Protein AF-0000000068500478 (afdb_homodimer)

Radius of gyration: 22.69 Å; Cα contacts (8 Å, |Δi|>4): 774; chains: 2; bounding box: 58×56×56 Å

pLDDT: mean 91.99, std 9.78, range [40.97, 98.69]

Structure (mmCIF, N/CA/C/O backbone):
data_AF-0000000068500478-model_v1
#
loop_
_entity.id
_entity.type
_entity.pdbx_description
1 polymer Hydrolase
#
loop_
_atom_site.group_PDB
_atom_site.id
_atom_site.type_symbol
_atom_site.label_atom_id
_atom_site.label_alt_id
_atom_site.label_comp_id
_atom_site.label_asym_id
_atom_site.label_entity_id
_atom_site.label_seq_id
_atom_site.pdbx_PDB_ins_code
_atom_site.Cartn_x
_atom_site.Cartn_y
_atom_site.Cartn_z
_atom_site.occupancy
_atom_site.B_iso_or_equiv
_atom_site.auth_seq_id
_atom_site.auth_comp_id
_atom_site.auth_asym_id
_atom_site.auth_atom_id
_atom_site.pdbx_PDB_model_num
ATOM 1 N N . MET A 1 1 ? 21.047 4.73 3.26 1 59.06 1 MET A N 1
ATOM 2 C CA . MET A 1 1 ? 20.219 5.473 2.309 1 59.06 1 MET A CA 1
ATOM 3 C C . MET A 1 1 ? 20.438 6.977 2.457 1 59.06 1 MET A C 1
ATOM 5 O O . MET A 1 1 ? 20.594 7.477 3.57 1 59.06 1 MET A O 1
ATOM 9 N N . ASP A 1 2 ? 20.953 7.668 1.469 1 80.31 2 ASP A N 1
ATOM 10 C CA . ASP A 1 2 ? 21.344 9.078 1.533 1 80.31 2 ASP A CA 1
ATOM 11 C C . ASP A 1 2 ? 20.156 9.984 1.175 1 80.31 2 ASP A C 1
ATOM 13 O O . ASP A 1 2 ? 20.078 10.492 0.054 1 80.31 2 ASP A O 1
ATOM 17 N N . TYR A 1 3 ? 19.297 10.172 2.109 1 91.94 3 TYR A N 1
ATOM 18 C CA . TYR A 1 3 ? 18.141 11.039 1.871 1 91.94 3 TYR A CA 1
ATOM 19 C C . TYR A 1 3 ? 18.516 12.508 2.055 1 91.94 3 TYR A C 1
ATOM 21 O O . TYR A 1 3 ? 19.266 12.852 2.973 1 91.94 3 TYR A O 1
ATOM 29 N N . LYS A 1 4 ? 17.984 13.352 1.195 1 95.06 4 LYS A N 1
ATOM 30 C CA . LYS A 1 4 ? 18.141 14.805 1.315 1 95.06 4 LYS A CA 1
ATOM 31 C C . LYS A 1 4 ? 16.906 15.445 1.929 1 95.06 4 LYS A C 1
ATOM 33 O O . LYS A 1 4 ? 16.969 16.547 2.48 1 95.06 4 LYS A O 1
ATOM 38 N N . GLU A 1 5 ? 15.781 14.75 1.759 1 96.38 5 GLU A N 1
ATOM 39 C CA . GLU A 1 5 ? 14.5 15.242 2.264 1 96.38 5 GLU A CA 1
ATOM 40 C C . GLU A 1 5 ? 13.742 14.148 3.012 1 96.38 5 GLU A C 1
ATOM 42 O O . GLU A 1 5 ? 13.609 13.023 2.512 1 96.38 5 GLU A O 1
ATOM 47 N N . ILE A 1 6 ? 13.312 14.461 4.215 1 97.12 6 ILE A N 1
ATOM 48 C CA . ILE A 1 6 ? 12.336 13.648 4.926 1 97.12 6 ILE A CA 1
ATOM 49 C C . ILE A 1 6 ? 10.992 14.375 4.961 1 97.12 6 ILE A C 1
ATOM 51 O O . ILE A 1 6 ? 10.883 15.469 5.516 1 97.12 6 ILE A O 1
ATOM 55 N N . VAL A 1 7 ? 10.031 13.789 4.332 1 98.31 7 VAL A N 1
ATOM 56 C CA . VAL A 1 7 ? 8.727 14.414 4.172 1 98.31 7 VAL A CA 1
ATOM 57 C C . VAL A 1 7 ? 7.691 13.656 5.004 1 98.31 7 VAL A C 1
ATOM 59 O O . VAL A 1 7 ? 7.664 12.422 5.004 1 98.31 7 VAL A O 1
ATOM 62 N N . PHE A 1 8 ? 6.82 14.398 5.711 1 98.5 8 PHE A N 1
ATOM 63 C CA . PHE A 1 8 ? 5.891 13.781 6.652 1 98.5 8 PHE A CA 1
ATOM 64 C C . PHE A 1 8 ? 4.449 14.07 6.254 1 98.5 8 PHE A C 1
ATOM 66 O O . PHE A 1 8 ? 4.133 15.172 5.797 1 98.5 8 PHE A O 1
ATOM 73 N N . ASP A 1 9 ? 3.613 13.008 6.438 1 97.94 9 ASP A N 1
ATOM 74 C CA . ASP A 1 9 ? 2.195 13.289 6.641 1 97.94 9 ASP A CA 1
ATOM 75 C C . ASP A 1 9 ? 1.963 13.992 7.98 1 97.94 9 ASP A C 1
ATOM 77 O O . ASP A 1 9 ? 2.879 14.102 8.797 1 97.94 9 ASP A O 1
ATOM 81 N N . VAL A 1 10 ? 0.73 14.508 8.172 1 98.06 10 VAL A N 1
ATOM 82 C CA . VAL A 1 10 ? 0.465 15.258 9.391 1 98.06 10 VAL A CA 1
ATOM 83 C C . VAL A 1 10 ? -0.403 14.422 10.328 1 98.06 10 VAL A C 1
ATOM 85 O O . VAL A 1 10 ? 0.032 14.047 11.422 1 98.06 10 VAL A O 1
ATOM 88 N N . ASP A 1 11 ? -1.585 14.047 9.859 1 96.56 11 ASP A N 1
ATOM 89 C CA . ASP A 1 11 ? -2.574 13.367 10.695 1 96.56 11 ASP A CA 1
ATOM 90 C C . ASP A 1 11 ? -2.135 11.945 11.023 1 96.56 11 ASP A C 1
ATOM 92 O O . ASP A 1 11 ? -1.854 11.156 10.117 1 96.56 11 ASP A O 1
ATOM 96 N N . ASN A 1 12 ? -2.002 11.711 12.367 1 94.5 12 ASN A N 1
ATOM 97 C CA . ASN A 1 12 ? -1.647 10.398 12.891 1 94.5 12 ASN A CA 1
ATOM 98 C C . ASN A 1 12 ? -0.206 10.031 12.547 1 94.5 12 ASN A C 1
ATOM 100 O O . ASN A 1 12 ? 0.161 8.852 12.578 1 94.5 12 ASN A O 1
ATOM 104 N N . THR A 1 13 ? 0.536 11.055 12.164 1 96.31 13 THR A N 1
ATOM 105 C CA . THR A 1 13 ? 1.97 10.922 11.93 1 96.31 13 THR A CA 1
ATOM 106 C C . THR A 1 13 ? 2.752 11.906 12.797 1 96.31 13 THR A C 1
ATOM 108 O O . THR A 1 13 ? 3.535 11.492 13.656 1 96.31 13 THR A O 1
ATOM 111 N N . LEU A 1 14 ? 2.445 13.195 12.656 1 97.81 14 LEU A N 1
ATOM 112 C CA . LEU A 1 14 ? 3.078 14.211 13.5 1 97.81 14 LEU A CA 1
ATOM 113 C C . LEU A 1 14 ? 2.217 14.523 14.719 1 97.81 14 LEU A C 1
ATOM 115 O O . LEU A 1 14 ? 2.736 14.695 15.82 1 97.81 14 LEU A O 1
ATOM 119 N N . ILE A 1 15 ? 0.953 14.578 14.461 1 97.44 15 ILE A N 1
ATOM 120 C CA . ILE A 1 15 ? 0.019 14.898 15.531 1 97.44 15 ILE A CA 1
ATOM 121 C C . ILE A 1 15 ? -1.075 13.836 15.602 1 97.44 15 ILE A C 1
ATOM 123 O O . ILE A 1 15 ? -1.447 13.25 14.578 1 97.44 15 ILE A O 1
ATOM 127 N N . ASP A 1 16 ? -1.602 13.578 16.828 1 95.88 16 ASP A N 1
ATOM 128 C CA . ASP A 1 16 ? -2.688 12.641 17.062 1 95.88 16 ASP A CA 1
ATOM 129 C C . ASP A 1 16 ? -4.047 13.297 16.859 1 95.88 16 ASP A C 1
ATOM 131 O O . ASP A 1 16 ? -4.586 13.93 17.766 1 95.88 16 ASP A O 1
ATOM 135 N N . THR A 1 17 ? -4.602 13.062 15.688 1 96.31 17 THR A N 1
ATOM 136 C CA . THR A 1 17 ? -5.816 13.773 15.32 1 96.31 17 THR A CA 1
ATOM 137 C C . THR A 1 17 ? -7 12.82 15.227 1 96.31 17 THR A C 1
ATOM 139 O O . THR A 1 17 ? -8.133 13.242 14.977 1 96.31 17 THR A O 1
ATOM 142 N N . GLU A 1 18 ? -6.816 11.555 15.438 1 94.56 18 GLU A N 1
ATOM 143 C CA . GLU A 1 18 ? -7.836 10.547 15.148 1 94.56 18 GLU A CA 1
ATOM 144 C C . GLU A 1 18 ? -9.133 10.852 15.898 1 94.56 18 GLU A C 1
ATOM 146 O O . GLU A 1 18 ? -10.203 10.898 15.289 1 94.56 18 GLU A O 1
ATOM 151 N N . TYR A 1 19 ? -9.062 11.039 17.188 1 96.62 19 TYR A N 1
ATOM 152 C CA . TYR A 1 19 ? -10.242 11.305 18 1 96.62 19 TYR A CA 1
ATOM 153 C C . TYR A 1 19 ? -10.984 12.539 17.5 1 96.62 19 TYR A C 1
ATOM 155 O O . TYR A 1 19 ? -12.195 12.508 17.312 1 96.62 19 TYR A O 1
ATOM 163 N N . ALA A 1 20 ? -10.266 13.602 17.312 1 97.81 20 ALA A N 1
ATOM 164 C CA . ALA A 1 20 ? -10.852 14.875 16.891 1 97.81 20 ALA A CA 1
ATOM 165 C C . ALA A 1 20 ? -11.523 14.734 15.531 1 97.81 20 ALA A C 1
ATOM 167 O O . ALA A 1 20 ? -12.648 15.203 15.336 1 97.81 20 ALA A O 1
ATOM 168 N N . ILE A 1 21 ? -10.859 14.086 14.562 1 97.12 21 ILE A N 1
ATOM 169 C CA . ILE A 1 21 ? -11.367 13.93 13.203 1 97.12 21 ILE A CA 1
ATOM 170 C C . ILE A 1 21 ? -12.656 13.117 13.227 1 97.12 21 ILE A C 1
ATOM 172 O O . ILE A 1 21 ? -13.672 13.531 12.656 1 97.12 21 ILE A O 1
ATOM 176 N N . LEU A 1 22 ? -12.656 12.023 13.914 1 97.25 22 LEU A N 1
ATOM 177 C CA . LEU A 1 22 ? -13.789 11.109 13.875 1 97.25 22 LEU A CA 1
ATOM 178 C C . LEU A 1 22 ? -14.984 11.703 14.617 1 97.25 22 LEU A C 1
ATOM 180 O O . LEU A 1 22 ? -16.109 11.648 14.125 1 97.25 22 LEU A O 1
ATOM 184 N N . HIS A 1 23 ? -14.758 12.328 15.719 1 98.25 23 HIS A N 1
ATOM 185 C CA . HIS A 1 23 ? -15.852 12.875 16.5 1 98.25 23 HIS A CA 1
ATOM 186 C C . HIS A 1 23 ? -16.406 14.141 15.867 1 98.25 23 HIS A C 1
ATOM 188 O O . HIS A 1 23 ? -17.609 14.391 15.906 1 98.25 23 HIS A O 1
ATOM 194 N N . SER A 1 24 ? -15.555 14.945 15.305 1 98.38 24 SER A N 1
ATOM 195 C CA . SER A 1 24 ? -16.031 16.125 14.602 1 98.38 24 SER A CA 1
ATOM 196 C C . SER A 1 24 ? -16.828 15.75 13.352 1 98.38 24 SER A C 1
ATOM 198 O O . SER A 1 24 ? -17.812 16.406 13.008 1 98.38 24 SER A O 1
ATOM 200 N N . LEU A 1 25 ? -16.375 14.719 12.648 1 98.06 25 LEU A N 1
ATOM 201 C CA . LEU A 1 25 ? -17.125 14.219 11.5 1 98.06 25 LEU A CA 1
ATOM 202 C C . LEU A 1 25 ? -18.484 13.695 11.93 1 98.06 25 LEU A C 1
ATOM 204 O O . LEU A 1 25 ? -19.5 13.984 11.289 1 98.06 25 LEU A O 1
ATOM 208 N N . GLN A 1 26 ? -18.453 12.93 13 1 98.25 26 GLN A N 1
ATOM 209 C CA . GLN A 1 26 ? -19.719 12.422 13.531 1 98.25 26 GLN A CA 1
ATOM 210 C C . GLN A 1 26 ? -20.688 13.562 13.844 1 98.25 26 GLN A C 1
ATOM 212 O O . GLN A 1 26 ? -21.859 13.516 13.461 1 98.25 26 GLN A O 1
ATOM 217 N N . ASP A 1 27 ? -20.234 14.617 14.523 1 98.19 27 ASP A N 1
ATOM 218 C CA . ASP A 1 27 ? -21.031 15.797 14.836 1 98.19 27 ASP A CA 1
ATOM 219 C C . ASP A 1 27 ? -21.578 16.438 13.562 1 98.19 27 ASP A C 1
ATOM 221 O O . ASP A 1 27 ? -22.75 16.844 13.516 1 98.19 27 ASP A O 1
ATOM 225 N N . THR A 1 28 ? -20.766 16.516 12.57 1 98.25 28 THR A N 1
ATOM 226 C CA . THR A 1 28 ? -21.109 17.156 11.312 1 98.25 28 THR A CA 1
ATOM 227 C C . THR A 1 28 ? -22.234 16.406 10.617 1 98.25 28 THR A C 1
ATOM 229 O O . THR A 1 28 ? -23.234 17 10.188 1 98.25 28 THR A O 1
ATOM 232 N N . ILE A 1 29 ? -22.109 15.094 10.547 1 97.56 29 ILE A N 1
ATOM 233 C CA . ILE A 1 29 ? -23.109 14.281 9.883 1 97.56 29 ILE A CA 1
ATOM 234 C C . ILE A 1 29 ? -24.422 14.352 10.664 1 97.56 29 ILE A C 1
ATOM 236 O O . ILE A 1 29 ? -25.5 14.438 10.062 1 97.56 29 ILE A O 1
ATOM 240 N N . LYS A 1 30 ? -24.328 14.32 11.969 1 97.44 30 LYS A N 1
ATOM 241 C CA . LYS A 1 30 ? -25.5 14.469 12.82 1 97.44 30 LYS A CA 1
ATOM 242 C C . LYS A 1 30 ? -26.219 15.781 12.539 1 97.44 30 LYS A C 1
ATOM 244 O O . LYS A 1 30 ? -27.453 15.812 12.445 1 97.44 30 LYS A O 1
ATOM 249 N N . GLN A 1 31 ? -25.484 16.844 12.344 1 96.88 31 GLN A N 1
ATOM 250 C CA . GLN A 1 31 ? -26.047 18.172 12.109 1 96.88 31 GLN A CA 1
ATOM 251 C C . GLN A 1 31 ? -26.688 18.266 10.727 1 96.88 31 GLN A C 1
ATOM 253 O O . GLN A 1 31 ? -27.719 18.922 10.555 1 96.88 31 GLN A O 1
ATOM 258 N N . ILE A 1 32 ? -26.109 17.547 9.781 1 95.75 32 ILE A N 1
ATOM 259 C CA . ILE A 1 32 ? -26.562 17.672 8.398 1 95.75 32 ILE A CA 1
ATOM 260 C C . ILE A 1 32 ? -27.734 16.719 8.148 1 95.75 32 ILE A C 1
ATOM 262 O O . ILE A 1 32 ? -28.766 17.109 7.605 1 95.75 32 ILE A O 1
ATOM 266 N N . ASN A 1 33 ? -27.531 15.422 8.547 1 93.19 33 ASN A N 1
ATOM 267 C CA . ASN A 1 33 ? -28.484 14.391 8.164 1 93.19 33 ASN A CA 1
ATOM 268 C C . ASN A 1 33 ? -29.297 13.914 9.359 1 93.19 33 ASN A C 1
ATOM 270 O O . ASN A 1 33 ? -30.172 13.047 9.227 1 93.19 33 ASN A O 1
ATOM 274 N N . ARG A 1 34 ? -29.016 14.391 10.57 1 91.81 34 ARG A N 1
ATOM 275 C CA . ARG A 1 34 ? -29.672 13.992 11.805 1 91.81 34 ARG A CA 1
ATOM 276 C C . ARG A 1 34 ? -29.469 12.508 12.078 1 91.81 34 ARG A C 1
ATOM 278 O O . ARG A 1 34 ? -30.359 11.852 12.641 1 91.81 34 ARG A O 1
ATOM 285 N N . LYS A 1 35 ? -28.453 11.977 11.531 1 91.44 35 LYS A N 1
ATOM 286 C CA . LYS A 1 35 ? -28.078 10.578 11.75 1 91.44 35 LYS A CA 1
ATOM 287 C C . LYS A 1 35 ? -26.797 10.469 12.578 1 91.44 35 LYS A C 1
ATOM 289 O O . LYS A 1 35 ? -25.875 11.25 12.391 1 91.44 35 LYS A O 1
ATOM 294 N N . ILE A 1 36 ? -26.891 9.617 13.57 1 93 36 ILE A N 1
ATOM 295 C CA . ILE A 1 36 ? -25.672 9.344 14.336 1 93 36 ILE A CA 1
ATOM 296 C C . ILE A 1 36 ? -25 8.086 13.789 1 93 36 ILE A C 1
ATOM 298 O O . ILE A 1 36 ? -25.547 6.988 13.883 1 93 36 ILE A O 1
ATOM 302 N N . ILE A 1 37 ? -23.906 8.281 13.219 1 95.38 37 ILE A N 1
ATOM 303 C CA . ILE A 1 37 ? -23.109 7.172 12.703 1 95.38 37 ILE A CA 1
ATOM 304 C C . ILE A 1 37 ? -22.062 6.766 13.75 1 95.38 37 ILE A C 1
ATOM 306 O O . ILE A 1 37 ? -21.344 7.617 14.289 1 95.38 37 ILE A O 1
ATOM 310 N N . PRO A 1 38 ? -21.984 5.465 14.102 1 96.56 38 PRO A N 1
ATOM 311 C CA . PRO A 1 38 ? -20.953 5.023 15.039 1 96.56 38 PRO A CA 1
ATOM 312 C C . PRO A 1 38 ? -19.531 5.355 14.555 1 96.56 38 PRO A C 1
ATOM 314 O O . PRO A 1 38 ? -19.25 5.293 13.352 1 96.56 38 PRO A O 1
ATOM 317 N N . ILE A 1 39 ? -18.656 5.645 15.484 1 95.88 39 ILE A N 1
ATOM 318 C CA . ILE A 1 39 ? -17.297 6.059 15.195 1 95.88 39 ILE A CA 1
ATOM 319 C C . ILE A 1 39 ? -16.594 4.984 14.375 1 95.88 39 ILE A C 1
ATOM 321 O O . ILE A 1 39 ? -15.859 5.293 13.43 1 95.88 39 ILE A O 1
ATOM 325 N N . LYS A 1 40 ? -16.828 3.766 14.68 1 90.56 40 LYS A N 1
ATOM 326 C CA . LYS A 1 40 ? -16.172 2.652 14 1 90.56 40 LYS A CA 1
ATOM 327 C C . LYS A 1 40 ? -16.469 2.672 12.508 1 90.56 40 LYS A C 1
ATOM 329 O O . LYS A 1 40 ? -15.641 2.252 11.695 1 90.56 40 LYS A O 1
ATOM 334 N N . GLU A 1 41 ? -17.609 3.221 12.125 1 92 41 GLU A N 1
ATOM 335 C CA . GLU A 1 41 ? -18.016 3.273 10.727 1 92 41 GLU A CA 1
ATOM 336 C C . GLU A 1 41 ? -17.453 4.512 10.031 1 92 41 GLU A C 1
ATOM 338 O O . GLU A 1 41 ? -17.562 4.645 8.812 1 92 41 GLU A O 1
ATOM 343 N N . LEU A 1 42 ? -16.781 5.395 10.773 1 95.75 42 LEU A N 1
ATOM 344 C CA . LEU A 1 42 ? -16.281 6.645 10.219 1 95.75 42 LEU A CA 1
ATOM 345 C C . LEU A 1 42 ? -14.773 6.598 10.055 1 95.75 42 LEU A C 1
ATOM 347 O O . LEU A 1 42 ? -14.18 7.52 9.492 1 95.75 42 LEU A O 1
ATOM 351 N N . SER A 1 43 ? -14.164 5.449 10.453 1 90.94 43 SER A N 1
ATOM 352 C CA . SER A 1 43 ? -12.711 5.324 10.453 1 90.94 43 SER A CA 1
ATOM 353 C C . SER A 1 43 ? -12.156 5.402 9.031 1 90.94 43 SER A C 1
ATOM 355 O O . SER A 1 43 ? -10.969 5.699 8.844 1 90.94 43 SER A O 1
ATOM 357 N N . PHE A 1 44 ? -12.984 5.141 8.008 1 88.12 44 PHE A N 1
ATOM 358 C CA . PHE A 1 44 ? -12.555 5.207 6.613 1 88.12 44 PHE A CA 1
ATOM 359 C C . PHE A 1 44 ? -12.078 6.609 6.258 1 88.12 44 PHE A C 1
ATOM 361 O O . PHE A 1 44 ? -11.344 6.797 5.289 1 88.12 44 PHE A O 1
ATOM 368 N N . ALA A 1 45 ? -12.477 7.574 7.051 1 93.94 45 ALA A N 1
ATOM 369 C CA . ALA A 1 45 ? -12.219 8.977 6.738 1 93.94 45 ALA A CA 1
ATOM 370 C C . ALA A 1 45 ? -10.781 9.352 7.062 1 93.94 45 ALA A C 1
ATOM 372 O O . ALA A 1 45 ? -10.297 10.414 6.648 1 93.94 45 ALA A O 1
ATOM 373 N N . LEU A 1 46 ? -10.133 8.531 7.797 1 91.69 46 LEU A N 1
ATOM 374 C CA . LEU A 1 46 ? -8.758 8.82 8.188 1 91.69 46 LEU A CA 1
ATOM 375 C C . LEU A 1 46 ? -7.805 8.633 7.012 1 91.69 46 LEU A C 1
ATOM 377 O O . LEU A 1 46 ? -7.871 7.621 6.309 1 91.69 46 LEU A O 1
ATOM 381 N N . GLY A 1 47 ? -6.996 9.625 6.73 1 91.56 47 GLY A N 1
ATOM 382 C CA . GLY A 1 47 ? -5.961 9.516 5.715 1 91.56 47 GLY A CA 1
ATOM 383 C C . GLY A 1 47 ? -6.398 10.039 4.359 1 91.56 47 GLY A C 1
ATOM 384 O O . GLY A 1 47 ? -5.598 10.102 3.426 1 91.56 47 GLY A O 1
ATOM 385 N N . ILE A 1 48 ? -7.664 10.406 4.238 1 93 48 ILE A N 1
ATOM 386 C CA . ILE A 1 48 ? -8.156 10.922 2.967 1 93 48 ILE A CA 1
ATOM 387 C C . ILE A 1 48 ? -8.609 12.375 3.139 1 93 48 ILE A C 1
ATOM 389 O O . ILE A 1 48 ? -8.648 12.883 4.262 1 93 48 ILE A O 1
ATOM 393 N N . THR A 1 49 ? -8.891 13.031 2.049 1 95.25 49 THR A N 1
ATOM 394 C CA . THR A 1 49 ? -9.328 14.414 2.135 1 95.25 49 THR A CA 1
ATOM 395 C C . THR A 1 49 ? -10.727 14.508 2.721 1 95.25 49 THR A C 1
ATOM 397 O O . THR A 1 49 ? -11.523 13.578 2.584 1 95.25 49 THR A O 1
ATOM 400 N N . GLY A 1 50 ? -11 15.68 3.346 1 95.88 50 GLY A N 1
ATOM 401 C CA . GLY A 1 50 ? -12.352 15.914 3.838 1 95.88 50 GLY A CA 1
ATOM 402 C C . GLY A 1 50 ? -13.406 15.781 2.758 1 95.88 50 GLY A C 1
ATOM 403 O O . GLY A 1 50 ? -14.469 15.195 2.992 1 95.88 50 GLY A O 1
ATOM 404 N N . GLU A 1 51 ? -13.102 16.281 1.58 1 95.44 51 GLU A N 1
ATOM 405 C CA . GLU A 1 51 ? -14.031 16.188 0.456 1 95.44 51 GLU A CA 1
ATOM 406 C C . GLU A 1 51 ? -14.336 14.742 0.102 1 95.44 51 GLU A C 1
ATOM 408 O O . GLU A 1 51 ? -15.5 14.375 -0.097 1 95.44 51 GLU A O 1
ATOM 413 N N . ASP A 1 52 ? -13.336 13.945 0.039 1 94.94 52 ASP A N 1
ATOM 414 C CA . ASP A 1 52 ? -13.516 12.539 -0.294 1 94.94 52 ASP A CA 1
ATOM 415 C C . ASP A 1 52 ? -14.352 11.828 0.767 1 94.94 52 ASP A C 1
ATOM 417 O O . ASP A 1 52 ? -15.211 11 0.44 1 94.94 52 ASP A O 1
ATOM 421 N N . ALA A 1 53 ? -14.055 12.117 2.021 1 96 53 ALA A N 1
ATOM 422 C CA . ALA A 1 53 ? -14.812 11.508 3.115 1 96 53 ALA A CA 1
ATOM 423 C C . ALA A 1 53 ? -16.297 11.852 3.016 1 96 53 ALA A C 1
ATOM 425 O O . ALA A 1 53 ? -17.141 10.969 3.148 1 96 53 ALA A O 1
ATOM 426 N N . LEU A 1 54 ? -16.625 13.094 2.691 1 97.44 54 LEU A N 1
ATOM 427 C CA . LEU A 1 54 ? -18.016 13.539 2.611 1 97.44 54 LEU A CA 1
ATOM 428 C C . LEU A 1 54 ? -18.703 12.953 1.383 1 97.44 54 LEU A C 1
ATOM 430 O O . LEU A 1 54 ? -19.891 12.633 1.43 1 97.44 54 LEU A O 1
ATOM 434 N N . ARG A 1 55 ? -17.953 12.828 0.298 1 95.31 55 ARG A N 1
ATOM 435 C CA . ARG A 1 55 ? -18.5 12.188 -0.897 1 95.31 55 ARG A CA 1
ATOM 436 C C . ARG A 1 55 ? -18.844 10.727 -0.631 1 95.31 55 ARG A C 1
ATOM 438 O O . ARG A 1 55 ? -19.875 10.227 -1.089 1 95.31 55 ARG A O 1
ATOM 445 N N . TYR A 1 56 ? -17.938 10.117 0.078 1 93.62 56 TYR A N 1
ATOM 446 C CA . TYR A 1 56 ? -18.172 8.719 0.436 1 93.62 56 TYR A CA 1
ATOM 447 C C . TYR A 1 56 ? -19.469 8.578 1.244 1 93.62 56 TYR A C 1
ATOM 449 O O . TYR A 1 56 ? -20.188 7.598 1.094 1 93.62 56 TYR A O 1
ATOM 457 N N . LEU A 1 57 ? -19.75 9.555 2.09 1 95.12 57 LEU A N 1
ATOM 458 C CA . LEU A 1 57 ? -20.922 9.547 2.951 1 95.12 57 LEU A CA 1
ATOM 459 C C . LEU A 1 57 ? -22.141 10.094 2.213 1 95.12 57 LEU A C 1
ATOM 461 O O . LEU A 1 57 ? -23.188 10.305 2.818 1 95.12 57 LEU A O 1
ATOM 465 N N . LYS A 1 58 ? -22.016 10.422 0.897 1 94.5 58 LYS A N 1
ATOM 466 C CA . LYS A 1 58 ? -23.078 10.867 -0.003 1 94.5 58 LYS A CA 1
ATOM 467 C C . LYS A 1 58 ? -23.703 12.172 0.479 1 94.5 58 LYS A C 1
ATOM 469 O O . LYS A 1 58 ? -24.922 12.352 0.422 1 94.5 58 LYS A O 1
ATOM 474 N N . ILE A 1 59 ? -22.859 12.992 1.029 1 95.31 59 ILE A N 1
ATOM 475 C CA . ILE A 1 59 ? -23.297 14.328 1.411 1 95.31 59 ILE A CA 1
ATOM 476 C C . ILE A 1 59 ? -23.406 15.211 0.168 1 95.31 59 ILE A C 1
ATOM 478 O O . ILE A 1 59 ? -22.5 15.234 -0.666 1 95.31 59 ILE A O 1
ATOM 482 N N . GLU A 1 60 ? -24.469 15.852 0 1 92.75 60 GLU A N 1
ATOM 483 C CA . GLU A 1 60 ? -24.75 16.594 -1.224 1 92.75 60 GLU A CA 1
ATOM 484 C C . GLU A 1 60 ? -23.969 17.906 -1.26 1 92.75 60 GLU A C 1
ATOM 486 O O . GLU A 1 60 ? -23.203 18.156 -2.195 1 92.75 60 GLU A O 1
ATOM 491 N N . ASP A 1 61 ? -24.141 18.766 -0.223 1 95.56 61 ASP A N 1
ATOM 492 C CA . ASP A 1 61 ? -23.469 20.062 -0.198 1 95.56 61 ASP A CA 1
ATOM 493 C C . ASP A 1 61 ? -22.109 19.969 0.489 1 95.56 61 ASP A C 1
ATOM 495 O O . ASP A 1 61 ? -22 20.266 1.68 1 95.56 61 ASP A O 1
ATOM 499 N N . ILE A 1 62 ? -21.141 19.703 -0.282 1 96.25 62 ILE A N 1
ATOM 500 C CA . ILE A 1 62 ? -19.797 19.422 0.223 1 96.25 62 ILE A CA 1
ATOM 501 C C . ILE A 1 62 ? -19.219 20.688 0.844 1 96.25 62 ILE A C 1
ATOM 503 O O . ILE A 1 62 ? -18.609 20.641 1.919 1 96.25 62 ILE A O 1
ATOM 507 N N . THR A 1 63 ? -19.406 21.781 0.223 1 95.5 63 THR A N 1
ATOM 508 C CA . THR A 1 63 ? -18.844 23.047 0.683 1 95.5 63 THR A CA 1
ATOM 509 C C . THR A 1 63 ? -19.359 23.406 2.07 1 95.5 63 THR A C 1
ATOM 511 O O . THR A 1 63 ? -18.578 23.719 2.973 1 95.5 63 THR A O 1
ATOM 514 N N . ILE A 1 64 ? -20.625 23.312 2.232 1 95.94 64 ILE A N 1
ATOM 515 C CA . ILE A 1 64 ? -21.25 23.641 3.512 1 95.94 64 ILE A CA 1
ATOM 516 C C . ILE A 1 64 ? -20.797 22.641 4.574 1 95.94 64 ILE A C 1
ATOM 518 O O . ILE A 1 64 ? -20.5 23.016 5.703 1 95.94 64 ILE A O 1
ATOM 522 N N . ALA A 1 65 ? -20.797 21.422 4.172 1 97.31 65 ALA A N 1
ATOM 523 C CA . ALA A 1 65 ? -20.422 20.359 5.109 1 97.31 65 ALA A CA 1
ATOM 524 C C . ALA A 1 65 ? -18.984 20.531 5.578 1 97.31 65 ALA A C 1
ATOM 526 O O . ALA A 1 65 ? -18.672 20.312 6.75 1 97.31 65 ALA A O 1
ATOM 527 N N . LEU A 1 66 ? -18.109 20.875 4.668 1 96.44 66 LEU A N 1
ATOM 528 C CA . LEU A 1 66 ? -16.703 21.094 5.023 1 96.44 66 LEU A CA 1
ATOM 529 C C . LEU A 1 66 ? -16.562 22.234 6.031 1 96.44 66 LEU A C 1
ATOM 531 O O . LEU A 1 66 ? -15.805 22.125 6.996 1 96.44 66 LEU A O 1
ATOM 535 N N . SER A 1 67 ? -17.281 23.281 5.777 1 96.06 67 SER A N 1
ATOM 536 C CA . SER A 1 67 ? -17.25 24.422 6.695 1 96.06 67 SER A CA 1
ATOM 537 C C . SER A 1 67 ? -17.766 24.016 8.078 1 96.06 67 SER A C 1
ATOM 539 O O . SER A 1 67 ? -17.203 24.422 9.094 1 96.06 67 SER A O 1
ATOM 541 N N . MET A 1 68 ? -18.812 23.266 8.07 1 97.06 68 MET A N 1
ATOM 542 C CA . MET A 1 68 ? -19.375 22.781 9.336 1 97.06 68 MET A CA 1
ATOM 543 C C . MET A 1 68 ? -18.391 21.875 10.055 1 97.06 68 MET A C 1
ATOM 545 O O . MET A 1 68 ? -18.234 21.953 11.273 1 97.06 68 MET A O 1
ATOM 549 N N . TRP A 1 69 ? -17.766 21.031 9.289 1 97.62 69 TRP A N 1
ATOM 550 C CA . TRP A 1 69 ? -16.797 20.109 9.867 1 97.62 69 TRP A CA 1
ATOM 551 C C . TRP A 1 69 ? -15.625 20.859 10.484 1 97.62 69 TRP A C 1
ATOM 553 O O . TRP A 1 69 ? -15.164 20.531 11.578 1 97.62 69 TRP A O 1
ATOM 563 N N . ASP A 1 70 ? -15.195 21.875 9.82 1 95.62 70 ASP A N 1
ATOM 564 C CA . ASP A 1 70 ? -14.117 22.703 10.344 1 95.62 70 ASP A CA 1
ATOM 565 C C . ASP A 1 70 ? -14.5 23.328 11.68 1 95.62 70 ASP A C 1
ATOM 567 O O . ASP A 1 70 ? -13.688 23.391 12.602 1 95.62 70 ASP A O 1
ATOM 571 N N . ARG A 1 71 ? -15.688 23.781 11.766 1 96.31 71 ARG A N 1
ATOM 572 C CA . ARG A 1 71 ? -16.172 24.359 13.008 1 96.31 71 ARG A CA 1
ATOM 573 C C . ARG A 1 71 ? -16.25 23.312 14.109 1 96.31 71 ARG A C 1
ATOM 575 O O . ARG A 1 71 ? -15.898 23.578 15.266 1 96.31 71 ARG A O 1
ATOM 582 N N . ASN A 1 72 ? -16.75 22.172 13.727 1 97.94 72 ASN A N 1
ATOM 583 C CA . ASN A 1 72 ? -16.859 21.109 14.719 1 97.94 72 ASN A CA 1
ATOM 584 C C . ASN A 1 72 ? -15.492 20.625 15.188 1 97.94 72 ASN A C 1
ATOM 586 O O . ASN A 1 72 ? -15.344 20.188 16.328 1 97.94 72 ASN A O 1
ATOM 590 N N . MET A 1 73 ? -14.531 20.719 14.297 1 97.62 73 MET A N 1
ATOM 591 C CA . MET A 1 73 ? -13.164 20.328 14.656 1 97.62 73 MET A CA 1
ATOM 592 C C . MET A 1 73 ? -12.656 21.188 15.812 1 97.62 73 MET A C 1
ATOM 594 O O . MET A 1 73 ? -11.875 20.703 16.641 1 97.62 73 MET A O 1
ATOM 598 N N . GLU A 1 74 ? -13.086 22.422 15.883 1 96.25 74 GLU A N 1
ATOM 599 C CA . GLU A 1 74 ? -12.664 23.344 16.938 1 96.25 74 GLU A CA 1
ATOM 600 C C . GLU A 1 74 ? -13.07 22.828 18.312 1 96.25 74 GLU A C 1
ATOM 602 O O . GLU A 1 74 ? -12.359 23.047 19.297 1 96.25 74 GLU A O 1
ATOM 607 N N . LYS A 1 75 ? -14.125 22.125 18.391 1 96.94 75 LYS A N 1
ATOM 608 C CA . LYS A 1 75 ? -14.609 21.562 19.641 1 96.94 75 LYS A CA 1
ATOM 609 C C . LYS A 1 75 ? -13.625 20.547 20.219 1 96.94 75 LYS A C 1
ATOM 611 O O . LYS A 1 75 ? -13.594 20.312 21.422 1 96.94 75 LYS A O 1
ATOM 616 N N . TYR A 1 76 ? -12.859 20.016 19.328 1 97.81 76 TYR A N 1
ATOM 617 C CA . TYR A 1 76 ? -11.992 18.906 19.766 1 97.81 76 TYR A CA 1
ATOM 618 C C . TYR A 1 76 ? -10.523 19.297 19.656 1 97.81 76 TYR A C 1
ATOM 620 O O . TYR A 1 76 ? -9.648 18.438 19.703 1 97.81 76 TYR A O 1
ATOM 628 N N . LYS A 1 77 ? -10.234 20.531 19.484 1 95.94 77 LYS A N 1
ATOM 629 C CA . LYS A 1 77 ? -8.883 21.031 19.25 1 95.94 77 LYS A CA 1
ATOM 630 C C . LYS A 1 77 ? -7.949 20.625 20.391 1 95.94 77 LYS A C 1
ATOM 632 O O . LYS A 1 77 ? -6.781 20.312 20.156 1 95.94 77 LYS A O 1
ATOM 637 N N . ASN A 1 78 ? -8.453 20.594 21.625 1 96.25 78 ASN A N 1
ATOM 638 C CA . ASN A 1 78 ? -7.633 20.328 22.797 1 96.25 78 ASN A CA 1
ATOM 639 C C . ASN A 1 78 ? -7.273 18.844 22.906 1 96.25 78 ASN A C 1
ATOM 641 O O . ASN A 1 78 ? -6.414 18.469 23.703 1 96.25 78 ASN A O 1
ATOM 645 N N . THR A 1 79 ? -7.902 18.016 22.078 1 97.44 79 THR A N 1
ATOM 646 C CA . THR A 1 79 ? -7.602 16.594 22.094 1 97.44 79 THR A CA 1
ATOM 647 C C . THR A 1 79 ? -6.457 16.266 21.141 1 97.44 79 THR A C 1
ATOM 649 O O . THR A 1 79 ? -5.926 15.156 21.156 1 97.44 79 THR A O 1
ATOM 652 N N . VAL A 1 80 ? -6.066 17.203 20.328 1 97.25 80 VAL A N 1
ATOM 653 C CA . VAL A 1 80 ? -5.004 17 19.359 1 97.25 80 VAL A CA 1
ATOM 654 C C . VAL A 1 80 ? -3.65 17.312 19.984 1 97.25 80 VAL A C 1
ATOM 656 O O . VAL A 1 80 ? -3.43 18.406 20.484 1 97.25 80 VAL A O 1
ATOM 659 N N . LEU A 1 81 ? -2.777 16.328 19.969 1 96.31 81 LEU A N 1
ATOM 660 C CA . LEU A 1 81 ? -1.46 16.484 20.578 1 96.31 81 LEU A CA 1
ATOM 661 C C . LEU A 1 81 ? -0.363 16.031 19.625 1 96.31 81 LEU A C 1
ATOM 663 O O . LEU A 1 81 ? -0.591 15.148 18.781 1 96.31 81 LEU A O 1
ATOM 667 N N . VAL A 1 82 ? 0.817 16.672 19.797 1 97.5 82 VAL A N 1
ATOM 668 C CA . VAL A 1 82 ? 2.002 16.172 19.109 1 97.5 82 VAL A CA 1
ATOM 669 C C . VAL A 1 82 ? 2.41 14.82 19.688 1 97.5 82 VAL A C 1
ATOM 671 O O . VAL A 1 82 ? 2.451 14.648 20.906 1 97.5 82 VAL A O 1
ATOM 674 N N . PHE A 1 83 ? 2.627 13.82 18.828 1 96.62 83 PHE A N 1
ATOM 675 C CA . PHE A 1 83 ? 3.033 12.508 19.328 1 96.62 83 PHE A CA 1
ATOM 676 C C . PHE A 1 83 ? 4.336 12.617 20.109 1 96.62 83 PHE A C 1
ATOM 678 O O . PHE A 1 83 ? 5.176 13.469 19.828 1 96.62 83 PHE A O 1
ATOM 685 N N . LYS A 1 84 ? 4.461 11.648 21 1 95 84 LYS A N 1
ATOM 686 C CA . LYS A 1 84 ? 5.68 11.57 21.797 1 95 84 LYS A CA 1
ATOM 687 C C . LYS A 1 84 ? 6.914 11.414 20.906 1 95 84 LYS A C 1
ATOM 689 O O . LYS A 1 84 ? 6.883 10.68 19.922 1 95 84 LYS A O 1
ATOM 694 N N . GLU A 1 85 ? 8.031 12.211 21.141 1 96.38 85 GLU A N 1
ATOM 695 C CA . GLU A 1 85 ? 9.359 12.078 20.562 1 96.38 85 GLU A CA 1
ATOM 696 C C . GLU A 1 85 ? 9.43 12.719 19.188 1 96.38 85 GLU A C 1
ATOM 698 O O . GLU A 1 85 ? 10.484 12.719 18.547 1 96.38 85 GLU A O 1
ATOM 703 N N . ILE A 1 86 ? 8.266 13.328 18.703 1 97.38 86 ILE A N 1
ATOM 704 C CA . ILE A 1 86 ? 8.25 13.938 17.391 1 97.38 86 ILE A CA 1
ATOM 705 C C . ILE A 1 86 ? 9.203 15.133 17.359 1 97.38 86 ILE A C 1
ATOM 707 O O . ILE A 1 86 ? 10.031 15.258 16.453 1 97.38 86 ILE A O 1
ATOM 711 N N . LYS A 1 87 ? 9.055 15.969 18.359 1 96.88 87 LYS A N 1
ATOM 712 C CA . LYS A 1 87 ? 9.906 17.156 18.406 1 96.88 87 LYS A CA 1
ATOM 713 C C . LYS A 1 87 ? 11.383 16.781 18.453 1 96.88 87 LYS A C 1
ATOM 715 O O . LYS A 1 87 ? 12.203 17.359 17.734 1 96.88 87 LYS A O 1
ATOM 720 N N . GLU A 1 88 ? 11.695 15.844 19.312 1 96.19 88 GLU A N 1
ATOM 721 C CA . GLU A 1 88 ? 13.07 15.35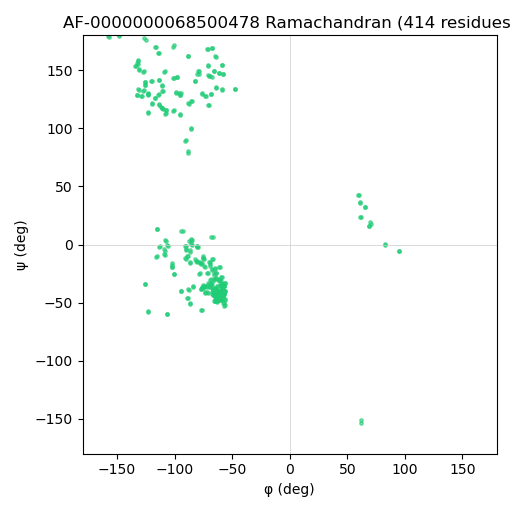9 19.406 1 96.19 88 GLU A CA 1
ATOM 722 C C . GLU A 1 88 ? 13.562 14.805 18.078 1 96.19 88 GLU A C 1
ATOM 724 O O . GLU A 1 88 ? 14.688 15.086 17.656 1 96.19 88 GLU A O 1
ATOM 729 N N . MET A 1 89 ? 12.742 14.039 17.406 1 96.19 89 MET A N 1
ATOM 730 C CA . MET A 1 89 ? 13.078 13.461 16.109 1 96.19 89 MET A CA 1
ATOM 731 C C . MET A 1 89 ? 13.375 14.555 15.086 1 96.19 89 MET A C 1
ATOM 733 O O . MET A 1 89 ? 14.383 14.5 14.383 1 96.19 89 MET A O 1
ATOM 737 N N . LEU A 1 90 ? 12.539 15.594 15.055 1 97.25 90 LEU A N 1
ATOM 738 C CA . LEU A 1 90 ? 12.703 16.672 14.094 1 97.25 90 LEU A CA 1
ATOM 739 C C . LEU A 1 90 ? 14 17.438 14.344 1 97.25 90 LEU A C 1
ATOM 741 O O . LEU A 1 90 ? 14.727 17.75 13.398 1 97.25 90 LEU A O 1
ATOM 745 N N . THR A 1 91 ? 14.312 17.625 15.57 1 95.5 91 THR A N 1
ATOM 746 C CA . THR A 1 91 ? 15.531 18.328 15.938 1 95.5 91 THR A CA 1
ATOM 747 C C . THR A 1 91 ? 16.766 17.547 15.492 1 95.5 91 THR A C 1
ATOM 749 O O . THR A 1 91 ? 17.719 18.125 14.977 1 95.5 91 THR A O 1
ATOM 752 N N . GLU A 1 92 ? 16.734 16.281 15.703 1 93.94 92 GLU A N 1
ATOM 753 C CA . GLU A 1 92 ? 17.844 15.43 15.32 1 93.94 92 GLU A CA 1
ATOM 754 C C . GLU A 1 92 ? 18.031 15.391 13.805 1 93.94 92 GLU A C 1
ATOM 756 O O . GLU A 1 92 ? 19.156 15.367 13.312 1 93.94 92 GLU A O 1
ATOM 761 N N . ILE A 1 93 ? 16.922 15.398 13.047 1 94.25 93 ILE A N 1
ATOM 762 C CA . ILE A 1 93 ? 17 15.383 11.594 1 94.25 93 ILE A CA 1
ATOM 763 C C . ILE A 1 93 ? 17.672 16.656 11.102 1 94.25 93 ILE A C 1
ATOM 765 O O . ILE A 1 93 ? 18.516 16.625 10.211 1 94.25 93 ILE A O 1
ATOM 769 N N . ILE A 1 94 ? 17.312 17.75 11.68 1 92.88 94 ILE A N 1
ATOM 770 C CA . ILE A 1 94 ? 17.844 19.062 11.297 1 92.88 94 ILE A CA 1
ATOM 771 C C . ILE A 1 94 ? 19.359 19.094 11.539 1 92.88 94 ILE A C 1
ATOM 773 O O . ILE A 1 94 ? 20.109 19.625 10.719 1 92.88 94 ILE A O 1
ATOM 777 N N . LYS A 1 95 ? 19.797 18.453 12.57 1 92.31 95 LYS A N 1
ATOM 778 C CA . LYS A 1 95 ? 21.219 18.391 12.891 1 92.31 95 LYS A CA 1
ATOM 779 C C . LYS A 1 95 ? 22 17.609 11.828 1 92.31 95 LYS A C 1
ATOM 781 O O . LYS A 1 95 ? 23.203 17.828 11.648 1 92.31 95 LYS A O 1
ATOM 786 N N . LEU A 1 96 ? 21.359 16.75 11.141 1 90.75 96 LEU A N 1
ATOM 787 C CA . LEU A 1 96 ? 21.984 15.938 10.102 1 90.75 96 LEU A CA 1
ATOM 788 C C . LEU A 1 96 ? 22 16.672 8.766 1 90.75 96 LEU A C 1
ATOM 790 O O . LEU A 1 96 ? 22.438 16.125 7.754 1 90.75 96 LEU A O 1
ATOM 794 N N . ASN A 1 97 ? 21.469 17.891 8.773 1 92.06 97 ASN A N 1
ATOM 795 C CA . ASN A 1 97 ? 21.422 18.734 7.586 1 92.06 97 ASN A CA 1
ATOM 796 C C . ASN A 1 97 ? 20.531 18.125 6.508 1 92.06 97 ASN A C 1
ATOM 798 O O . ASN A 1 97 ? 20.859 18.188 5.32 1 92.06 97 ASN A O 1
ATOM 802 N N . ILE A 1 98 ? 19.516 17.438 6.895 1 94 98 ILE A N 1
ATOM 803 C CA . ILE A 1 98 ? 18.484 16.875 6.02 1 94 98 ILE A CA 1
ATOM 804 C C . ILE A 1 98 ? 17.25 17.797 6.027 1 94 98 ILE A C 1
ATOM 806 O O . ILE A 1 98 ? 16.844 18.281 7.086 1 94 98 ILE A O 1
ATOM 810 N N . GLY A 1 99 ? 16.766 18.125 4.867 1 95.62 99 GLY A N 1
ATOM 811 C CA . GLY A 1 99 ? 15.547 18.906 4.789 1 95.62 99 GLY A CA 1
ATOM 812 C C . GLY A 1 99 ? 14.336 18.172 5.312 1 95.62 99 GLY A C 1
ATOM 813 O O . GLY A 1 99 ? 14.266 16.938 5.238 1 95.62 99 GLY A O 1
ATOM 814 N N . ILE A 1 100 ? 13.398 18.906 5.859 1 97 100 ILE A N 1
ATOM 815 C CA . ILE A 1 100 ? 12.148 18.328 6.32 1 97 100 ILE A CA 1
ATOM 816 C C . ILE A 1 100 ? 10.969 19.062 5.68 1 97 100 ILE A C 1
ATOM 818 O O . ILE A 1 100 ? 11.008 20.281 5.496 1 97 100 ILE A O 1
ATOM 822 N N . GLY A 1 101 ? 9.961 18.375 5.285 1 98.31 101 GLY A N 1
ATOM 823 C CA . GLY A 1 101 ? 8.766 18.953 4.691 1 98.31 101 GLY A CA 1
ATOM 824 C C . GLY A 1 101 ? 7.504 18.156 5.012 1 98.31 101 GLY A C 1
ATOM 825 O O . GLY A 1 101 ? 7.539 17.219 5.797 1 98.31 101 GLY A O 1
ATOM 826 N N . ILE A 1 102 ? 6.371 18.688 4.465 1 98.69 102 ILE A N 1
ATOM 827 C CA . ILE A 1 102 ? 5.074 18.078 4.73 1 98.69 102 ILE A CA 1
ATOM 828 C C . ILE A 1 102 ? 4.32 17.875 3.418 1 98.69 102 ILE A C 1
ATOM 830 O O . ILE A 1 102 ? 4.328 18.75 2.551 1 98.69 102 ILE A O 1
ATOM 834 N N . VAL A 1 103 ? 3.768 16.719 3.24 1 98.56 103 VAL A N 1
ATOM 835 C CA . VAL A 1 103 ? 2.711 16.453 2.27 1 98.56 103 VAL A CA 1
ATOM 836 C C . VAL A 1 103 ? 1.487 15.883 2.984 1 98.56 103 VAL A C 1
ATOM 838 O O . VAL A 1 103 ? 1.543 14.781 3.547 1 98.56 103 VAL A O 1
ATOM 841 N N . THR A 1 104 ? 0.395 16.609 3.004 1 98.12 104 THR A N 1
ATOM 842 C CA . THR A 1 104 ? -0.765 16.266 3.818 1 98.12 104 THR A CA 1
ATOM 843 C C . THR A 1 104 ? -2.051 16.391 3.004 1 98.12 104 THR A C 1
ATOM 845 O O . THR A 1 104 ? -2.107 17.141 2.025 1 98.12 104 THR A O 1
ATOM 848 N N . SER A 1 105 ? -3.047 15.586 3.445 1 96.56 105 SER A N 1
ATOM 849 C CA . SER A 1 105 ? -4.355 15.641 2.799 1 96.56 105 SER A CA 1
ATOM 850 C C . SER A 1 105 ? -5.176 16.812 3.309 1 96.56 105 SER A C 1
ATOM 852 O O . SER A 1 105 ? -6.293 17.047 2.844 1 96.56 105 SER A O 1
ATOM 854 N N . LYS A 1 106 ? -4.676 17.578 4.23 1 96.56 106 LYS A N 1
ATOM 855 C CA . LYS A 1 106 ? -5.332 18.781 4.715 1 96.56 106 LYS A CA 1
ATOM 856 C C . LYS A 1 106 ? -5.297 19.891 3.656 1 96.56 106 LYS A C 1
ATOM 858 O O . LYS A 1 106 ? -4.312 20.016 2.926 1 96.56 106 LYS A O 1
ATOM 863 N N . THR A 1 107 ? -6.363 20.672 3.646 1 95.5 107 THR A N 1
ATOM 864 C CA . THR A 1 107 ? -6.309 21.922 2.908 1 95.5 107 THR A CA 1
ATOM 865 C C . THR A 1 107 ? -5.418 22.938 3.625 1 95.5 107 THR A C 1
ATOM 867 O O . THR A 1 107 ? -5.031 22.719 4.777 1 95.5 107 THR A O 1
ATOM 870 N N . HIS A 1 108 ? -5.109 24.016 2.918 1 96.06 108 HIS A N 1
ATOM 871 C CA . HIS A 1 108 ? -4.355 25.078 3.568 1 96.06 108 HIS A CA 1
ATOM 872 C C . HIS A 1 108 ? -5.09 25.609 4.801 1 96.06 108 HIS A C 1
ATOM 874 O O . HIS A 1 108 ? -4.465 25.891 5.824 1 96.06 108 HIS A O 1
ATOM 880 N N . GLU A 1 109 ? -6.352 25.719 4.699 1 94.12 109 GLU A N 1
ATOM 881 C CA . GLU A 1 109 ? -7.16 26.219 5.812 1 94.12 109 GLU A CA 1
ATOM 882 C C . GLU A 1 109 ? -7.113 25.25 6.996 1 94.12 109 GLU A C 1
ATOM 884 O O . GLU A 1 109 ? -6.891 25.672 8.133 1 94.12 109 GLU A O 1
ATOM 889 N N . GLU A 1 110 ? -7.32 24.016 6.73 1 94.62 110 GLU A N 1
ATOM 890 C CA . GLU A 1 110 ? -7.246 23.016 7.785 1 94.62 110 GLU A CA 1
ATOM 891 C C . GLU A 1 110 ? -5.859 22.984 8.422 1 94.62 110 GLU A C 1
ATOM 893 O O . GLU A 1 110 ? -5.734 22.875 9.641 1 94.62 110 GLU A O 1
ATOM 898 N N . PHE A 1 111 ? -4.852 23.031 7.543 1 96.38 111 PHE A N 1
ATOM 899 C CA . PHE A 1 111 ? -3.467 23 8 1 96.38 111 PHE A CA 1
ATOM 900 C C . PHE A 1 111 ? -3.191 24.172 8.945 1 96.38 111 PHE A C 1
ATOM 902 O O . PHE A 1 111 ? -2.604 23.984 10.016 1 96.38 111 PHE A O 1
ATOM 909 N N . ARG A 1 112 ? -3.623 25.328 8.555 1 95.31 112 ARG A N 1
ATOM 910 C CA . ARG A 1 112 ? -3.455 26.516 9.375 1 95.31 112 ARG A CA 1
ATOM 911 C C . ARG A 1 112 ? -4.172 26.375 10.711 1 95.31 112 ARG A C 1
ATOM 913 O O . ARG A 1 112 ? -3.598 26.656 11.766 1 95.31 112 ARG A O 1
ATOM 920 N N . ASN A 1 113 ? -5.336 25.875 10.68 1 93.81 113 ASN A N 1
ATOM 921 C CA . ASN A 1 113 ? -6.172 25.781 11.875 1 93.81 113 ASN A CA 1
ATOM 922 C C . ASN A 1 113 ? -5.711 24.672 12.805 1 93.81 113 ASN A C 1
ATOM 924 O O . ASN A 1 113 ? -5.77 24.812 14.023 1 93.81 113 ASN A O 1
ATOM 928 N N . ASP A 1 114 ? -5.246 23.578 12.195 1 95 114 ASP A N 1
ATOM 929 C CA . ASP A 1 114 ? -5.066 22.359 12.977 1 95 114 ASP A CA 1
ATOM 930 C C . ASP A 1 114 ? -3.6 22.141 13.336 1 95 114 ASP A C 1
ATOM 932 O O . ASP A 1 114 ? -3.285 21.391 14.258 1 95 114 ASP A O 1
ATOM 936 N N . PHE A 1 115 ? -2.678 22.797 12.609 1 97.31 115 PHE A N 1
ATOM 937 C CA . PHE A 1 115 ? -1.293 22.359 12.75 1 97.31 115 PHE A CA 1
ATOM 938 C C . PHE A 1 115 ? -0.39 23.531 13.117 1 97.31 115 PHE A C 1
ATOM 940 O O . PHE A 1 115 ? 0.539 23.391 13.914 1 97.31 115 PHE A O 1
ATOM 947 N N . LEU A 1 116 ? -0.63 24.719 12.664 1 96.5 116 LEU A N 1
ATOM 948 C CA . LEU A 1 116 ? 0.306 25.844 12.742 1 96.5 116 LEU A CA 1
ATOM 949 C C . LEU A 1 116 ? 0.465 26.312 14.188 1 96.5 116 LEU A C 1
ATOM 951 O O . LEU A 1 116 ? 1.43 27 14.508 1 96.5 116 LEU A O 1
ATOM 955 N N . SER A 1 117 ? -0.414 25.984 15.047 1 95.12 117 SER A N 1
ATOM 956 C CA . SER A 1 117 ? -0.337 26.406 16.438 1 95.12 117 SER A CA 1
ATOM 957 C C . SER A 1 117 ? 0.698 25.594 17.203 1 95.12 117 SER A C 1
ATOM 959 O O . SER A 1 117 ? 1.084 25.953 18.312 1 95.12 117 SER A O 1
ATOM 961 N N . PHE A 1 118 ? 1.093 24.516 16.672 1 97.56 118 PHE A N 1
ATOM 962 C CA . PHE A 1 118 ? 2.047 23.656 17.375 1 97.56 118 PHE A CA 1
ATOM 963 C C . PHE A 1 118 ? 3.465 24.203 17.234 1 97.56 118 PHE A C 1
ATOM 965 O O . PHE A 1 118 ? 3.826 24.734 16.172 1 97.56 118 PHE A O 1
ATOM 972 N N . ASP A 1 119 ? 4.309 23.984 18.234 1 96.44 119 ASP A N 1
ATOM 973 C CA . ASP A 1 119 ? 5.676 24.484 18.266 1 96.44 119 ASP A CA 1
ATOM 974 C C . ASP A 1 119 ? 6.543 23.828 17.203 1 96.44 119 ASP A C 1
ATOM 976 O O . ASP A 1 119 ? 7.633 24.297 16.891 1 96.44 119 ASP A O 1
ATOM 980 N N . ILE A 1 120 ? 6.035 22.781 16.625 1 97.44 120 ILE A N 1
ATOM 981 C CA . ILE A 1 120 ? 6.84 22.062 15.633 1 97.44 120 ILE A CA 1
ATOM 982 C C . ILE A 1 120 ? 6.586 22.641 14.242 1 97.44 120 ILE A C 1
ATOM 984 O O . ILE A 1 120 ? 7.328 22.359 13.297 1 97.44 120 ILE A O 1
ATOM 988 N N . ALA A 1 121 ? 5.598 23.438 14.07 1 97.38 121 ALA A N 1
ATOM 989 C CA . ALA A 1 121 ? 5.16 23.922 12.766 1 97.38 121 ALA A CA 1
ATOM 990 C C . ALA A 1 121 ? 6.285 24.672 12.055 1 97.38 121 ALA A C 1
ATOM 992 O O . ALA A 1 121 ? 6.508 24.469 10.859 1 97.38 121 ALA A O 1
ATOM 993 N N . PRO A 1 122 ? 7.102 25.453 12.789 1 96.06 122 PRO A N 1
ATOM 994 C CA . PRO A 1 122 ? 8.133 26.25 12.125 1 96.06 122 PRO A CA 1
ATOM 995 C C . PRO A 1 122 ? 9.258 25.391 11.547 1 96.06 122 PRO A C 1
ATOM 997 O O . PRO A 1 122 ? 10.086 25.891 10.773 1 96.06 122 PRO A O 1
ATOM 1000 N N . TYR A 1 123 ? 9.359 24.172 11.93 1 96.12 123 TYR A N 1
ATOM 1001 C CA . TYR A 1 123 ? 10.43 23.312 11.438 1 96.12 123 TYR A CA 1
ATOM 1002 C C . TYR A 1 123 ? 10.266 23.016 9.953 1 96.12 123 TYR A C 1
ATOM 1004 O O . TYR A 1 123 ? 11.227 22.656 9.273 1 96.12 123 TYR A O 1
ATOM 1012 N N . PHE A 1 124 ? 9.023 23.172 9.422 1 97.69 124 PHE A N 1
ATOM 1013 C CA . PHE A 1 124 ? 8.727 22.719 8.07 1 97.69 124 PHE A CA 1
ATOM 1014 C C . PHE A 1 124 ? 8.719 23.891 7.098 1 97.69 124 PHE A C 1
ATOM 1016 O O . PHE A 1 124 ? 7.855 24.766 7.184 1 97.69 124 PHE A O 1
ATOM 1023 N N . ASN A 1 125 ? 9.672 23.828 6.207 1 91.75 125 ASN A N 1
ATOM 1024 C CA . ASN A 1 125 ? 9.812 24.922 5.258 1 91.75 125 ASN A CA 1
ATOM 1025 C C . ASN A 1 125 ? 8.938 24.719 4.027 1 91.75 125 ASN A C 1
ATOM 1027 O O . ASN A 1 125 ? 8.453 25.688 3.438 1 91.75 125 ASN A O 1
ATOM 1031 N N . THR A 1 126 ? 8.82 23.562 3.553 1 97.75 126 THR A N 1
ATOM 1032 C CA . THR A 1 126 ? 8.031 23.219 2.375 1 97.75 126 THR A CA 1
ATOM 1033 C C . THR A 1 126 ? 6.832 22.344 2.758 1 97.75 126 THR A C 1
ATOM 1035 O O . THR A 1 126 ? 6.996 21.297 3.373 1 97.75 126 THR A O 1
ATOM 1038 N N . VAL A 1 127 ? 5.652 22.859 2.449 1 98.38 127 VAL A N 1
ATOM 1039 C CA . VAL A 1 127 ? 4.41 22.172 2.779 1 98.38 127 VAL A CA 1
ATOM 1040 C C . VAL A 1 127 ? 3.529 22.078 1.538 1 98.38 127 VAL A C 1
ATOM 1042 O O . VAL A 1 127 ? 3.309 23.062 0.842 1 98.38 127 VAL A O 1
ATOM 1045 N N . VAL A 1 128 ? 3.072 20.859 1.212 1 98.5 128 VAL A N 1
ATOM 1046 C CA . VAL A 1 128 ? 2.098 20.625 0.152 1 98.5 128 VAL A CA 1
ATOM 1047 C C . VAL A 1 128 ? 0.774 20.156 0.759 1 98.5 128 VAL A C 1
ATOM 1049 O O . VAL A 1 128 ? 0.712 19.109 1.409 1 98.5 128 VAL A O 1
ATOM 1052 N N . CYS A 1 129 ? -0.282 20.938 0.552 1 98 129 CYS A N 1
ATOM 1053 C CA . CYS A 1 129 ? -1.632 20.641 1.018 1 98 129 CYS A CA 1
ATOM 1054 C C . CYS A 1 129 ? -2.488 20.094 -0.116 1 98 129 CYS A C 1
ATOM 1056 O O . CYS A 1 129 ? -2.053 20.047 -1.268 1 98 129 CYS A O 1
ATOM 1058 N N . SER A 1 130 ? -3.676 19.594 0.23 1 95.56 130 SER A N 1
ATOM 1059 C CA . SER A 1 130 ? -4.531 18.922 -0.735 1 95.56 130 SER A CA 1
ATOM 1060 C C . SER A 1 130 ? -4.93 19.844 -1.876 1 95.56 130 SER A C 1
ATOM 1062 O O . SER A 1 130 ? -5.129 19.406 -3.008 1 95.56 130 SER A O 1
ATOM 1064 N N . ASN A 1 131 ? -5.012 21.094 -1.582 1 94.19 131 ASN A N 1
ATOM 1065 C CA . ASN A 1 131 ? -5.484 22.016 -2.607 1 94.19 131 ASN A CA 1
ATOM 1066 C C . ASN A 1 131 ? -4.32 22.641 -3.375 1 94.19 131 ASN A C 1
ATOM 1068 O O . ASN A 1 131 ? -4.508 23.594 -4.121 1 94.19 131 ASN A O 1
ATOM 1072 N N . ASP A 1 132 ? -3.121 22.172 -3.246 1 96.69 132 ASP A N 1
ATOM 1073 C CA . ASP A 1 132 ? -1.97 22.578 -4.051 1 96.69 132 ASP A CA 1
ATOM 1074 C C . ASP A 1 132 ? -1.888 21.75 -5.336 1 96.69 132 ASP A C 1
ATOM 1076 O O . ASP A 1 132 ? -1.138 22.094 -6.254 1 96.69 132 ASP A O 1
ATOM 1080 N N . THR A 1 133 ? -2.605 20.641 -5.398 1 95.75 133 THR A N 1
ATOM 1081 C CA . THR A 1 133 ? -2.564 19.75 -6.555 1 95.75 133 THR A CA 1
ATOM 1082 C C . THR A 1 133 ? -3.977 19.375 -7.004 1 95.75 133 THR A C 1
ATOM 1084 O O . THR A 1 133 ? -4.926 19.453 -6.219 1 95.75 133 THR A O 1
ATOM 1087 N N . LEU A 1 134 ? -4.113 18.969 -8.234 1 92.62 134 LEU A N 1
ATOM 1088 C CA . LEU A 1 134 ? -5.406 18.562 -8.773 1 92.62 134 LEU A CA 1
ATOM 1089 C C . LEU A 1 134 ? -5.789 17.172 -8.289 1 92.62 134 LEU A C 1
ATOM 1091 O O . LEU A 1 134 ? -6.961 16.906 -8.016 1 92.62 134 LEU A O 1
ATOM 1095 N N . GLU A 1 135 ? -4.75 16.328 -8.219 1 93.81 135 GLU A N 1
ATOM 1096 C CA . GLU A 1 135 ? -4.926 14.992 -7.652 1 93.81 135 GLU A CA 1
ATOM 1097 C C . GLU A 1 135 ? -4.227 14.867 -6.301 1 93.81 135 GLU A C 1
ATOM 1099 O O . GLU A 1 135 ? -3.227 15.547 -6.047 1 93.81 135 GLU A O 1
ATOM 1104 N N . HIS A 1 136 ? -4.82 14.055 -5.496 1 93.12 136 HIS A N 1
ATOM 1105 C CA . HIS A 1 136 ? -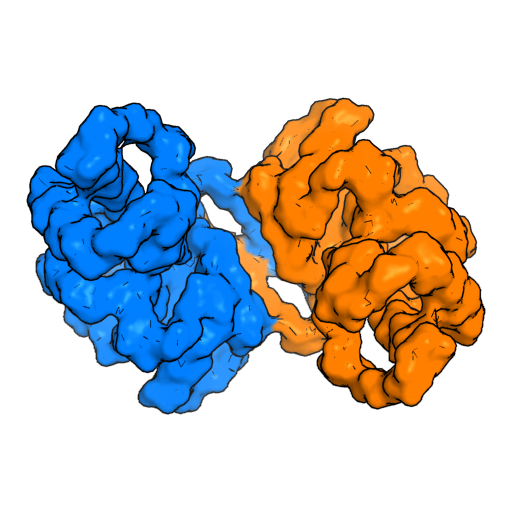4.219 13.906 -4.172 1 93.12 136 HIS A CA 1
ATOM 1106 C C . HIS A 1 136 ? -3.947 12.438 -3.852 1 93.12 136 HIS A C 1
ATOM 1108 O O . HIS A 1 136 ? -4.211 11.562 -4.672 1 93.12 136 HIS A O 1
ATOM 1114 N N . LYS A 1 137 ? -3.312 12.227 -2.578 1 94.12 137 LYS A N 1
ATOM 1115 C CA . LYS A 1 137 ? -3.096 10.852 -2.143 1 94.12 137 LYS A CA 1
ATOM 1116 C C . LYS A 1 137 ? -4.355 10.016 -2.328 1 94.12 137 LYS A C 1
ATOM 1118 O O . LYS A 1 137 ? -5.461 10.469 -2.039 1 94.12 137 LYS A O 1
ATOM 1123 N N . PRO A 1 138 ? -4.246 8.906 -2.852 1 92.88 138 PRO A N 1
ATOM 1124 C CA . PRO A 1 138 ? -3.104 8 -3.01 1 92.88 138 PRO A CA 1
ATOM 1125 C C . PRO A 1 138 ? -2.34 8.242 -4.312 1 92.88 138 PRO A C 1
ATOM 1127 O O . PRO A 1 138 ? -1.379 7.527 -4.609 1 92.88 138 PRO A O 1
ATOM 1130 N N . LYS A 1 139 ? -2.76 9.156 -5.145 1 94.19 139 LYS A N 1
ATOM 1131 C CA . LYS A 1 139 ? -2.012 9.469 -6.359 1 94.19 139 LYS A CA 1
ATOM 1132 C C . LYS A 1 139 ? -0.647 10.07 -6.023 1 94.19 139 LYS A C 1
ATOM 1134 O O . LYS A 1 139 ? -0.443 10.586 -4.922 1 94.19 139 LYS A O 1
ATOM 1139 N N . ALA A 1 140 ? 0.257 10.07 -6.961 1 95.5 140 ALA A N 1
ATOM 1140 C CA . ALA A 1 140 ? 1.653 10.445 -6.746 1 95.5 140 ALA A CA 1
ATOM 1141 C C . ALA A 1 140 ? 1.822 11.961 -6.746 1 95.5 140 ALA A C 1
ATOM 1143 O O . ALA A 1 140 ? 2.842 12.477 -6.285 1 95.5 140 ALA A O 1
ATOM 1144 N N . VAL A 1 141 ? 0.85 12.664 -7.207 1 97.38 141 VAL A N 1
ATOM 1145 C CA . VAL A 1 141 ? 0.983 14.055 -7.633 1 97.38 141 VAL A CA 1
ATOM 1146 C C . VAL A 1 141 ? 1.453 14.914 -6.457 1 97.38 141 VAL A C 1
ATOM 1148 O O . VAL A 1 141 ? 2.322 15.773 -6.617 1 97.38 141 VAL A O 1
ATOM 1151 N N . PRO A 1 142 ? 0.954 14.688 -5.277 1 97.88 142 PRO A N 1
ATOM 1152 C CA . PRO A 1 142 ? 1.4 15.531 -4.168 1 97.88 142 PRO A CA 1
ATOM 1153 C C . PRO A 1 142 ? 2.896 15.406 -3.893 1 97.88 142 PRO A C 1
ATOM 1155 O O . PRO A 1 142 ? 3.57 16.406 -3.639 1 97.88 142 PRO A O 1
ATOM 1158 N N . LEU A 1 143 ? 3.436 14.242 -3.977 1 97.69 143 LEU A N 1
ATOM 1159 C CA . LEU A 1 143 ? 4.859 14.047 -3.738 1 97.69 143 LEU A CA 1
ATOM 1160 C C . LEU A 1 143 ? 5.684 14.57 -4.914 1 97.69 143 LEU A C 1
ATOM 1162 O O . LEU A 1 143 ? 6.785 15.094 -4.719 1 97.69 143 LEU A O 1
ATOM 1166 N N . LEU A 1 144 ? 5.121 14.391 -6.098 1 97.94 144 LEU A N 1
ATOM 1167 C CA . LEU A 1 144 ? 5.793 14.953 -7.266 1 97.94 144 LEU A CA 1
ATOM 1168 C C . LEU A 1 144 ? 5.867 16.469 -7.168 1 97.94 144 LEU A C 1
ATOM 1170 O O . LEU A 1 144 ? 6.887 17.078 -7.52 1 97.94 144 LEU A O 1
ATOM 1174 N N . LYS A 1 145 ? 4.789 17.078 -6.723 1 98.25 145 LYS A N 1
ATOM 1175 C CA . LYS A 1 145 ? 4.785 18.531 -6.504 1 98.25 145 LYS A CA 1
ATOM 1176 C C . LYS A 1 145 ? 5.848 18.938 -5.48 1 98.25 145 LYS A C 1
ATOM 1178 O O . LYS A 1 145 ? 6.562 19.922 -5.68 1 98.25 145 LYS A O 1
ATOM 1183 N N . TYR A 1 146 ? 5.926 18.188 -4.406 1 98.31 146 TYR A N 1
ATOM 1184 C CA . TYR A 1 146 ? 6.938 18.469 -3.398 1 98.31 146 TYR A CA 1
ATOM 1185 C C . TYR A 1 146 ? 8.336 18.422 -4 1 98.31 146 TYR A C 1
ATOM 1187 O O . TYR A 1 146 ? 9.172 19.281 -3.73 1 98.31 146 TYR A O 1
ATOM 1195 N N . MET A 1 147 ? 8.578 17.438 -4.762 1 97.75 147 MET A N 1
ATOM 1196 C CA . MET A 1 147 ? 9.875 17.25 -5.395 1 97.75 147 MET A CA 1
ATOM 1197 C C . MET A 1 147 ? 10.188 18.391 -6.355 1 97.75 147 MET A C 1
ATOM 1199 O O . MET A 1 147 ? 11.328 18.844 -6.441 1 97.75 147 MET A O 1
ATOM 1203 N N . GLU A 1 148 ? 9.156 18.797 -7.059 1 97.88 148 GLU A N 1
ATOM 1204 C CA . GLU A 1 148 ? 9.305 19.938 -7.945 1 97.88 148 GLU A CA 1
ATOM 1205 C C . GLU A 1 148 ? 9.734 21.188 -7.172 1 97.88 148 GLU A C 1
ATOM 1207 O O . GLU A 1 148 ? 10.633 21.906 -7.598 1 97.88 148 GLU A O 1
ATOM 1212 N N . LEU A 1 149 ? 9.156 21.438 -6.07 1 97.69 149 LEU A N 1
ATOM 1213 C CA . LEU A 1 149 ? 9.414 22.625 -5.258 1 97.69 149 LEU A CA 1
ATOM 1214 C C . LEU A 1 149 ? 10.812 22.594 -4.664 1 97.69 149 LEU A C 1
ATOM 1216 O O . LEU A 1 149 ? 11.461 23.625 -4.512 1 97.69 149 LEU A O 1
ATOM 1220 N N . THR A 1 150 ? 11.305 21.422 -4.305 1 97.25 150 THR A N 1
ATOM 1221 C CA . THR A 1 150 ? 12.562 21.297 -3.582 1 97.25 150 THR A CA 1
ATOM 1222 C C . THR A 1 150 ? 13.688 20.859 -4.523 1 97.25 150 THR A C 1
ATOM 1224 O O . THR A 1 150 ? 14.859 20.859 -4.137 1 97.25 150 THR A O 1
ATOM 1227 N N . LYS A 1 151 ? 13.352 20.344 -5.715 1 96.88 151 LYS A N 1
ATOM 1228 C CA . LYS A 1 151 ? 14.281 19.859 -6.727 1 96.88 151 LYS A CA 1
ATOM 1229 C C . LYS A 1 151 ? 14.961 18.562 -6.266 1 96.88 151 LYS A C 1
ATOM 1231 O O . LYS A 1 151 ? 16.078 18.25 -6.695 1 96.88 151 LYS A O 1
ATOM 1236 N N . CYS A 1 152 ? 14.367 17.969 -5.367 1 95.25 152 CYS A N 1
ATOM 1237 C CA . CYS A 1 152 ? 14.883 16.703 -4.883 1 95.25 152 CYS A CA 1
ATOM 1238 C C . CYS A 1 152 ? 14.477 15.562 -5.809 1 95.25 152 CYS A C 1
ATOM 1240 O O . CYS A 1 152 ? 13.367 15.562 -6.355 1 95.25 152 CYS A O 1
ATOM 1242 N N . GLN A 1 153 ? 15.328 14.555 -5.949 1 94.56 153 GLN A N 1
ATOM 1243 C CA . GLN A 1 153 ? 15.023 13.367 -6.742 1 94.56 153 GLN A CA 1
ATOM 1244 C C . GLN A 1 153 ? 14.32 12.312 -5.902 1 94.56 153 GLN A C 1
ATOM 1246 O O . GLN A 1 153 ? 14.367 12.352 -4.668 1 94.56 153 GLN A O 1
ATOM 1251 N N . ASN A 1 154 ? 13.664 11.352 -6.594 1 92.31 154 ASN A N 1
ATOM 1252 C CA . ASN A 1 154 ? 12.883 10.336 -5.895 1 92.31 154 ASN A CA 1
ATOM 1253 C C . ASN A 1 154 ? 13.75 9.516 -4.945 1 92.31 154 ASN A C 1
ATOM 1255 O O . ASN A 1 154 ? 13.32 9.18 -3.838 1 92.31 154 ASN A O 1
ATOM 1259 N N . ASN A 1 155 ? 15 9.281 -5.328 1 89.56 155 ASN A N 1
ATOM 1260 C CA . ASN A 1 155 ? 15.875 8.438 -4.52 1 89.56 155 ASN A CA 1
ATOM 1261 C C . ASN A 1 155 ? 16.469 9.219 -3.354 1 89.56 155 ASN A C 1
ATOM 1263 O O . ASN A 1 155 ? 17.172 8.648 -2.508 1 89.56 155 ASN A O 1
ATOM 1267 N N . GLU A 1 156 ? 16.141 10.508 -3.27 1 94.25 156 GLU A N 1
ATOM 1268 C CA . GLU A 1 156 ? 16.656 11.383 -2.221 1 94.25 156 GLU A CA 1
ATOM 1269 C C . GLU A 1 156 ? 15.586 11.719 -1.193 1 94.25 156 GLU A C 1
ATOM 1271 O O . GLU A 1 156 ? 15.836 12.477 -0.251 1 94.25 156 GLU A O 1
ATOM 1276 N N . LEU A 1 157 ? 14.422 11.141 -1.367 1 95.12 157 LEU A N 1
ATOM 1277 C CA . LEU A 1 157 ? 13.281 11.516 -0.549 1 95.12 157 LEU A CA 1
ATOM 1278 C C . LEU A 1 157 ? 12.703 10.305 0.173 1 95.12 157 LEU A C 1
ATOM 1280 O O . LEU A 1 157 ? 12.57 9.227 -0.419 1 95.12 157 LEU A O 1
ATOM 1284 N N . LEU A 1 158 ? 12.492 10.43 1.486 1 95.38 158 LEU A N 1
ATOM 1285 C CA . LEU A 1 158 ? 11.742 9.477 2.291 1 95.38 158 LEU A CA 1
ATOM 1286 C C . LEU A 1 158 ? 10.422 10.078 2.754 1 95.38 158 LEU A C 1
ATOM 1288 O O . LEU A 1 158 ? 10.406 11.117 3.418 1 95.38 158 LEU A O 1
ATOM 1292 N N . TYR A 1 159 ? 9.383 9.469 2.322 1 96.88 159 TYR A N 1
ATOM 1293 C CA . TYR A 1 159 ? 8.07 9.922 2.764 1 96.88 159 TYR A CA 1
ATOM 1294 C C . TYR A 1 159 ? 7.574 9.094 3.945 1 96.88 159 TYR A C 1
ATOM 1296 O O . TYR A 1 159 ? 7.621 7.863 3.912 1 96.88 159 TYR A O 1
ATOM 1304 N N . ILE A 1 160 ? 7.121 9.758 4.996 1 95.88 160 ILE A N 1
ATOM 1305 C CA . ILE A 1 160 ? 6.711 9.109 6.234 1 95.88 160 ILE A CA 1
ATOM 1306 C C . ILE A 1 160 ? 5.223 9.359 6.477 1 95.88 160 ILE A C 1
ATOM 1308 O O . ILE A 1 160 ? 4.77 10.508 6.484 1 95.88 160 ILE A O 1
ATOM 1312 N N . GLY A 1 161 ? 4.492 8.32 6.66 1 94.12 161 GLY A N 1
ATOM 1313 C CA . GLY A 1 161 ? 3.066 8.406 6.941 1 94.12 161 GLY A CA 1
ATOM 1314 C C . GLY A 1 161 ? 2.52 7.184 7.648 1 94.12 161 GLY A C 1
ATOM 1315 O O . GLY A 1 161 ? 3.256 6.23 7.91 1 94.12 161 GLY A O 1
ATOM 1316 N N . ASP A 1 162 ? 1.214 7.227 7.957 1 90 162 ASP A N 1
ATOM 1317 C CA . ASP A 1 162 ? 0.632 6.16 8.766 1 90 162 ASP A CA 1
ATOM 1318 C C . ASP A 1 162 ? -0.41 5.375 7.969 1 90 162 ASP A C 1
ATOM 1320 O O . ASP A 1 162 ? -0.85 4.305 8.398 1 90 162 ASP A O 1
ATOM 1324 N N . SER A 1 163 ? -0.777 5.82 6.859 1 88.19 163 SER A N 1
ATOM 1325 C CA . SER A 1 163 ? -1.943 5.238 6.199 1 88.19 163 SER A CA 1
ATOM 1326 C C . SER A 1 163 ? -1.553 4.535 4.902 1 88.19 163 SER A C 1
ATOM 1328 O O . SER A 1 163 ? -0.461 4.758 4.375 1 88.19 163 SER A O 1
ATOM 1330 N N . ILE A 1 164 ? -2.451 3.723 4.402 1 86 164 ILE A N 1
ATOM 1331 C CA . ILE A 1 164 ? -2.279 3.023 3.135 1 86 164 ILE A CA 1
ATOM 1332 C C . ILE A 1 164 ? -2.209 4.035 1.992 1 86 164 ILE A C 1
ATOM 1334 O O . ILE A 1 164 ? -1.516 3.809 0.998 1 86 164 ILE A O 1
ATOM 1338 N N . TYR A 1 165 ? -2.863 5.125 2.213 1 91.56 165 TYR A N 1
ATOM 1339 C CA . TYR A 1 165 ? -2.863 6.16 1.185 1 91.56 165 TYR A CA 1
ATOM 1340 C C . TYR A 1 165 ? -1.486 6.797 1.053 1 91.56 165 TYR A C 1
ATOM 1342 O O . TYR A 1 165 ? -1.044 7.109 -0.055 1 91.56 165 TYR A O 1
ATOM 1350 N N . ASP A 1 166 ? -0.827 6.938 2.193 1 92.94 166 ASP A N 1
ATOM 1351 C CA . ASP A 1 166 ? 0.551 7.418 2.176 1 92.94 166 ASP A CA 1
ATOM 1352 C C . ASP A 1 166 ? 1.463 6.445 1.433 1 92.94 166 ASP A C 1
ATOM 1354 O O . ASP A 1 166 ? 2.281 6.859 0.609 1 92.94 166 ASP A O 1
ATOM 1358 N N . MET A 1 167 ? 1.28 5.297 1.797 1 88.31 167 MET A N 1
ATOM 1359 C CA . MET A 1 167 ? 2.1 4.246 1.2 1 88.31 167 MET A CA 1
ATOM 1360 C C . MET A 1 167 ? 1.907 4.199 -0.312 1 88.31 167 MET A C 1
ATOM 1362 O O . MET A 1 167 ? 2.879 4.098 -1.062 1 88.31 167 MET A O 1
ATOM 1366 N N . GLN A 1 168 ? 0.681 4.273 -0.745 1 88.81 168 GLN A N 1
ATOM 1367 C CA . GLN A 1 168 ? 0.37 4.23 -2.17 1 88.81 168 GLN A CA 1
ATOM 1368 C C . GLN A 1 168 ? 0.945 5.445 -2.895 1 88.81 168 GLN A C 1
ATOM 1370 O O . GLN A 1 168 ? 1.482 5.32 -3.998 1 88.81 168 GLN A O 1
ATOM 1375 N N . CYS A 1 169 ? 0.818 6.527 -2.262 1 93.88 169 CYS A N 1
ATOM 1376 C CA . CYS A 1 169 ? 1.364 7.754 -2.826 1 93.88 169 CYS A CA 1
ATOM 1377 C C . CYS A 1 169 ? 2.867 7.633 -3.049 1 93.88 169 CYS A C 1
ATOM 1379 O O . CYS A 1 169 ? 3.367 7.945 -4.129 1 93.88 169 CYS A O 1
ATOM 1381 N N . ALA A 1 170 ? 3.559 7.145 -2.066 1 92.88 170 ALA A N 1
ATOM 1382 C CA . ALA A 1 170 ? 5.004 6.957 -2.152 1 92.88 170 ALA A CA 1
ATOM 1383 C C . ALA A 1 170 ? 5.367 5.949 -3.238 1 92.88 170 ALA A C 1
ATOM 1385 O O . ALA A 1 170 ? 6.277 6.184 -4.035 1 92.88 170 ALA A O 1
ATOM 1386 N N . TYR A 1 171 ? 4.621 4.906 -3.256 1 85.94 171 TYR A N 1
ATOM 1387 C CA . TYR A 1 171 ? 4.844 3.857 -4.242 1 85.94 171 TYR A CA 1
ATOM 1388 C C . TYR A 1 171 ? 4.711 4.402 -5.66 1 85.94 171 TYR A C 1
ATOM 1390 O O . TYR A 1 171 ? 5.594 4.195 -6.496 1 85.94 171 TYR A O 1
ATOM 1398 N N . ARG A 1 172 ? 3.652 5.137 -5.871 1 87.44 172 ARG A N 1
ATOM 1399 C CA . ARG A 1 172 ? 3.348 5.648 -7.203 1 87.44 172 ARG A CA 1
ATOM 1400 C C . ARG A 1 172 ? 4.336 6.738 -7.609 1 87.44 172 ARG A C 1
ATOM 1402 O O . ARG A 1 172 ? 4.602 6.93 -8.797 1 87.44 172 ARG A O 1
ATOM 1409 N N . ALA A 1 173 ? 4.918 7.375 -6.664 1 92.62 173 ALA A N 1
ATOM 1410 C CA . ALA A 1 173 ? 5.91 8.414 -6.918 1 92.62 173 ALA A CA 1
ATOM 1411 C C . ALA A 1 173 ? 7.316 7.828 -6.977 1 92.62 173 ALA A C 1
ATOM 1413 O O . ALA A 1 173 ? 8.289 8.547 -7.215 1 92.62 173 ALA A O 1
ATOM 1414 N N . ASN A 1 174 ? 7.438 6.512 -6.707 1 88.62 174 ASN A N 1
ATOM 1415 C CA . ASN A 1 174 ? 8.727 5.828 -6.641 1 88.62 174 ASN A CA 1
ATOM 1416 C C . ASN A 1 174 ? 9.625 6.434 -5.57 1 88.62 174 ASN A C 1
ATOM 1418 O O . ASN A 1 174 ? 10.789 6.758 -5.836 1 88.62 174 ASN A O 1
ATOM 1422 N N . VAL A 1 175 ? 9.078 6.715 -4.477 1 92.88 175 VAL A N 1
ATOM 1423 C CA . VAL A 1 175 ? 9.766 7.266 -3.314 1 92.88 175 VAL A CA 1
ATOM 1424 C C . VAL A 1 175 ? 9.758 6.25 -2.176 1 92.88 175 VAL A C 1
ATOM 1426 O O . VAL A 1 175 ? 8.781 5.527 -1.986 1 92.88 175 VAL A O 1
ATOM 1429 N N . ASP A 1 176 ? 10.859 6.172 -1.43 1 90.19 176 ASP A N 1
ATOM 1430 C CA . ASP A 1 176 ? 10.898 5.309 -0.251 1 90.19 176 ASP A CA 1
ATOM 1431 C C . ASP A 1 176 ? 9.852 5.742 0.779 1 90.19 176 ASP A C 1
ATOM 1433 O O . ASP A 1 176 ? 9.547 6.93 0.897 1 90.19 176 ASP A O 1
ATOM 1437 N N . PHE A 1 177 ? 9.352 4.742 1.483 1 91.69 177 PHE A N 1
ATOM 1438 C CA . PHE A 1 177 ? 8.258 5.023 2.406 1 91.69 177 PHE A CA 1
ATOM 1439 C C . PHE A 1 177 ? 8.578 4.496 3.801 1 91.69 177 PHE A C 1
ATOM 1441 O O . PHE A 1 177 ? 9.102 3.387 3.945 1 91.69 177 PHE A O 1
ATOM 1448 N N . GLY A 1 178 ? 8.352 5.355 4.77 1 89.75 178 GLY A N 1
ATOM 1449 C CA . GLY A 1 178 ? 8.391 4.969 6.172 1 89.75 178 GLY A CA 1
ATOM 1450 C C . GLY A 1 178 ? 7.02 4.918 6.816 1 89.75 178 GLY A C 1
ATOM 1451 O O . GLY A 1 178 ? 6.371 5.957 6.992 1 89.75 178 GLY A O 1
ATOM 1452 N N . LEU A 1 179 ? 6.582 3.717 7.191 1 88.38 179 LEU A N 1
ATOM 1453 C CA . LEU A 1 179 ? 5.312 3.525 7.879 1 88.38 179 LEU A CA 1
ATOM 1454 C C . LEU A 1 179 ? 5.473 3.713 9.383 1 88.38 179 LEU A C 1
ATOM 1456 O O . LEU A 1 179 ? 6.301 3.049 10.008 1 88.38 179 LEU A O 1
ATOM 1460 N N . VAL A 1 180 ? 4.695 4.637 9.953 1 89.62 180 VAL A N 1
ATOM 1461 C CA . VAL A 1 180 ? 4.793 4.859 11.398 1 89.62 180 VAL A CA 1
ATOM 1462 C C . VAL A 1 180 ? 3.684 4.098 12.117 1 89.62 180 VAL A C 1
ATOM 1464 O O . VAL A 1 180 ? 2.559 4.008 11.617 1 89.62 180 VAL A O 1
ATOM 1467 N N . LYS A 1 181 ? 3.965 3.566 13.312 1 84.19 181 LYS A N 1
ATOM 1468 C CA . LYS A 1 181 ? 3.033 2.717 14.055 1 84.19 181 LYS A CA 1
ATOM 1469 C C . LYS A 1 181 ? 2.479 3.439 15.273 1 84.19 181 LYS A C 1
ATOM 1471 O O . LYS A 1 181 ? 1.563 2.941 15.938 1 84.19 181 LYS A O 1
ATOM 1476 N N . TRP A 1 182 ? 2.982 4.504 15.57 1 83.62 182 TRP A N 1
ATOM 1477 C CA . TRP A 1 182 ? 2.559 5.199 16.781 1 83.62 182 TRP A CA 1
ATOM 1478 C C . TRP A 1 182 ? 1.221 5.898 16.562 1 83.62 182 TRP A C 1
ATOM 1480 O O . TRP A 1 182 ? 0.525 6.227 17.531 1 83.62 182 TRP A O 1
ATOM 1490 N N . GLY A 1 183 ? 0.878 6.227 15.383 1 70.5 183 GLY A N 1
ATOM 1491 C CA . GLY A 1 183 ? -0.378 6.898 15.094 1 70.5 183 GLY A CA 1
ATOM 1492 C C . GLY A 1 183 ? -1.525 5.938 14.844 1 70.5 183 GLY A C 1
ATOM 1493 O O . GLY A 1 183 ? -2.684 6.262 15.117 1 70.5 183 GLY A O 1
ATOM 1494 N N . SER A 1 184 ? -1.313 4.961 14.07 1 63.31 184 SER A N 1
ATOM 1495 C CA . SER A 1 184 ? -2.383 4.074 13.625 1 63.31 184 SER A CA 1
ATOM 1496 C C . SER A 1 184 ? -2.602 2.928 14.602 1 63.31 184 SER A C 1
ATOM 1498 O O . SER A 1 184 ? -3.633 2.254 14.555 1 63.31 184 SER A O 1
ATOM 1500 N N . GLY A 1 185 ? -1.853 2.943 15.727 1 55.78 185 GLY A N 1
ATOM 1501 C CA . GLY A 1 185 ? -1.973 1.814 16.641 1 55.78 185 GLY A CA 1
ATOM 1502 C C . GLY A 1 185 ? -1.558 0.497 16.016 1 55.78 185 GLY A C 1
ATOM 1503 O O . GLY A 1 185 ? -0.646 0.457 15.18 1 55.78 185 GLY A O 1
ATOM 1504 N N . ASP A 1 186 ? -2.186 -0.618 16.531 1 52.81 186 ASP A N 1
ATOM 1505 C CA . ASP A 1 186 ? -1.919 -2.008 16.188 1 52.81 186 ASP A CA 1
ATOM 1506 C C . ASP A 1 186 ? -2.363 -2.305 14.75 1 52.81 186 ASP A C 1
ATOM 1508 O O . ASP A 1 186 ? -2.324 -3.453 14.312 1 52.81 186 ASP A O 1
ATOM 1512 N N . ARG A 1 187 ? -2.762 -1.241 14.062 1 52.44 187 ARG A N 1
ATOM 1513 C CA . ARG A 1 187 ? -3.467 -1.48 12.812 1 52.44 187 ARG A CA 1
ATOM 1514 C C . ARG A 1 187 ? -2.486 -1.772 11.68 1 52.44 187 ARG A C 1
ATOM 1516 O O . ARG A 1 187 ? -2.893 -2.17 10.586 1 52.44 187 ARG A O 1
ATOM 1523 N N . VAL A 1 188 ? -1.192 -1.396 12.102 1 56.44 188 VAL A N 1
ATOM 1524 C CA . VAL A 1 188 ? -0.491 -1.464 10.82 1 56.44 188 VAL A CA 1
ATOM 1525 C C . VAL A 1 188 ? 0.639 -2.488 10.906 1 56.44 188 VAL A C 1
ATOM 1527 O O . VAL A 1 188 ? 1.464 -2.438 11.82 1 56.44 188 VAL A O 1
ATOM 1530 N N . SER A 1 189 ? 0.582 -3.451 10.047 1 66.19 189 SER A N 1
ATOM 1531 C CA . SER A 1 189 ? 1.514 -4.559 9.867 1 66.19 189 SER A CA 1
ATOM 1532 C C . SER A 1 189 ? 2.848 -4.074 9.312 1 66.19 189 SER A C 1
ATOM 1534 O O . SER A 1 189 ? 2.924 -2.994 8.719 1 66.19 189 SER A O 1
ATOM 1536 N N . THR A 1 190 ? 3.951 -4.695 9.727 1 77.62 190 THR A N 1
ATOM 1537 C CA . THR A 1 190 ? 5.32 -4.402 9.312 1 77.62 190 THR A CA 1
ATOM 1538 C C . THR A 1 190 ? 5.508 -4.676 7.824 1 77.62 190 THR A C 1
ATOM 1540 O O . THR A 1 190 ? 4.922 -5.613 7.277 1 77.62 190 THR A O 1
ATOM 1543 N N . VAL A 1 191 ? 6.164 -3.713 7.211 1 80.31 191 VAL A N 1
ATOM 1544 C CA . VAL A 1 191 ? 6.555 -3.91 5.816 1 80.31 191 VAL A CA 1
ATOM 1545 C C . VAL A 1 191 ? 8.078 -3.977 5.711 1 80.31 191 VAL A C 1
ATOM 1547 O O . VAL A 1 191 ? 8.781 -3.143 6.281 1 80.31 191 VAL A O 1
ATOM 1550 N N . ILE A 1 192 ? 8.602 -5.008 5.047 1 80.5 192 ILE A N 1
ATOM 1551 C CA . ILE A 1 192 ? 10.023 -5.211 4.824 1 80.5 192 ILE A CA 1
ATOM 1552 C C . ILE A 1 192 ? 10.297 -5.395 3.334 1 80.5 192 ILE A C 1
ATOM 1554 O O . ILE A 1 192 ? 9.508 -6.027 2.627 1 80.5 192 ILE A O 1
ATOM 1558 N N . SER A 1 193 ? 11.328 -4.781 2.848 1 82.88 193 SER A N 1
ATOM 1559 C CA . SER A 1 193 ? 11.703 -4.992 1.452 1 82.88 193 SER A CA 1
ATOM 1560 C C . SER A 1 193 ? 12.875 -5.961 1.335 1 82.88 193 SER A C 1
ATOM 1562 O O . SER A 1 193 ? 13.789 -5.934 2.154 1 82.88 193 SER A O 1
ATOM 1564 N N . PHE A 1 194 ? 12.844 -6.793 0.285 1 84.62 194 PHE A N 1
ATOM 1565 C CA . PHE A 1 194 ? 13.914 -7.742 -0.002 1 84.62 194 PHE A CA 1
ATOM 1566 C C . PHE A 1 194 ? 14.469 -7.527 -1.403 1 84.62 194 PHE A C 1
ATOM 1568 O O . PHE A 1 194 ? 13.711 -7.473 -2.375 1 84.62 194 PHE A O 1
ATOM 1575 N N . THR A 1 195 ? 15.789 -7.406 -1.581 1 83.5 195 THR A N 1
ATOM 1576 C CA . THR A 1 195 ? 16.438 -7.211 -2.875 1 83.5 195 THR A CA 1
ATOM 1577 C C . THR A 1 195 ? 16.656 -8.547 -3.578 1 83.5 195 THR A C 1
ATOM 1579 O O . THR A 1 195 ? 16.562 -8.633 -4.805 1 83.5 195 THR A O 1
ATOM 1582 N N . THR A 1 196 ? 16.969 -9.531 -2.73 1 89.25 196 THR A N 1
ATOM 1583 C CA . THR A 1 196 ? 17.125 -10.898 -3.223 1 89.25 196 THR A CA 1
ATOM 1584 C C . THR A 1 196 ? 16.359 -11.883 -2.35 1 89.25 196 THR A C 1
ATOM 1586 O O . THR A 1 196 ? 16.094 -11.602 -1.18 1 89.25 196 THR A O 1
ATOM 1589 N N . PRO A 1 197 ? 15.984 -13.031 -2.885 1 92.75 197 PRO A N 1
ATOM 1590 C CA . PRO A 1 197 ? 15.281 -14.039 -2.088 1 92.75 197 PRO A CA 1
ATOM 1591 C C . PRO A 1 197 ? 16.062 -14.445 -0.837 1 92.75 197 PRO A C 1
ATOM 1593 O O . PRO A 1 197 ? 15.461 -14.68 0.216 1 92.75 197 PRO A O 1
ATOM 1596 N N . LEU A 1 198 ? 17.281 -14.43 -0.947 1 91.56 198 LEU A N 1
ATOM 1597 C CA . LEU A 1 198 ? 18.094 -14.875 0.186 1 91.56 198 LEU A CA 1
ATOM 1598 C C . LEU A 1 198 ? 18.094 -13.828 1.297 1 91.56 198 LEU A C 1
ATOM 1600 O O . LEU A 1 198 ? 18.422 -14.141 2.443 1 91.56 198 LEU A O 1
ATOM 1604 N N . ASP A 1 199 ? 17.75 -12.578 1.009 1 86.88 199 ASP A N 1
ATOM 1605 C CA . ASP A 1 199 ? 17.562 -11.562 2.041 1 86.88 199 ASP A CA 1
ATOM 1606 C C . ASP A 1 199 ? 16.516 -12 3.061 1 86.88 199 ASP A C 1
ATOM 1608 O O . ASP A 1 199 ? 16.641 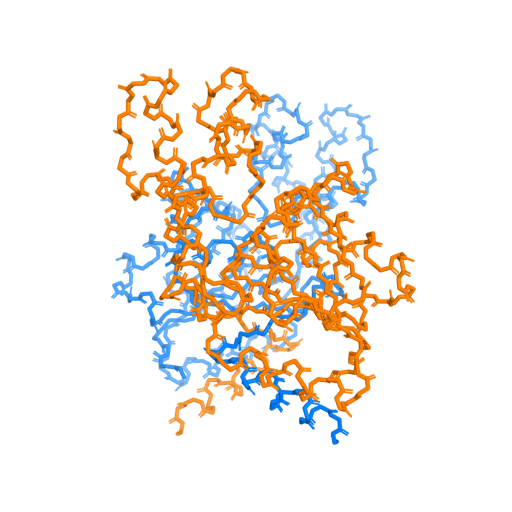-11.703 4.25 1 86.88 199 ASP A O 1
ATOM 1612 N N . LEU A 1 200 ? 15.477 -12.703 2.58 1 88.81 200 LEU A N 1
ATOM 1613 C CA . LEU A 1 200 ? 14.406 -13.18 3.451 1 88.81 200 LEU A CA 1
ATOM 1614 C C . LEU A 1 200 ? 14.945 -14.164 4.484 1 88.81 200 LEU A C 1
ATOM 1616 O O . LEU A 1 200 ? 14.586 -14.086 5.664 1 88.81 200 LEU A O 1
ATOM 1620 N N . ILE A 1 201 ? 15.82 -15.008 4.047 1 89.75 201 ILE A N 1
ATOM 1621 C CA . ILE A 1 201 ? 16.375 -16.031 4.926 1 89.75 201 ILE A CA 1
ATOM 1622 C C . ILE A 1 201 ? 17.219 -15.383 6.016 1 89.75 201 ILE A C 1
ATOM 1624 O O . ILE A 1 201 ? 17.156 -15.773 7.18 1 89.75 201 ILE A O 1
ATOM 1628 N N . ARG A 1 202 ? 17.984 -14.438 5.605 1 84.12 202 ARG A N 1
ATOM 1629 C CA . ARG A 1 202 ? 18.797 -13.711 6.574 1 84.12 202 ARG A CA 1
ATOM 1630 C C . ARG A 1 202 ? 17.938 -13.047 7.637 1 84.12 202 ARG A C 1
ATOM 1632 O O . ARG A 1 202 ? 18.297 -13.023 8.812 1 84.12 202 ARG A O 1
ATOM 1639 N N . GLN A 1 203 ? 16.828 -12.602 7.23 1 81.44 203 GLN A N 1
ATOM 1640 C CA . GLN A 1 203 ? 15.906 -11.93 8.148 1 81.44 203 GLN A CA 1
ATOM 1641 C C . GLN A 1 203 ? 15.242 -12.922 9.086 1 81.44 203 GLN A C 1
ATOM 1643 O O . GLN A 1 203 ? 15.047 -12.633 10.273 1 81.44 203 GLN A O 1
ATOM 1648 N N . LEU A 1 204 ? 14.859 -14.047 8.562 1 85.25 204 LEU A N 1
ATOM 1649 C CA . LEU A 1 204 ? 14.188 -15.062 9.352 1 85.25 204 LEU A CA 1
ATOM 1650 C C . LEU A 1 204 ? 15.141 -15.68 10.375 1 85.25 204 LEU A C 1
ATOM 1652 O O . LEU A 1 204 ? 14.719 -16.094 11.453 1 85.25 204 LEU A O 1
ATOM 1656 N N . SER A 1 205 ? 16.375 -15.75 9.969 1 77.62 205 SER A N 1
ATOM 1657 C CA . SER A 1 205 ? 17.375 -16.375 10.836 1 77.62 205 SER A CA 1
ATOM 1658 C C . SER A 1 205 ? 17.766 -15.445 11.977 1 77.62 205 SER A C 1
ATOM 1660 O O . SER A 1 205 ? 18.141 -15.914 13.055 1 77.62 205 SER A O 1
ATOM 1662 N N . VAL A 1 206 ? 17.859 -14.125 11.695 1 61.53 206 VAL A N 1
ATOM 1663 C CA . VAL A 1 206 ? 18.203 -13.172 12.742 1 61.53 206 VAL A CA 1
ATOM 1664 C C . VAL A 1 206 ? 17.094 -13.125 13.789 1 61.53 206 VAL A C 1
ATOM 1666 O O . VAL A 1 206 ? 17.359 -12.961 14.977 1 61.53 206 VAL A O 1
ATOM 1669 N N . SER A 1 207 ? 15.922 -13.18 13.414 1 55.25 207 SER A N 1
ATOM 1670 C CA . SER A 1 207 ? 14.82 -13.102 14.367 1 55.25 207 SER A CA 1
ATOM 1671 C C . SER A 1 207 ? 14.758 -14.344 15.25 1 55.25 207 SER A C 1
ATOM 1673 O O . SER A 1 207 ? 14.172 -14.312 16.328 1 55.25 207 SER A O 1
ATOM 1675 N N . SER A 1 208 ? 15.18 -15.539 14.789 1 48.22 208 SER A N 1
ATOM 1676 C CA . SER A 1 208 ? 15.156 -16.766 15.578 1 48.22 208 SER A CA 1
ATOM 1677 C C . SER A 1 208 ? 16.281 -16.781 16.609 1 48.22 208 SER A C 1
ATOM 1679 O O . SER A 1 208 ? 16.297 -17.625 17.5 1 48.22 208 SER A O 1
ATOM 1681 N N . ASN A 1 209 ? 17.25 -15.883 16.562 1 40.97 209 ASN A N 1
ATOM 1682 C CA . ASN A 1 209 ? 18.234 -15.898 17.625 1 40.97 209 ASN A CA 1
ATOM 1683 C C . ASN A 1 209 ? 17.891 -14.891 18.719 1 40.97 209 ASN A C 1
ATOM 1685 O O . ASN A 1 209 ? 17.531 -13.75 18.422 1 40.97 209 ASN A O 1
ATOM 1689 N N . MET B 1 1 ? 10.938 -11.758 14.492 1 59.47 1 MET B N 1
ATOM 1690 C CA . MET B 1 1 ? 9.531 -12 14.18 1 59.47 1 MET B CA 1
ATOM 1691 C C . MET B 1 1 ? 9.258 -13.484 13.992 1 59.47 1 MET B C 1
ATOM 1693 O O . MET B 1 1 ? 10.086 -14.203 13.438 1 59.47 1 MET B O 1
ATOM 1697 N N . ASP B 1 2 ? 8.445 -14.094 14.82 1 80.44 2 ASP B N 1
ATOM 1698 C CA . ASP B 1 2 ? 8.219 -15.531 14.836 1 80.44 2 ASP B CA 1
ATOM 1699 C C . ASP B 1 2 ? 7.086 -15.922 13.883 1 80.44 2 ASP B C 1
ATOM 1701 O O . ASP B 1 2 ? 5.949 -16.141 14.32 1 80.44 2 ASP B O 1
ATOM 1705 N N . TYR B 1 3 ? 7.406 -16.016 12.641 1 92 3 TYR B N 1
ATOM 1706 C CA . TYR B 1 3 ? 6.402 -16.406 11.656 1 92 3 TYR B CA 1
ATOM 1707 C C . TYR B 1 3 ? 6.238 -17.906 11.602 1 92 3 TYR B C 1
ATOM 1709 O O . TYR B 1 3 ? 7.223 -18.656 11.672 1 92 3 TYR B O 1
ATOM 1717 N N . LYS B 1 4 ? 5.008 -18.359 11.453 1 95.06 4 LYS B N 1
ATOM 1718 C CA . LYS B 1 4 ? 4.707 -19.766 11.258 1 95.06 4 LYS B CA 1
ATOM 1719 C C . LYS B 1 4 ? 4.438 -20.078 9.789 1 95.06 4 LYS B C 1
ATOM 1721 O O . LYS B 1 4 ? 4.566 -21.219 9.352 1 95.06 4 LYS B O 1
ATOM 1726 N N . GLU B 1 5 ? 4.016 -19.047 9.078 1 96.31 5 GLU B N 1
ATOM 1727 C CA . GLU B 1 5 ? 3.689 -19.172 7.664 1 96.31 5 GLU B CA 1
ATOM 1728 C C . GLU B 1 5 ? 4.324 -18.062 6.844 1 96.31 5 GLU B C 1
ATOM 1730 O O . GLU B 1 5 ? 4.223 -16.891 7.203 1 96.31 5 GLU B O 1
ATOM 1735 N N . ILE B 1 6 ? 5.027 -18.438 5.789 1 97.06 6 ILE B N 1
ATOM 1736 C CA . ILE B 1 6 ? 5.445 -17.5 4.754 1 97.06 6 ILE B CA 1
ATOM 1737 C C . ILE B 1 6 ? 4.625 -17.734 3.486 1 97.06 6 ILE B C 1
ATOM 1739 O O . ILE B 1 6 ? 4.684 -18.812 2.895 1 97.06 6 ILE B O 1
ATOM 1743 N N . VAL B 1 7 ? 3.859 -16.766 3.131 1 98.31 7 VAL B N 1
ATOM 1744 C CA . VAL B 1 7 ? 2.926 -16.891 2.016 1 98.31 7 VAL B CA 1
ATOM 1745 C C . VAL B 1 7 ? 3.391 -16.016 0.857 1 98.31 7 VAL B C 1
ATOM 1747 O O . VAL B 1 7 ? 3.781 -14.859 1.061 1 98.31 7 VAL B O 1
ATOM 1750 N N . PHE B 1 8 ? 3.332 -16.531 -0.374 1 98.5 8 PHE B N 1
ATOM 1751 C CA . PHE B 1 8 ? 3.893 -15.836 -1.527 1 98.5 8 PHE B CA 1
ATOM 1752 C C . PHE B 1 8 ? 2.814 -15.555 -2.566 1 98.5 8 PHE B C 1
ATOM 1754 O O . PHE B 1 8 ? 1.932 -16.375 -2.795 1 98.5 8 PHE B O 1
ATOM 1761 N N . ASP B 1 9 ? 2.924 -14.352 -3.16 1 97.94 9 ASP B N 1
ATOM 1762 C CA . ASP B 1 9 ? 2.357 -14.18 -4.496 1 97.94 9 ASP B CA 1
ATOM 1763 C C . ASP B 1 9 ? 3.127 -15.008 -5.527 1 97.94 9 ASP B C 1
ATOM 1765 O O . ASP B 1 9 ? 4.18 -15.562 -5.219 1 97.94 9 ASP B O 1
ATOM 1769 N N . VAL B 1 10 ? 2.557 -15.109 -6.742 1 98.06 10 VAL B N 1
ATOM 1770 C CA . VAL B 1 10 ? 3.201 -15.953 -7.75 1 98.06 10 VAL B CA 1
ATOM 1771 C C . VAL B 1 10 ? 3.865 -15.07 -8.805 1 98.06 10 VAL B C 1
ATOM 1773 O O . VAL B 1 10 ? 5.09 -15.078 -8.953 1 98.06 10 VAL B O 1
ATOM 1776 N N . ASP B 1 11 ? 3.064 -14.25 -9.469 1 96.56 11 ASP B N 1
ATOM 1777 C CA . ASP B 1 11 ? 3.533 -13.453 -10.602 1 96.56 11 ASP B CA 1
ATOM 1778 C C . ASP B 1 11 ? 4.477 -12.344 -10.141 1 96.56 11 ASP B C 1
ATOM 1780 O O . ASP B 1 11 ? 4.121 -11.531 -9.289 1 96.56 11 ASP B O 1
ATOM 1784 N N . ASN B 1 12 ? 5.734 -12.43 -10.703 1 94.5 12 ASN B N 1
ATOM 1785 C CA . ASN B 1 12 ? 6.766 -11.43 -10.438 1 94.5 12 ASN B CA 1
ATOM 1786 C C . ASN B 1 12 ? 7.258 -11.5 -9 1 94.5 12 ASN B C 1
ATOM 1788 O O . ASN B 1 12 ? 7.836 -10.539 -8.484 1 94.5 12 ASN B O 1
ATOM 1792 N N . THR B 1 13 ? 6.93 -12.617 -8.375 1 96.25 13 THR B N 1
ATOM 1793 C CA . THR B 1 13 ? 7.426 -12.922 -7.035 1 96.25 13 THR B CA 1
ATOM 1794 C C . THR B 1 13 ? 8.172 -14.25 -7.031 1 96.25 13 THR B C 1
ATOM 1796 O O . THR B 1 13 ? 9.375 -14.289 -6.754 1 96.25 13 THR B O 1
ATOM 1799 N N . LEU B 1 14 ? 7.5 -15.312 -7.438 1 97.81 14 LEU B N 1
ATOM 1800 C CA . LEU B 1 14 ? 8.141 -16.609 -7.543 1 97.81 14 LEU B CA 1
ATOM 1801 C C . LEU B 1 14 ? 8.656 -16.859 -8.961 1 97.81 14 LEU B C 1
ATOM 1803 O O . LEU B 1 14 ? 9.75 -17.391 -9.141 1 97.81 14 LEU B O 1
ATOM 1807 N N . ILE B 1 15 ? 7.852 -16.453 -9.891 1 97.38 15 ILE B N 1
ATOM 1808 C CA . ILE B 1 15 ? 8.211 -16.641 -11.289 1 97.38 15 ILE B CA 1
ATOM 1809 C C . ILE B 1 15 ? 8.125 -15.312 -12.031 1 97.38 15 ILE B C 1
ATOM 1811 O O . ILE B 1 15 ? 7.301 -14.453 -11.695 1 97.38 15 ILE B O 1
ATOM 1815 N N . ASP B 1 16 ? 8.984 -15.141 -13.07 1 95.88 16 ASP B N 1
ATOM 1816 C CA . ASP B 1 16 ? 9 -13.953 -13.922 1 95.88 16 ASP B CA 1
ATOM 1817 C C . ASP B 1 16 ? 7.988 -14.086 -15.055 1 95.88 16 ASP B C 1
ATOM 1819 O O . ASP B 1 16 ? 8.289 -14.672 -16.094 1 95.88 16 ASP B O 1
ATOM 1823 N N . THR B 1 17 ? 6.859 -13.453 -14.859 1 96.31 17 THR B N 1
ATOM 1824 C CA . THR B 1 17 ? 5.762 -13.641 -15.805 1 96.31 17 THR B CA 1
ATOM 1825 C C . THR B 1 17 ? 5.469 -12.352 -16.562 1 96.31 17 THR B C 1
ATOM 1827 O O . THR B 1 17 ? 4.609 -12.32 -17.453 1 96.31 17 THR B O 1
ATOM 1830 N N . GLU B 1 18 ? 6.141 -11.273 -16.281 1 94.5 18 GLU B N 1
ATOM 1831 C CA . GLU B 1 18 ? 5.781 -9.961 -16.797 1 94.5 18 GLU B CA 1
ATOM 1832 C C . GLU B 1 18 ? 5.715 -9.953 -18.312 1 94.5 18 GLU B C 1
ATOM 1834 O O . GLU B 1 18 ? 4.711 -9.539 -18.906 1 94.5 18 GLU B O 1
ATOM 1839 N N . TYR B 1 19 ? 6.754 -10.406 -18.969 1 96.62 19 TYR B N 1
ATOM 1840 C CA . TYR B 1 19 ? 6.809 -10.422 -20.438 1 96.62 19 TYR B CA 1
ATOM 1841 C C . TYR B 1 19 ? 5.648 -11.227 -21.016 1 96.62 19 TYR B C 1
ATOM 1843 O O . TYR B 1 19 ? 4.953 -10.758 -21.922 1 96.62 19 TYR B O 1
ATOM 1851 N N . ALA B 1 20 ? 5.465 -12.406 -20.516 1 97.81 20 ALA B N 1
ATOM 1852 C CA . ALA B 1 20 ? 4.426 -13.305 -21.016 1 97.81 20 ALA B CA 1
ATOM 1853 C C . ALA B 1 20 ? 3.039 -12.703 -20.828 1 97.81 20 ALA B C 1
ATOM 1855 O O . ALA B 1 20 ? 2.215 -12.727 -21.75 1 97.81 20 ALA B O 1
ATOM 1856 N N . ILE B 1 21 ? 2.76 -12.133 -19.641 1 97.12 21 ILE B N 1
ATOM 1857 C CA . ILE B 1 21 ? 1.454 -11.562 -19.312 1 97.12 21 ILE B CA 1
ATOM 1858 C C . ILE B 1 21 ? 1.159 -10.391 -20.25 1 97.12 21 ILE B C 1
ATOM 1860 O O . ILE B 1 21 ? 0.094 -10.328 -20.859 1 97.12 21 ILE B O 1
ATOM 1864 N N . LEU B 1 22 ? 2.084 -9.516 -20.391 1 97.25 22 LEU B N 1
ATOM 1865 C CA . LEU B 1 22 ? 1.844 -8.289 -21.156 1 97.25 22 LEU B CA 1
ATOM 1866 C C . LEU B 1 22 ? 1.725 -8.586 -22.641 1 97.25 22 LEU B C 1
ATOM 1868 O O . LEU B 1 22 ? 0.826 -8.07 -23.312 1 97.25 22 LEU B O 1
ATOM 1872 N N . HIS B 1 23 ? 2.545 -9.438 -23.156 1 98.25 23 HIS B N 1
ATOM 1873 C CA . HIS B 1 23 ? 2.516 -9.734 -24.594 1 98.25 23 HIS B CA 1
ATOM 1874 C C . HIS B 1 23 ? 1.314 -10.602 -24.938 1 98.25 23 HIS B C 1
ATOM 1876 O O . HIS B 1 23 ? 0.72 -10.438 -26.016 1 98.25 23 HIS B O 1
ATOM 1882 N N . SER B 1 24 ? 0.963 -11.516 -24.078 1 98.38 24 SER B N 1
ATOM 1883 C CA . SER B 1 24 ? -0.227 -12.32 -24.328 1 98.38 24 SER B CA 1
ATOM 1884 C C . SER B 1 24 ? -1.493 -11.469 -24.266 1 98.38 24 SER B C 1
ATOM 1886 O O . SER B 1 24 ? -2.438 -11.688 -25.031 1 98.38 24 SER B O 1
ATOM 1888 N N . LEU B 1 25 ? -1.527 -10.539 -23.312 1 98.06 25 LEU B N 1
ATOM 1889 C CA . LEU B 1 25 ? -2.652 -9.617 -23.25 1 98.06 25 LEU B CA 1
ATOM 1890 C C . LEU B 1 25 ? -2.736 -8.758 -24.5 1 98.06 25 LEU B C 1
ATOM 1892 O O . LEU B 1 25 ? -3.82 -8.57 -25.062 1 98.06 25 LEU B O 1
ATOM 1896 N N . GLN B 1 26 ? -1.596 -8.266 -24.906 1 98.25 26 GLN B N 1
ATOM 1897 C CA . GLN B 1 26 ? -1.555 -7.484 -26.141 1 98.25 26 GLN B CA 1
ATOM 1898 C C . GLN B 1 26 ? -2.109 -8.281 -27.312 1 98.25 26 GLN B C 1
ATOM 1900 O O . GLN B 1 26 ? -2.939 -7.781 -28.078 1 98.25 26 GLN B O 1
ATOM 1905 N N . ASP B 1 27 ? -1.69 -9.539 -27.5 1 98.19 27 ASP B N 1
ATOM 1906 C CA . ASP B 1 27 ? -2.188 -10.422 -28.547 1 98.19 27 ASP B CA 1
ATOM 1907 C C . ASP B 1 27 ? -3.703 -10.586 -28.453 1 98.19 27 ASP B C 1
ATOM 1909 O O . ASP B 1 27 ? -4.398 -10.578 -29.469 1 98.19 27 ASP B O 1
ATOM 1913 N N . THR B 1 28 ? -4.168 -10.742 -27.266 1 98.19 28 THR B N 1
ATOM 1914 C CA . THR B 1 28 ? -5.586 -10.992 -27.016 1 98.19 28 THR B CA 1
ATOM 1915 C C . THR B 1 28 ? -6.422 -9.789 -27.438 1 98.19 28 THR B C 1
ATOM 1917 O O . THR B 1 28 ? -7.426 -9.938 -28.141 1 98.19 28 THR B O 1
ATOM 1920 N N . ILE B 1 29 ? -5.992 -8.602 -27.047 1 97.56 29 ILE B N 1
ATOM 1921 C CA . ILE B 1 29 ? -6.73 -7.391 -27.391 1 97.56 29 ILE B CA 1
ATOM 1922 C C . ILE B 1 29 ? -6.703 -7.176 -28.906 1 97.56 29 ILE B C 1
ATOM 1924 O O . ILE B 1 29 ? -7.711 -6.785 -29.5 1 97.56 29 ILE B O 1
ATOM 1928 N N . LYS B 1 30 ? -5.551 -7.43 -29.484 1 97.44 30 LYS B N 1
ATOM 1929 C CA . LYS B 1 30 ? -5.43 -7.336 -30.938 1 97.44 30 LYS B CA 1
ATOM 1930 C C . LYS B 1 30 ? -6.426 -8.258 -31.625 1 97.44 30 LYS B C 1
ATOM 1932 O O . LYS B 1 30 ? -7.066 -7.867 -32.594 1 97.44 30 LYS B O 1
ATOM 1937 N N . GLN B 1 31 ? -6.605 -9.461 -31.125 1 96.88 31 GLN B N 1
ATOM 1938 C CA . GLN B 1 31 ? -7.492 -10.453 -31.703 1 96.88 31 GLN B CA 1
ATOM 1939 C C . GLN B 1 31 ? -8.953 -10.062 -31.531 1 96.88 31 GLN B C 1
ATOM 1941 O O . GLN B 1 31 ? -9.781 -10.297 -32.406 1 96.88 31 GLN B O 1
ATOM 1946 N N . ILE B 1 32 ? -9.242 -9.414 -30.422 1 95.75 32 ILE B N 1
ATOM 1947 C CA . ILE B 1 32 ? -10.633 -9.109 -30.078 1 95.75 32 ILE B CA 1
ATOM 1948 C C . ILE B 1 32 ? -11.047 -7.801 -30.734 1 95.75 32 ILE B C 1
ATOM 1950 O O . ILE B 1 32 ? -12.094 -7.727 -31.391 1 95.75 32 ILE B O 1
ATOM 1954 N N . ASN B 1 33 ? -10.219 -6.754 -30.531 1 93.25 33 ASN B N 1
ATOM 1955 C CA . ASN B 1 33 ? -10.625 -5.41 -30.922 1 93.25 33 ASN B CA 1
ATOM 1956 C C . ASN B 1 33 ? -9.844 -4.93 -32.156 1 93.25 33 ASN B C 1
ATOM 1958 O O . ASN B 1 33 ? -10.055 -3.812 -32.625 1 93.25 33 ASN B O 1
ATOM 1962 N N . ARG B 1 34 ? -8.867 -5.699 -32.625 1 91.62 34 ARG B N 1
ATOM 1963 C CA . ARG B 1 34 ? -8.008 -5.344 -33.75 1 91.62 34 ARG B CA 1
ATOM 1964 C C . ARG B 1 34 ? -7.203 -4.082 -33.469 1 91.62 34 ARG B C 1
ATOM 1966 O O . ARG B 1 34 ? -6.934 -3.285 -34.375 1 91.62 34 ARG B O 1
ATOM 1973 N N . LYS B 1 35 ? -7.016 -3.822 -32.219 1 91.31 35 LYS B N 1
ATOM 1974 C CA . LYS B 1 35 ? -6.211 -2.691 -31.781 1 91.31 35 LYS B CA 1
ATOM 1975 C C . LYS B 1 35 ? -4.91 -3.166 -31.141 1 91.31 35 LYS B C 1
ATOM 1977 O O . LYS B 1 35 ? -4.898 -4.16 -30.406 1 91.31 35 LYS B O 1
ATOM 1982 N N . ILE B 1 36 ? -3.844 -2.539 -31.578 1 93.06 36 ILE B N 1
ATOM 1983 C CA . ILE B 1 36 ? -2.566 -2.826 -30.938 1 93.06 36 ILE B CA 1
ATOM 1984 C C . ILE B 1 36 ? -2.295 -1.789 -29.859 1 93.06 36 ILE B C 1
ATOM 1986 O O . ILE B 1 36 ? -2.113 -0.605 -3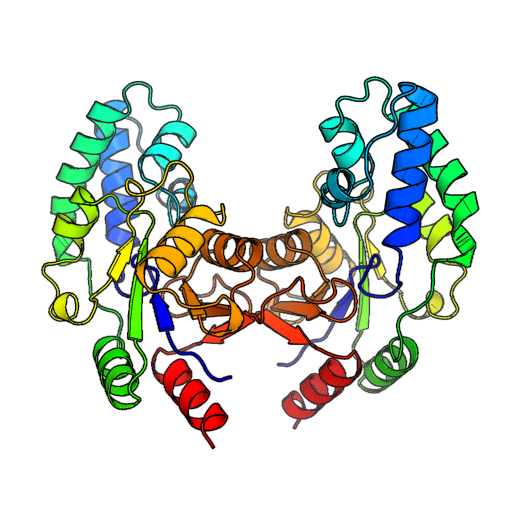0.141 1 93.06 36 ILE B O 1
ATOM 1990 N N . ILE B 1 37 ? -2.334 -2.223 -28.672 1 95.19 37 ILE B N 1
ATOM 1991 C CA . ILE B 1 37 ? -2.027 -1.363 -27.531 1 95.19 37 ILE B CA 1
ATOM 1992 C C . ILE B 1 37 ? -0.561 -1.529 -27.141 1 95.19 37 ILE B C 1
ATOM 1994 O O . ILE B 1 37 ? -0.076 -2.654 -27 1 95.19 37 ILE B O 1
ATOM 1998 N N . PRO B 1 38 ? 0.205 -0.407 -27.016 1 96.56 38 PRO B N 1
ATOM 1999 C CA . PRO B 1 38 ? 1.594 -0.518 -26.578 1 96.56 38 PRO B CA 1
ATOM 2000 C C . PRO B 1 38 ? 1.72 -1.196 -25.203 1 96.56 38 PRO B C 1
ATOM 2002 O O . PRO B 1 38 ? 0.871 -0.999 -24.328 1 96.56 38 PRO B O 1
ATOM 2005 N N . ILE B 1 39 ? 2.785 -1.923 -25.031 1 95.75 39 ILE B N 1
ATOM 2006 C CA . ILE B 1 39 ? 3.033 -2.701 -23.812 1 95.75 39 ILE B CA 1
ATOM 2007 C C . ILE B 1 39 ? 3.027 -1.78 -22.609 1 95.75 39 ILE B C 1
ATOM 2009 O O . ILE B 1 39 ? 2.475 -2.127 -21.562 1 95.75 39 ILE B O 1
ATOM 2013 N N . LYS B 1 40 ? 3.586 -0.64 -22.734 1 90.31 40 LYS B N 1
ATOM 2014 C CA . LYS B 1 40 ? 3.688 0.303 -21.625 1 90.31 40 LYS B CA 1
ATOM 2015 C C . LYS B 1 40 ? 2.309 0.666 -21.094 1 90.31 40 LYS B C 1
ATOM 2017 O O . LYS B 1 40 ? 2.154 0.927 -19.891 1 90.31 40 LYS B O 1
ATOM 2022 N N . GLU B 1 41 ? 1.298 0.604 -21.938 1 91.94 41 GLU B N 1
ATOM 2023 C CA . GLU B 1 41 ? -0.066 0.957 -21.562 1 91.94 41 GLU B CA 1
ATOM 2024 C C . GLU B 1 41 ? -0.797 -0.24 -20.953 1 91.94 41 GLU B C 1
ATOM 2026 O O . GLU B 1 41 ? -1.898 -0.097 -20.422 1 91.94 41 GLU B O 1
ATOM 2031 N N . LEU B 1 42 ? -0.178 -1.422 -20.969 1 95.75 42 LEU B N 1
ATOM 2032 C CA . LEU B 1 42 ? -0.825 -2.641 -20.484 1 95.75 42 LEU B CA 1
ATOM 2033 C C . LEU B 1 42 ? -0.267 -3.061 -19.141 1 95.75 42 LEU B C 1
ATOM 2035 O O . LEU B 1 42 ? -0.772 -3.998 -18.516 1 95.75 42 LEU B O 1
ATOM 2039 N N . SER B 1 43 ? 0.719 -2.275 -18.641 1 91 43 SER B N 1
ATOM 2040 C CA . SER B 1 43 ? 1.418 -2.637 -17.406 1 91 43 SER B CA 1
ATOM 2041 C C . SER B 1 43 ? 0.474 -2.619 -16.203 1 91 43 SER B C 1
ATOM 2043 O O . SER B 1 43 ? 0.754 -3.242 -15.18 1 91 43 SER B O 1
ATOM 2045 N N . PHE B 1 44 ? -0.669 -1.909 -16.312 1 88.19 44 PHE B N 1
ATOM 2046 C CA . PHE B 1 44 ? -1.647 -1.847 -15.227 1 88.19 44 PHE B CA 1
ATOM 2047 C C . PHE B 1 44 ? -2.189 -3.234 -14.906 1 88.19 44 PHE B C 1
ATOM 2049 O O . PHE B 1 44 ? -2.727 -3.461 -13.82 1 88.19 44 PHE B O 1
ATOM 2056 N N . ALA B 1 45 ? -2.039 -4.145 -15.828 1 93.88 45 ALA B N 1
ATOM 2057 C CA . ALA B 1 45 ? -2.645 -5.469 -15.711 1 93.88 45 ALA B CA 1
ATOM 2058 C C . ALA B 1 45 ? -1.852 -6.352 -14.75 1 93.88 45 ALA B C 1
ATOM 2060 O O . ALA B 1 45 ? -2.33 -7.406 -14.328 1 93.88 45 ALA B O 1
ATOM 2061 N N . LEU B 1 46 ? -0.68 -5.953 -14.461 1 91.56 46 LEU B N 1
ATOM 2062 C CA . LEU B 1 46 ? 0.171 -6.742 -13.578 1 91.56 46 LEU B CA 1
ATOM 2063 C C . LEU B 1 46 ? -0.314 -6.66 -12.133 1 91.56 46 LEU B C 1
ATOM 2065 O O . LEU B 1 46 ? -0.588 -5.566 -11.633 1 91.56 46 LEU B O 1
ATOM 2069 N N . GLY B 1 47 ? -0.51 -7.793 -11.5 1 91.5 47 GLY B N 1
ATOM 2070 C CA . GLY B 1 47 ? -0.851 -7.844 -10.086 1 91.5 47 GLY B CA 1
ATOM 2071 C C . GLY B 1 47 ? -2.344 -7.922 -9.836 1 91.5 47 GLY B C 1
ATOM 2072 O O . GLY B 1 47 ? -2.779 -8.062 -8.688 1 91.5 47 GLY B O 1
ATOM 2073 N N . ILE B 1 48 ? -3.133 -7.812 -10.891 1 92.88 48 ILE B N 1
ATOM 2074 C CA . ILE B 1 48 ? -4.578 -7.887 -10.727 1 92.88 48 ILE B CA 1
ATOM 2075 C C . ILE B 1 48 ? -5.117 -9.117 -11.461 1 92.88 48 ILE B C 1
ATOM 2077 O O . ILE B 1 48 ? -4.379 -9.797 -12.172 1 92.88 48 ILE B O 1
ATOM 2081 N N . THR B 1 49 ? -6.367 -9.422 -11.242 1 95.19 49 THR B N 1
ATOM 2082 C CA . THR B 1 49 ? -6.949 -10.586 -11.906 1 95.19 49 THR B CA 1
ATOM 2083 C C . THR B 1 49 ? -7.129 -10.32 -13.398 1 95.19 49 THR B C 1
ATOM 2085 O O . THR B 1 49 ? -7.289 -9.172 -13.82 1 95.19 49 THR B O 1
ATOM 2088 N N . GLY B 1 50 ? -7.129 -11.422 -14.164 1 95.81 50 GLY B N 1
ATOM 2089 C CA . GLY B 1 50 ? -7.406 -11.289 -15.586 1 95.81 50 GLY B CA 1
ATOM 2090 C C . GLY B 1 50 ? -8.734 -10.617 -15.867 1 95.81 50 GLY B C 1
ATOM 2091 O O . GLY B 1 50 ? -8.828 -9.773 -16.766 1 95.81 50 GLY B O 1
ATOM 2092 N N . GLU B 1 51 ? -9.742 -10.945 -15.094 1 95.38 51 GLU B N 1
ATOM 2093 C CA . GLU B 1 51 ? -11.062 -10.344 -15.258 1 95.38 51 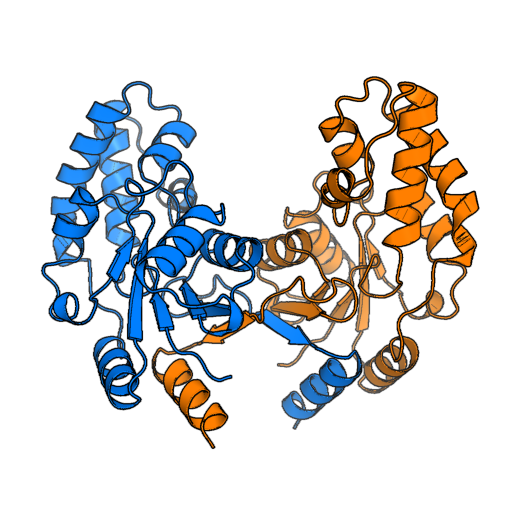GLU B CA 1
ATOM 2094 C C . GLU B 1 51 ? -11.008 -8.828 -15.055 1 95.38 51 GLU B C 1
ATOM 2096 O O . GLU B 1 51 ? -11.578 -8.07 -15.844 1 95.38 51 GLU B O 1
ATOM 2101 N N . ASP B 1 52 ? -10.344 -8.43 -14.039 1 94.81 52 ASP B N 1
ATOM 2102 C CA . ASP B 1 52 ? -10.227 -7 -13.75 1 94.81 52 ASP B CA 1
ATOM 2103 C C . ASP B 1 52 ? -9.492 -6.27 -14.867 1 94.81 52 ASP B C 1
ATOM 2105 O O . ASP B 1 52 ? -9.875 -5.164 -15.258 1 94.81 52 ASP B O 1
ATOM 2109 N N . ALA B 1 53 ? -8.43 -6.875 -15.344 1 95.94 53 ALA B N 1
ATOM 2110 C CA . ALA B 1 53 ? -7.66 -6.277 -16.438 1 95.94 53 ALA B CA 1
ATOM 2111 C C . ALA B 1 53 ? -8.523 -6.082 -17.672 1 95.94 53 ALA B C 1
ATOM 2113 O O . ALA B 1 53 ? -8.508 -5.012 -18.281 1 95.94 53 ALA B O 1
ATOM 2114 N N . LEU B 1 54 ? -9.344 -7.051 -18 1 97.38 54 LEU B N 1
ATOM 2115 C CA . LEU B 1 54 ? -10.188 -6.996 -19.188 1 97.38 54 LEU B CA 1
ATOM 2116 C C . LEU B 1 54 ? -11.32 -5.996 -19.016 1 97.38 54 LEU B C 1
ATOM 2118 O O . LEU B 1 54 ? -11.711 -5.312 -19.953 1 97.38 54 LEU B O 1
ATOM 2122 N N . ARG B 1 55 ? -11.852 -5.91 -17.797 1 95.44 55 ARG B N 1
ATOM 2123 C CA . ARG B 1 55 ? -12.867 -4.91 -17.5 1 95.44 55 ARG B CA 1
ATOM 2124 C C . ARG B 1 55 ? -12.312 -3.498 -17.656 1 95.44 55 ARG B C 1
ATOM 2126 O O . ARG B 1 55 ? -12.992 -2.609 -18.172 1 95.44 55 ARG B O 1
ATOM 2133 N N . TYR B 1 56 ? -11.109 -3.363 -17.172 1 93.56 56 TYR B N 1
ATOM 2134 C CA . TYR B 1 56 ? -10.453 -2.066 -17.297 1 93.56 56 TYR B CA 1
ATOM 2135 C C . TYR B 1 56 ? -10.32 -1.663 -18.766 1 93.56 56 TYR B C 1
ATOM 2137 O O . TYR B 1 56 ? -10.445 -0.485 -19.109 1 93.56 56 TYR B O 1
ATOM 2145 N N . LEU B 1 57 ? -10.086 -2.641 -19.609 1 95.06 57 LEU B N 1
ATOM 2146 C CA . LEU B 1 57 ? -9.906 -2.406 -21.031 1 95.06 57 LEU B CA 1
ATOM 2147 C C . LEU B 1 57 ? -11.25 -2.375 -21.75 1 95.06 57 LEU B C 1
ATOM 2149 O O . LEU B 1 57 ? -11.297 -2.336 -22.984 1 95.06 57 LEU B O 1
ATOM 2153 N N . LYS B 1 58 ? -12.391 -2.457 -21.016 1 94.38 58 LYS B N 1
ATOM 2154 C CA . LYS B 1 58 ? -13.766 -2.348 -21.5 1 94.38 58 LYS B CA 1
ATOM 2155 C C . LYS B 1 58 ? -14.078 -3.447 -22.516 1 94.38 58 LYS B C 1
ATOM 2157 O O . LYS B 1 58 ? -14.742 -3.199 -23.531 1 94.38 58 LYS B O 1
ATOM 2162 N N . ILE B 1 59 ? -13.523 -4.594 -22.266 1 95.25 59 ILE B N 1
ATOM 2163 C CA . ILE B 1 59 ? -13.852 -5.762 -23.078 1 95.25 59 ILE B CA 1
ATOM 2164 C C . ILE B 1 59 ? -15.227 -6.301 -22.688 1 95.25 59 ILE B C 1
ATOM 2166 O O . ILE B 1 59 ? -15.516 -6.461 -21.5 1 95.25 59 ILE B O 1
ATOM 2170 N N . GLU B 1 60 ? -16.047 -6.523 -23.594 1 92.75 60 GLU B N 1
ATOM 2171 C CA . GLU B 1 60 ? -17.438 -6.887 -23.328 1 92.75 60 GLU B CA 1
ATOM 2172 C C . GLU B 1 60 ? -17.547 -8.352 -22.906 1 92.75 60 GLU B C 1
ATOM 2174 O O . GLU B 1 60 ? -18.078 -8.656 -21.828 1 92.75 60 GLU B O 1
ATOM 2179 N N . ASP B 1 61 ? -17.047 -9.273 -23.75 1 95.56 61 ASP B N 1
ATOM 2180 C CA . ASP B 1 61 ? -17.156 -10.703 -23.453 1 95.56 61 ASP B CA 1
ATOM 2181 C C . ASP B 1 61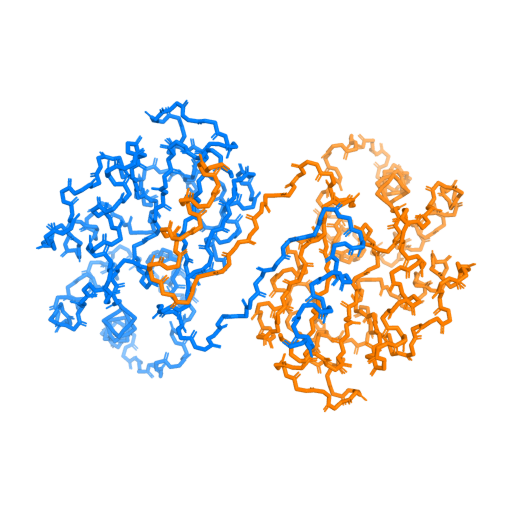 ? -15.953 -11.203 -22.672 1 95.56 61 ASP B C 1
ATOM 2183 O O . ASP B 1 61 ? -15.008 -11.742 -23.266 1 95.56 61 ASP B O 1
ATOM 2187 N N . ILE B 1 62 ? -16.062 -11.125 -21.422 1 96.19 62 ILE B N 1
ATOM 2188 C CA . ILE B 1 62 ? -14.945 -11.398 -20.516 1 96.19 62 ILE B CA 1
ATOM 2189 C C . ILE B 1 62 ? -14.578 -12.883 -20.578 1 96.19 62 ILE B C 1
ATOM 2191 O O . ILE B 1 62 ? -13.398 -13.242 -20.641 1 96.19 62 ILE B O 1
ATOM 2195 N N . THR B 1 63 ? -15.539 -13.711 -20.625 1 95.38 63 THR B N 1
ATOM 2196 C CA . THR B 1 63 ? -15.32 -15.148 -20.625 1 95.38 63 THR B CA 1
ATOM 2197 C C . THR B 1 63 ? -14.531 -15.578 -21.859 1 95.38 63 THR B C 1
ATOM 2199 O O . THR B 1 63 ? -13.539 -16.297 -21.75 1 95.38 63 THR B O 1
ATOM 2202 N N . ILE B 1 64 ? -14.945 -15.109 -22.969 1 95.88 64 ILE B N 1
ATOM 2203 C CA . ILE B 1 64 ? -14.273 -15.445 -24.219 1 95.88 64 ILE B CA 1
ATOM 2204 C C . ILE B 1 64 ? -12.859 -14.875 -24.219 1 95.88 64 ILE B C 1
ATOM 2206 O O . ILE B 1 64 ? -11.914 -15.547 -24.641 1 95.88 64 ILE B O 1
ATOM 2210 N N . ALA B 1 65 ? -12.781 -13.672 -23.797 1 97.25 65 ALA B N 1
ATOM 2211 C CA . ALA B 1 65 ? -11.484 -13 -23.781 1 97.25 65 ALA B CA 1
ATOM 2212 C C . ALA B 1 65 ? -10.5 -13.719 -22.859 1 97.25 65 ALA B C 1
ATOM 2214 O O . ALA B 1 65 ? -9.32 -13.844 -23.188 1 97.25 65 ALA B O 1
ATOM 2215 N N . LEU B 1 66 ? -10.969 -14.164 -21.719 1 96.31 66 LEU B N 1
ATOM 2216 C CA . LEU B 1 66 ? -10.117 -14.891 -20.781 1 96.31 66 LEU B CA 1
ATOM 2217 C C . LEU B 1 66 ? -9.594 -16.172 -21.422 1 96.31 66 LEU B C 1
ATOM 2219 O O . LEU B 1 66 ? -8.414 -16.516 -21.266 1 96.31 66 LEU B O 1
ATOM 2223 N N . SER B 1 67 ? -10.484 -16.859 -22.062 1 95.94 67 SER B N 1
ATOM 2224 C CA . SER B 1 67 ? -10.086 -18.094 -22.734 1 95.94 67 SER B CA 1
ATOM 2225 C C . SER B 1 67 ? -9.039 -17.828 -23.812 1 95.94 67 SER B C 1
ATOM 2227 O O . SER B 1 67 ? -8.078 -18.578 -23.953 1 95.94 67 SER B O 1
ATOM 2229 N N . MET B 1 68 ? -9.266 -16.781 -24.547 1 97 68 MET B N 1
ATOM 2230 C CA . MET B 1 68 ? -8.312 -16.391 -25.578 1 97 68 MET B CA 1
ATOM 2231 C C . MET B 1 68 ? -6.969 -16.016 -24.969 1 97 68 MET B C 1
ATOM 2233 O O . MET B 1 68 ? -5.918 -16.375 -25.5 1 97 68 MET B O 1
ATOM 2237 N N . TRP B 1 69 ? -7.039 -15.281 -23.891 1 97.56 69 TRP B N 1
ATOM 2238 C CA . TRP B 1 69 ? -5.816 -14.859 -23.219 1 97.56 69 TRP B CA 1
ATOM 2239 C C . TRP B 1 69 ? -5.027 -16.062 -22.719 1 97.56 69 TRP B C 1
ATOM 2241 O O . TRP B 1 69 ? -3.803 -16.109 -22.859 1 97.56 69 TRP B O 1
ATOM 2251 N N . ASP B 1 70 ? -5.715 -17.016 -22.203 1 95.56 70 ASP B N 1
ATOM 2252 C CA . ASP B 1 70 ? -5.078 -18.234 -21.734 1 95.56 70 ASP B CA 1
ATOM 2253 C C . ASP B 1 70 ? -4.348 -18.938 -22.875 1 95.56 70 ASP B C 1
ATOM 2255 O O . ASP B 1 70 ? -3.236 -19.438 -22.688 1 95.56 70 ASP B O 1
ATOM 2259 N N . ARG B 1 71 ? -4.965 -18.984 -23.984 1 96.25 71 ARG B N 1
ATOM 2260 C CA . ARG B 1 71 ? -4.344 -19.594 -25.156 1 96.25 71 ARG B CA 1
ATOM 2261 C C . ARG B 1 71 ? -3.115 -18.812 -25.594 1 96.25 71 ARG B C 1
ATOM 2263 O O . ARG B 1 71 ? -2.096 -19.406 -25.969 1 96.25 71 ARG B O 1
ATOM 2270 N N . ASN B 1 72 ? -3.279 -17.531 -25.609 1 97.94 72 ASN B N 1
ATOM 2271 C CA . ASN B 1 72 ? -2.156 -16.703 -26.031 1 97.94 72 ASN B CA 1
ATOM 2272 C C . ASN B 1 72 ? -0.992 -16.797 -25.047 1 97.94 72 ASN B C 1
ATOM 2274 O O . ASN B 1 72 ? 0.169 -16.656 -25.438 1 97.94 72 ASN B O 1
ATOM 2278 N N . MET B 1 73 ? -1.328 -17.016 -23.797 1 97.62 73 MET B N 1
ATOM 2279 C CA . MET B 1 73 ? -0.289 -17.188 -22.781 1 97.62 73 MET B CA 1
ATOM 2280 C C . MET B 1 73 ? 0.621 -18.359 -23.125 1 97.62 73 MET B C 1
ATOM 2282 O O . MET B 1 73 ? 1.817 -18.328 -22.828 1 97.62 73 MET B O 1
ATOM 2286 N N . GLU B 1 74 ? 0.069 -19.375 -23.734 1 96.19 74 GLU B N 1
ATOM 2287 C CA . GLU B 1 74 ? 0.829 -20.562 -24.125 1 96.19 74 GLU B CA 1
ATOM 2288 C C . GLU B 1 74 ? 1.961 -20.219 -25.078 1 96.19 74 GLU B C 1
ATOM 2290 O O . GLU B 1 74 ? 3.025 -20.828 -25.047 1 96.19 74 GLU B O 1
ATOM 2295 N N . LYS B 1 75 ? 1.781 -19.234 -25.859 1 96.94 75 LYS B N 1
ATOM 2296 C CA . LYS B 1 75 ? 2.787 -18.797 -26.828 1 96.94 75 LYS B CA 1
ATOM 2297 C C . LYS B 1 75 ? 4.039 -18.297 -26.125 1 96.94 75 LYS B C 1
ATOM 2299 O O . LYS B 1 75 ? 5.133 -18.312 -26.688 1 96.94 75 LYS B O 1
ATOM 2304 N N . TYR B 1 76 ? 3.834 -17.875 -24.922 1 97.81 76 TYR B N 1
ATOM 2305 C CA . TYR B 1 76 ? 4.945 -17.219 -24.234 1 97.81 76 TYR B CA 1
ATOM 2306 C C . TYR B 1 76 ? 5.387 -18.031 -23.031 1 97.81 76 TYR B C 1
ATOM 2308 O O . TYR B 1 76 ? 6.117 -17.531 -22.172 1 97.81 76 TYR B O 1
ATOM 2316 N N . LYS B 1 77 ? 4.961 -19.234 -22.922 1 95.94 77 LYS B N 1
ATOM 2317 C CA . LYS B 1 77 ? 5.211 -20.094 -21.766 1 95.94 77 LYS B CA 1
ATOM 2318 C C . LYS B 1 77 ? 6.711 -20.266 -21.516 1 95.94 77 LYS B C 1
ATOM 2320 O O . LYS B 1 77 ? 7.152 -20.297 -20.375 1 95.94 77 LYS B O 1
ATOM 2325 N N . ASN B 1 78 ? 7.527 -20.297 -22.578 1 96.25 78 ASN B N 1
ATOM 2326 C CA . ASN B 1 78 ? 8.961 -20.547 -22.469 1 96.25 78 ASN B CA 1
ATOM 2327 C C . ASN B 1 78 ? 9.703 -19.312 -21.938 1 96.25 78 ASN B C 1
ATOM 2329 O O . ASN B 1 78 ? 10.875 -19.406 -21.578 1 96.25 78 ASN B O 1
ATOM 2333 N N . THR B 1 79 ? 9.008 -18.188 -21.891 1 97.44 79 THR B N 1
ATOM 2334 C CA . THR B 1 79 ? 9.633 -16.969 -21.375 1 97.44 79 THR B CA 1
ATOM 2335 C C . THR B 1 79 ? 9.461 -16.859 -19.859 1 97.44 79 THR B C 1
ATOM 2337 O O . THR B 1 79 ? 10.086 -16.016 -19.219 1 97.44 79 THR B O 1
ATOM 2340 N N . VAL B 1 80 ? 8.664 -17.688 -19.297 1 97.25 80 VAL B N 1
ATOM 2341 C CA . VAL B 1 80 ? 8.391 -17.672 -17.859 1 97.25 80 VAL B CA 1
ATOM 2342 C C . VAL B 1 80 ? 9.43 -18.516 -17.125 1 97.25 80 VAL B C 1
ATOM 2344 O O . VAL B 1 80 ? 9.578 -19.719 -17.422 1 97.25 80 VAL B O 1
ATOM 2347 N N . LEU B 1 81 ? 10.133 -17.891 -16.219 1 96.31 81 LEU B N 1
ATOM 2348 C CA . LEU B 1 81 ? 11.18 -18.578 -15.477 1 96.31 81 LEU B CA 1
ATOM 2349 C C . LEU B 1 81 ? 11.047 -18.328 -13.977 1 96.31 81 LEU B C 1
ATOM 2351 O O . LEU B 1 81 ? 10.539 -17.281 -13.562 1 96.31 81 LEU B O 1
ATOM 2355 N N . VAL B 1 82 ? 11.516 -19.359 -13.211 1 97.5 82 VAL B N 1
ATOM 2356 C CA . VAL B 1 82 ? 11.648 -19.156 -11.773 1 97.5 82 VAL B CA 1
ATOM 2357 C C . VAL B 1 82 ? 12.766 -18.156 -11.492 1 97.5 82 VAL B C 1
ATOM 2359 O O . VAL B 1 82 ? 13.844 -18.234 -12.07 1 97.5 82 VAL B O 1
ATOM 2362 N N . PHE B 1 83 ? 12.477 -17.125 -10.664 1 96.62 83 PHE B N 1
ATOM 2363 C CA . PHE B 1 83 ? 13.516 -16.141 -10.344 1 96.62 83 PHE B CA 1
ATOM 2364 C C . PHE B 1 83 ? 14.719 -16.812 -9.703 1 96.62 83 PHE B C 1
ATOM 2366 O O . PHE B 1 83 ? 14.578 -17.828 -9.008 1 96.62 83 PHE B O 1
ATOM 2373 N N . LYS B 1 84 ? 15.828 -16.141 -9.883 1 94.94 84 LYS B N 1
ATOM 2374 C CA . LYS B 1 84 ? 17.078 -16.625 -9.273 1 94.94 84 LYS B CA 1
ATOM 2375 C C . LYS B 1 84 ? 16.938 -16.719 -7.758 1 94.94 84 LYS B C 1
ATOM 2377 O O . LYS B 1 84 ? 16.359 -15.836 -7.125 1 94.94 84 LYS B O 1
ATOM 2382 N N . GLU B 1 85 ? 17.375 -17.859 -7.105 1 96.31 85 GLU B N 1
ATOM 2383 C CA . GLU B 1 85 ? 17.547 -18.062 -5.668 1 96.31 85 GLU B CA 1
ATOM 2384 C C . GLU B 1 85 ? 16.219 -18.422 -5.008 1 96.31 85 GLU B C 1
ATOM 2386 O O . GLU B 1 85 ? 16.172 -18.656 -3.799 1 96.31 85 GLU B O 1
ATOM 2391 N N . ILE B 1 86 ? 15.094 -18.5 -5.832 1 97.31 86 ILE B N 1
ATOM 2392 C CA . ILE B 1 86 ? 13.789 -18.812 -5.254 1 97.31 86 ILE B CA 1
ATOM 2393 C C . ILE B 1 86 ? 13.805 -20.234 -4.676 1 97.31 86 ILE B C 1
ATOM 2395 O O . ILE B 1 86 ? 13.391 -20.438 -3.533 1 97.31 86 ILE B O 1
ATOM 2399 N N . LYS B 1 87 ? 14.289 -21.141 -5.469 1 96.81 87 LYS B N 1
ATOM 2400 C CA . LYS B 1 87 ? 14.32 -22.531 -5.012 1 96.81 87 LYS B CA 1
ATOM 2401 C C . LYS B 1 87 ? 15.156 -22.672 -3.742 1 96.81 87 LYS B C 1
ATOM 2403 O O . LYS B 1 87 ? 14.734 -23.328 -2.791 1 96.81 87 LYS B O 1
ATOM 2408 N N . GLU B 1 88 ? 16.312 -22.078 -3.758 1 96.19 88 GLU B N 1
ATOM 2409 C CA . GLU B 1 88 ? 17.172 -22.094 -2.584 1 96.19 88 GLU B CA 1
ATOM 2410 C C . GLU B 1 88 ? 16.469 -21.484 -1.371 1 96.19 88 GLU B C 1
ATOM 2412 O O . GLU B 1 88 ? 16.547 -22.031 -0.268 1 96.19 88 GLU B O 1
ATOM 2417 N N . MET B 1 89 ? 15.805 -20.375 -1.554 1 96.19 89 MET B N 1
ATOM 2418 C CA . MET B 1 89 ? 15.07 -19.703 -0.487 1 96.19 89 MET B CA 1
ATOM 2419 C C . MET B 1 89 ? 14 -20.625 0.096 1 96.19 89 MET B C 1
ATOM 2421 O O . MET B 1 89 ? 13.891 -20.766 1.316 1 96.19 89 MET B O 1
ATOM 2425 N N . LEU B 1 90 ? 13.25 -21.297 -0.773 1 97.25 90 LEU B N 1
ATOM 2426 C CA . LEU B 1 90 ? 12.172 -22.172 -0.329 1 97.25 90 LEU B CA 1
ATOM 2427 C C . LEU B 1 90 ? 12.711 -23.344 0.48 1 97.25 90 LEU B C 1
ATOM 2429 O O . LEU B 1 90 ? 12.156 -23.703 1.518 1 97.25 90 LEU B O 1
ATOM 2433 N N . THR B 1 91 ? 13.812 -23.859 0.056 1 95.44 91 THR B N 1
ATOM 2434 C CA . THR B 1 91 ? 14.43 -24.984 0.747 1 95.44 91 THR B CA 1
ATOM 2435 C C . THR B 1 91 ? 14.891 -24.578 2.145 1 95.44 91 THR B C 1
ATOM 2437 O O . THR B 1 91 ? 14.703 -25.312 3.107 1 95.44 91 THR B O 1
ATOM 2440 N N . GLU B 1 92 ? 15.469 -23.422 2.232 1 93.94 92 GLU B N 1
ATOM 2441 C CA . GLU B 1 92 ? 15.945 -22.922 3.52 1 93.94 92 GLU B CA 1
ATOM 2442 C C . GLU B 1 92 ? 14.781 -22.672 4.473 1 93.94 92 GLU B C 1
ATOM 2444 O O . GLU B 1 92 ? 14.891 -22.922 5.676 1 93.94 92 GLU B O 1
ATOM 2449 N N . ILE B 1 93 ? 13.641 -22.172 3.961 1 94.25 93 ILE B N 1
ATOM 2450 C CA . ILE B 1 93 ? 12.477 -21.906 4.797 1 94.25 93 ILE B CA 1
ATOM 2451 C C . ILE B 1 93 ? 11.945 -23.219 5.375 1 94.25 93 ILE B C 1
ATOM 2453 O O . ILE B 1 93 ? 11.609 -23.281 6.559 1 94.25 93 ILE B O 1
ATOM 2457 N N . ILE B 1 94 ? 11.906 -24.219 4.57 1 92.88 94 ILE B N 1
ATOM 2458 C CA . ILE B 1 94 ? 11.398 -25.516 4.977 1 92.88 94 ILE B CA 1
ATOM 2459 C C . ILE B 1 94 ? 12.273 -26.094 6.09 1 92.88 94 ILE B C 1
ATOM 2461 O O . ILE B 1 94 ? 11.766 -26.688 7.043 1 92.88 94 ILE B O 1
ATOM 2465 N N . LYS B 1 95 ? 13.547 -25.844 6.031 1 92.31 95 LYS B N 1
ATOM 2466 C CA . LYS B 1 95 ? 14.477 -26.312 7.051 1 92.31 95 LYS B CA 1
ATOM 2467 C C . LYS B 1 95 ? 14.203 -25.656 8.398 1 92.31 95 LYS B C 1
ATOM 2469 O O . LYS B 1 95 ? 14.523 -26.203 9.445 1 92.31 95 LYS B O 1
ATOM 2474 N N . LEU B 1 96 ? 13.641 -24.516 8.391 1 90.81 96 LEU B N 1
ATOM 2475 C CA . LEU B 1 96 ? 13.328 -23.766 9.602 1 90.81 96 LEU B CA 1
ATOM 2476 C C . LEU B 1 96 ? 11.992 -24.203 10.188 1 90.81 96 LEU B C 1
ATOM 2478 O O . LEU B 1 96 ? 11.531 -23.656 11.188 1 90.81 96 LEU B O 1
ATOM 2482 N N . ASN B 1 97 ? 11.352 -25.156 9.516 1 92.06 97 ASN B N 1
ATOM 2483 C CA . ASN B 1 97 ? 10.062 -25.688 9.945 1 92.06 97 ASN B CA 1
ATOM 2484 C C . ASN B 1 97 ? 8.969 -24.625 9.883 1 92.06 97 ASN B C 1
ATOM 2486 O O . ASN B 1 97 ? 8.117 -24.562 10.766 1 92.06 97 ASN B O 1
ATOM 2490 N N . ILE B 1 98 ? 9.055 -23.719 8.969 1 93.94 98 ILE B N 1
ATOM 2491 C CA . ILE B 1 98 ? 8.047 -22.703 8.68 1 93.94 98 ILE B CA 1
ATOM 2492 C C . ILE B 1 98 ? 7.199 -23.156 7.488 1 93.94 98 ILE B C 1
ATOM 2494 O O . ILE B 1 98 ? 7.727 -23.672 6.5 1 93.94 98 ILE B O 1
ATOM 2498 N N . GLY B 1 99 ? 5.922 -23.078 7.641 1 95.62 99 GLY B N 1
ATOM 2499 C CA . GLY B 1 99 ? 5.043 -23.391 6.523 1 95.62 99 GLY B CA 1
ATOM 2500 C C . GLY B 1 99 ? 5.168 -22.406 5.375 1 95.62 99 GLY B C 1
ATOM 2501 O O . GLY B 1 99 ? 5.484 -21.234 5.586 1 95.62 99 GLY B O 1
ATOM 2502 N N . ILE B 1 100 ? 4.949 -22.891 4.172 1 96.94 100 ILE B N 1
ATOM 2503 C CA . ILE B 1 100 ? 4.957 -22.031 2.998 1 96.94 100 ILE B CA 1
ATOM 2504 C C . ILE B 1 100 ? 3.65 -22.188 2.227 1 96.94 100 ILE B C 1
ATOM 2506 O O . ILE B 1 100 ? 3.111 -23.297 2.137 1 96.94 100 ILE B O 1
ATOM 2510 N N . GLY B 1 101 ? 3.098 -21.156 1.72 1 98.31 101 GLY B N 1
ATOM 2511 C CA . GLY B 1 101 ? 1.873 -21.188 0.938 1 98.31 101 GLY B CA 1
ATOM 2512 C C . GLY B 1 101 ? 1.822 -20.109 -0.13 1 98.31 101 GLY B C 1
ATOM 2513 O O . GLY B 1 101 ? 2.801 -19.391 -0.343 1 98.31 101 GLY B O 1
ATOM 2514 N N . ILE B 1 102 ? 0.674 -20.125 -0.878 1 98.69 102 ILE B N 1
ATOM 2515 C CA . ILE B 1 102 ? 0.508 -19.172 -1.979 1 98.69 102 ILE B CA 1
ATOM 2516 C C . ILE B 1 102 ? -0.855 -18.5 -1.877 1 98.69 102 ILE B C 1
ATOM 2518 O O . ILE B 1 102 ? -1.858 -19.156 -1.572 1 98.69 102 ILE B O 1
ATOM 2522 N N . VAL B 1 103 ? -0.868 -17.219 -2.025 1 98.56 103 VAL B N 1
ATOM 2523 C CA . VAL B 1 103 ? -2.061 -16.438 -2.336 1 98.56 103 VAL B CA 1
ATOM 2524 C C . VAL B 1 103 ? -1.84 -15.641 -3.621 1 98.56 103 VAL B C 1
ATOM 2526 O O . VAL B 1 103 ? -0.986 -14.75 -3.67 1 98.56 103 VAL B O 1
ATOM 2529 N N . THR B 1 104 ? -2.568 -15.969 -4.672 1 98.06 104 THR B N 1
ATOM 2530 C CA . THR B 1 104 ? -2.309 -15.422 -6 1 98.06 104 THR B CA 1
ATOM 2531 C C . THR B 1 104 ? -3.604 -14.953 -6.652 1 98.06 104 THR B C 1
ATOM 2533 O O . THR B 1 104 ? -4.688 -15.438 -6.32 1 98.06 104 THR B O 1
ATOM 2536 N N . SER B 1 105 ? -3.426 -13.961 -7.566 1 96.5 105 SER B N 1
ATOM 2537 C CA . SER B 1 105 ? -4.57 -13.469 -8.32 1 96.5 105 SER B CA 1
ATOM 2538 C C . SER B 1 105 ? -4.91 -14.383 -9.484 1 96.5 105 SER B C 1
ATOM 2540 O O . SER B 1 105 ? -5.883 -14.148 -10.211 1 96.5 105 SER B O 1
ATOM 2542 N N . LYS B 1 106 ? -4.16 -15.43 -9.703 1 96.5 106 LYS B N 1
ATOM 2543 C CA . LYS B 1 106 ? -4.457 -16.438 -10.727 1 96.5 106 LYS B CA 1
ATOM 2544 C C . LYS B 1 106 ? -5.68 -17.266 -10.344 1 96.5 106 LYS B C 1
ATOM 2546 O O . LYS B 1 106 ? -5.879 -17.578 -9.164 1 96.5 106 LYS B O 1
ATOM 2551 N N . THR B 1 107 ? -6.438 -17.625 -11.367 1 95.44 107 THR B N 1
ATOM 2552 C CA . THR B 1 107 ? -7.438 -18.672 -11.164 1 95.44 107 THR B CA 1
ATOM 2553 C C . THR B 1 107 ? -6.777 -20.031 -10.992 1 95.44 107 THR B C 1
ATOM 2555 O O . THR B 1 107 ? -5.578 -20.172 -11.242 1 95.44 107 THR B O 1
ATOM 2558 N N . HIS B 1 108 ? -7.582 -21 -10.555 1 96.06 108 HIS B N 1
ATOM 2559 C CA . HIS B 1 108 ? -7.055 -22.359 -10.469 1 96.06 108 HIS B CA 1
ATOM 2560 C C . HIS B 1 108 ? -6.535 -22.828 -11.82 1 96.06 108 HIS B C 1
ATOM 2562 O O . HIS B 1 108 ? -5.5 -23.5 -11.898 1 96.06 108 HIS B O 1
ATOM 2568 N N . GLU B 1 109 ? -7.238 -22.516 -12.844 1 94.06 109 GLU B N 1
ATOM 2569 C CA . GLU B 1 109 ? -6.844 -22.906 -14.195 1 94.06 109 GLU B CA 1
ATOM 2570 C C . GLU B 1 109 ? -5.523 -22.266 -14.602 1 94.06 109 GLU B C 1
ATOM 2572 O O . GLU B 1 109 ? -4.621 -22.938 -15.102 1 94.06 109 GLU B O 1
ATOM 2577 N N . GLU B 1 110 ? -5.422 -21 -14.406 1 94.38 110 GLU B N 1
ATOM 2578 C CA . GLU B 1 110 ? -4.184 -20.297 -14.711 1 94.38 110 GLU B CA 1
ATOM 2579 C C . GLU B 1 110 ? -3.018 -20.844 -13.891 1 94.38 110 GLU B C 1
ATOM 2581 O O . GLU B 1 110 ? -1.913 -21.016 -14.414 1 94.38 110 GLU B O 1
ATOM 2586 N N . PHE B 1 111 ? -3.303 -21.062 -12.602 1 96.31 111 PHE B N 1
ATOM 2587 C CA . PHE B 1 111 ? -2.287 -21.578 -11.695 1 96.31 111 PHE B CA 1
ATOM 2588 C C . PHE B 1 111 ? -1.766 -22.922 -12.18 1 96.31 111 PHE B C 1
ATOM 2590 O O . PHE B 1 111 ? -0.554 -23.141 -12.219 1 96.31 111 PHE B O 1
ATOM 2597 N N . ARG B 1 112 ? -2.666 -23.766 -12.547 1 95.19 112 ARG B N 1
ATOM 2598 C CA . ARG B 1 112 ? -2.307 -25.078 -13.062 1 95.19 112 ARG B CA 1
ATOM 2599 C C . ARG B 1 112 ? -1.477 -24.969 -14.336 1 95.19 112 ARG B C 1
ATOM 2601 O O . ARG B 1 112 ? -0.438 -25.609 -14.469 1 95.19 112 ARG B O 1
ATOM 2608 N N . ASN B 1 113 ? -1.87 -24.125 -15.188 1 93.69 113 ASN B N 1
ATOM 2609 C CA . ASN B 1 113 ? -1.234 -24 -16.5 1 93.69 113 ASN B CA 1
ATOM 2610 C C . ASN B 1 113 ? 0.114 -23.281 -16.406 1 93.69 113 ASN B C 1
ATOM 2612 O O . ASN B 1 113 ? 1.054 -23.625 -17.125 1 93.69 113 ASN B O 1
ATOM 2616 N N . ASP B 1 114 ? 0.195 -22.312 -15.484 1 94.94 114 ASP B N 1
ATOM 2617 C CA . ASP B 1 114 ? 1.327 -21.391 -15.523 1 94.94 114 ASP B CA 1
ATOM 2618 C C . ASP B 1 114 ? 2.363 -21.75 -14.461 1 94.94 114 ASP B C 1
ATOM 2620 O O . ASP B 1 114 ? 3.521 -21.328 -14.555 1 94.94 114 ASP B O 1
ATOM 2624 N N . PHE B 1 115 ? 1.949 -22.516 -13.438 1 97.25 115 PHE B N 1
ATOM 2625 C CA . PHE B 1 115 ? 2.838 -22.594 -12.289 1 97.25 115 PHE B CA 1
ATOM 2626 C C . PHE B 1 115 ? 3.162 -24.047 -11.953 1 97.25 115 PHE B C 1
ATOM 2628 O O . PHE B 1 115 ? 4.289 -24.359 -11.57 1 97.25 115 PHE B O 1
ATOM 2635 N N . LEU B 1 116 ? 2.285 -24.984 -12.125 1 96.38 116 LEU B N 1
ATOM 2636 C CA . LEU B 1 116 ? 2.408 -26.328 -11.602 1 96.38 116 LEU B CA 1
ATOM 2637 C C . LEU B 1 116 ? 3.516 -27.094 -12.32 1 96.38 116 LEU B C 1
ATOM 2639 O O . LEU B 1 116 ? 3.992 -28.125 -11.828 1 96.38 116 LEU B O 1
ATOM 2643 N N . SER B 1 117 ? 3.947 -26.656 -13.43 1 95.06 117 SER B N 1
ATOM 2644 C CA . SER B 1 117 ? 4.996 -27.328 -14.188 1 95.06 117 SER B CA 1
ATOM 2645 C C . SER B 1 117 ? 6.371 -27.062 -13.578 1 95.06 117 SER B C 1
ATOM 2647 O O . SER B 1 117 ? 7.344 -27.75 -13.922 1 95.06 117 SER B O 1
ATOM 2649 N N . PHE B 1 118 ? 6.473 -26.109 -12.781 1 97.5 118 PHE B N 1
ATOM 2650 C CA . PHE B 1 118 ? 7.766 -25.766 -12.203 1 97.5 118 PHE B CA 1
ATOM 2651 C C . PHE B 1 118 ? 8.109 -26.703 -11.047 1 97.5 118 PHE B C 1
ATOM 2653 O O . PHE B 1 118 ? 7.227 -27.109 -10.289 1 97.5 118 PHE B O 1
ATOM 2660 N N . ASP B 1 119 ? 9.398 -26.953 -10.844 1 96.31 119 ASP B N 1
ATOM 2661 C CA . ASP B 1 119 ? 9.891 -27.875 -9.82 1 96.31 119 ASP B CA 1
ATOM 2662 C C . ASP B 1 119 ? 9.617 -27.344 -8.422 1 96.31 119 ASP B C 1
ATOM 2664 O O . ASP B 1 119 ? 9.695 -28.094 -7.438 1 96.31 119 ASP B O 1
ATOM 2668 N N . ILE B 1 120 ? 9.242 -26.094 -8.328 1 97.38 120 ILE B N 1
ATOM 2669 C CA . ILE B 1 120 ? 9.023 -25.516 -7.008 1 97.38 120 ILE B CA 1
ATOM 2670 C C . ILE B 1 120 ? 7.57 -25.703 -6.59 1 97.38 120 ILE B C 1
ATOM 2672 O O . ILE B 1 120 ? 7.223 -25.5 -5.422 1 97.38 120 ILE B O 1
ATOM 2676 N N . ALA B 1 121 ? 6.715 -26.094 -7.465 1 97.31 121 ALA B N 1
ATOM 2677 C CA . ALA B 1 121 ? 5.277 -26.156 -7.227 1 97.31 121 ALA B CA 1
ATOM 2678 C C . ALA B 1 121 ? 4.949 -27.078 -6.059 1 97.31 121 ALA B C 1
ATOM 2680 O O . ALA B 1 121 ? 4.129 -26.734 -5.203 1 97.31 121 ALA B O 1
ATOM 2681 N N . PRO B 1 122 ? 5.66 -28.203 -5.918 1 95.94 122 PRO B N 1
ATOM 2682 C CA . PRO B 1 122 ? 5.32 -29.156 -4.859 1 95.94 122 PRO B CA 1
ATOM 2683 C C . PRO B 1 122 ? 5.637 -28.625 -3.465 1 95.94 122 PRO B C 1
ATOM 2685 O O . PRO B 1 122 ? 5.203 -29.219 -2.467 1 95.94 122 PRO B O 1
ATOM 2688 N N . TYR B 1 123 ? 6.41 -27.594 -3.355 1 96.06 123 TYR B N 1
ATOM 2689 C CA . TYR B 1 123 ? 6.773 -27.062 -2.047 1 96.06 123 TYR B CA 1
ATOM 2690 C C . TYR B 1 123 ? 5.559 -26.469 -1.35 1 96.06 123 TYR B C 1
ATOM 2692 O O . TYR B 1 123 ? 5.555 -26.312 -0.126 1 96.06 123 TYR B O 1
ATOM 2700 N N . PHE B 1 124 ? 4.512 -26.094 -2.127 1 97.69 124 PHE B N 1
ATOM 2701 C CA . PHE B 1 124 ? 3.404 -25.312 -1.574 1 97.69 124 PHE B CA 1
ATOM 2702 C C . PHE B 1 124 ? 2.209 -26.219 -1.282 1 97.69 124 PHE B C 1
ATOM 2704 O O . PHE B 1 124 ? 1.6 -26.766 -2.201 1 97.69 124 PHE B O 1
ATOM 2711 N N . ASN B 1 125 ? 1.926 -26.281 -0.011 1 91.75 125 ASN B N 1
ATOM 2712 C CA . ASN B 1 125 ? 0.843 -27.172 0.413 1 91.75 125 ASN B CA 1
ATOM 2713 C C . ASN B 1 125 ? -0.507 -26.453 0.373 1 91.75 125 ASN B C 1
ATOM 2715 O O . ASN B 1 125 ? -1.537 -27.094 0.124 1 91.75 125 ASN B O 1
ATOM 2719 N N . THR B 1 126 ? -0.572 -25.25 0.73 1 97.81 126 THR B N 1
ATO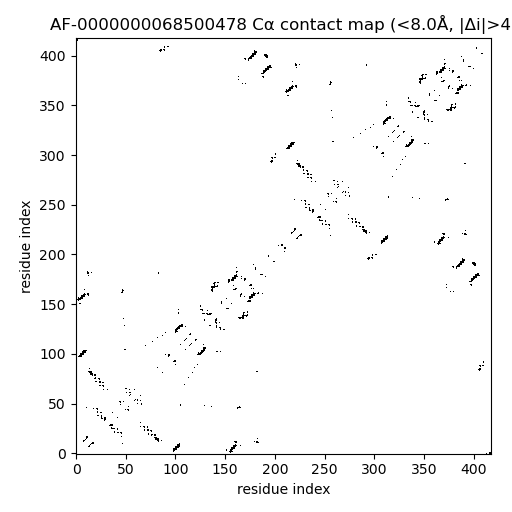M 2720 C CA . THR B 1 126 ? -1.793 -24.453 0.761 1 97.81 126 THR B CA 1
ATOM 2721 C C . THR B 1 126 ? -1.732 -23.344 -0.272 1 97.81 126 THR B C 1
ATOM 2723 O O . THR B 1 126 ? -0.802 -22.531 -0.264 1 97.81 126 THR B O 1
ATOM 2726 N N . VAL B 1 127 ? -2.695 -23.375 -1.178 1 98.38 127 VAL B N 1
ATOM 2727 C CA . VAL B 1 127 ? -2.758 -22.391 -2.254 1 98.38 127 VAL B CA 1
ATOM 2728 C C . VAL B 1 127 ? -4.152 -21.766 -2.311 1 98.38 127 VAL B C 1
ATOM 2730 O O . VAL B 1 127 ? -5.156 -22.484 -2.307 1 98.38 127 VAL B O 1
ATOM 2733 N N . VAL B 1 128 ? -4.23 -20.438 -2.291 1 98.5 128 VAL B N 1
ATOM 2734 C CA . VAL B 1 128 ? -5.473 -19.688 -2.496 1 98.5 128 VAL B CA 1
ATOM 2735 C C . VAL B 1 128 ? -5.418 -18.953 -3.83 1 98.5 128 VAL B C 1
ATOM 2737 O O . VAL B 1 128 ? -4.562 -18.094 -4.035 1 98.5 128 VAL B O 1
ATOM 2740 N N . CYS B 1 129 ? -6.328 -19.297 -4.742 1 98 129 CYS B N 1
ATOM 2741 C CA . CYS B 1 129 ? -6.457 -18.656 -6.047 1 98 129 CYS B CA 1
ATOM 2742 C C . CYS B 1 129 ? -7.602 -17.656 -6.059 1 98 129 CYS B C 1
ATOM 2744 O O . CYS B 1 129 ? -8.344 -17.547 -5.078 1 98 129 CYS B O 1
ATOM 2746 N N . SER B 1 130 ? -7.695 -16.891 -7.133 1 95.44 130 SER B N 1
ATOM 2747 C CA . SER B 1 130 ? -8.656 -15.789 -7.203 1 95.44 130 SER B CA 1
ATOM 2748 C C . SER B 1 130 ? -10.094 -16.312 -7.102 1 95.44 130 SER B C 1
ATOM 2750 O O . SER B 1 130 ? -10.969 -15.617 -6.582 1 95.44 130 SER B O 1
ATOM 2752 N N . ASN B 1 131 ? -10.289 -17.469 -7.57 1 94.12 131 ASN B N 1
ATOM 2753 C CA . ASN B 1 131 ? -11.656 -17.984 -7.586 1 94.12 131 ASN B CA 1
ATOM 2754 C C . ASN B 1 131 ? -11.969 -18.797 -6.332 1 94.12 131 ASN B C 1
ATOM 2756 O O . ASN B 1 131 ? -12.992 -19.484 -6.27 1 94.12 131 ASN B O 1
ATOM 2760 N N . ASP B 1 132 ? -11.156 -18.781 -5.316 1 96.62 132 ASP B N 1
ATOM 2761 C CA . ASP B 1 132 ? -11.43 -19.375 -4.012 1 96.62 132 ASP B CA 1
ATOM 2762 C C . ASP B 1 132 ? -12.18 -18.391 -3.113 1 96.62 132 ASP B C 1
ATOM 2764 O O . ASP B 1 132 ? -12.711 -18.781 -2.068 1 96.62 132 ASP B O 1
ATOM 2768 N N . THR B 1 133 ? -12.195 -17.125 -3.471 1 95.75 133 THR B N 1
ATOM 2769 C CA . THR B 1 133 ? -12.844 -16.094 -2.664 1 95.75 133 THR B CA 1
ATOM 2770 C C . THR B 1 133 ? -13.742 -15.203 -3.531 1 95.75 133 THR B C 1
ATOM 2772 O O . THR B 1 133 ? -13.555 -15.125 -4.746 1 95.75 133 THR B O 1
ATOM 2775 N N . LEU B 1 134 ? -14.672 -14.555 -2.906 1 92.75 134 LEU B N 1
ATOM 2776 C CA . LEU B 1 134 ? -15.57 -13.648 -3.613 1 92.75 134 LEU B CA 1
ATOM 2777 C C . LEU B 1 134 ? -14.883 -12.328 -3.934 1 92.75 134 LEU B C 1
ATOM 2779 O O . LEU B 1 134 ? -15.102 -11.758 -5.004 1 92.75 134 LEU B O 1
ATOM 2783 N N . GLU B 1 135 ? -14.07 -11.898 -2.947 1 94 135 GLU B N 1
ATOM 2784 C CA . GLU B 1 135 ? -13.25 -10.711 -3.146 1 94 135 GLU B CA 1
ATOM 2785 C C . GLU B 1 135 ? -11.773 -11.078 -3.291 1 94 135 GLU B C 1
ATOM 2787 O O . GLU B 1 135 ? -11.328 -12.086 -2.746 1 94 135 GLU B O 1
ATOM 2792 N N . HIS B 1 136 ? -11.117 -10.258 -4.059 1 93.44 136 HIS B N 1
ATOM 2793 C CA . HIS B 1 136 ? -9.703 -10.547 -4.289 1 93.44 136 HIS B CA 1
ATOM 2794 C C . HIS B 1 136 ? -8.828 -9.359 -3.914 1 93.44 136 HIS B C 1
ATOM 2796 O O . HIS B 1 136 ? -9.336 -8.312 -3.51 1 93.44 136 HIS B O 1
ATOM 2802 N N . LYS B 1 137 ? -7.414 -9.625 -4.035 1 94.19 137 LYS B N 1
ATOM 2803 C CA . LYS B 1 137 ? -6.504 -8.508 -3.818 1 94.19 137 LYS B CA 1
ATOM 2804 C C . LYS B 1 137 ? -6.949 -7.273 -4.602 1 94.19 137 LYS B C 1
ATOM 2806 O O . LYS B 1 137 ? -7.355 -7.383 -5.762 1 94.19 137 LYS B O 1
ATOM 2811 N N . PRO B 1 138 ? -6.961 -6.191 -4.012 1 92.81 138 PRO B N 1
ATOM 2812 C CA . PRO B 1 138 ? -6.281 -5.707 -2.807 1 92.81 138 PRO B CA 1
ATOM 2813 C C . PRO B 1 138 ? -7.098 -5.934 -1.536 1 92.81 138 PRO B C 1
ATOM 2815 O O . PRO B 1 138 ? -6.68 -5.527 -0.449 1 92.81 138 PRO B O 1
ATOM 2818 N N . LYS B 1 139 ? -8.281 -6.477 -1.614 1 94.31 139 LYS B N 1
ATOM 2819 C CA . LYS B 1 139 ? -9.055 -6.789 -0.414 1 94.31 139 LYS B CA 1
ATOM 2820 C C . LYS B 1 139 ? -8.352 -7.852 0.429 1 94.31 139 LYS B C 1
ATOM 2822 O O . LYS B 1 139 ? -7.516 -8.602 -0.078 1 94.31 139 LYS B O 1
ATOM 2827 N N . ALA B 1 140 ? -8.719 -7.965 1.677 1 95.56 140 ALA B N 1
ATOM 2828 C CA . ALA B 1 140 ? -8.031 -8.805 2.652 1 95.56 140 ALA B CA 1
ATOM 2829 C C . ALA B 1 140 ? -8.453 -10.266 2.512 1 95.56 140 ALA B C 1
ATOM 2831 O O . ALA B 1 140 ? -7.781 -11.164 3.02 1 95.56 140 ALA B O 1
ATOM 2832 N N . VAL B 1 141 ? -9.508 -10.523 1.815 1 97.44 141 VAL B N 1
ATOM 2833 C CA . VAL B 1 141 ? -10.258 -11.773 1.891 1 97.44 141 VAL B CA 1
ATOM 2834 C C . VAL B 1 141 ? -9.352 -12.945 1.499 1 97.44 141 VAL B C 1
ATOM 2836 O O . VAL B 1 141 ? -9.375 -13.992 2.143 1 97.44 141 VAL B O 1
ATOM 2839 N N . PRO B 1 142 ? -8.539 -12.789 0.502 1 97.88 142 PRO B N 1
ATOM 2840 C CA . PRO B 1 142 ? -7.695 -13.93 0.129 1 97.88 142 PRO B CA 1
ATOM 2841 C C . PRO B 1 142 ? -6.75 -14.352 1.248 1 97.88 142 PRO B C 1
ATOM 2843 O O . PRO B 1 142 ? -6.566 -15.547 1.486 1 97.88 142 PRO B O 1
ATOM 2846 N N . LEU B 1 143 ? -6.176 -13.438 1.96 1 97.75 143 LEU B N 1
ATOM 2847 C CA . LEU B 1 143 ? -5.266 -13.766 3.051 1 97.75 143 LEU B CA 1
ATOM 2848 C C . LEU B 1 143 ? -6.035 -14.297 4.258 1 97.75 143 LEU B C 1
ATOM 2850 O O . LEU B 1 143 ? -5.551 -15.18 4.969 1 97.75 143 LEU B O 1
ATOM 2854 N N . LEU B 1 144 ? -7.219 -13.719 4.445 1 97.94 144 LEU B N 1
ATOM 2855 C CA . LEU B 1 144 ? -8.062 -14.242 5.52 1 97.94 144 LEU B CA 1
ATOM 2856 C C . LEU B 1 144 ? -8.453 -15.688 5.25 1 97.94 144 LEU B C 1
ATOM 2858 O O . LEU B 1 144 ? -8.477 -16.516 6.172 1 97.94 144 LEU B O 1
ATOM 2862 N N . LYS B 1 145 ? -8.773 -16 4.004 1 98.25 145 LYS B N 1
ATOM 2863 C CA . LYS B 1 145 ? -9.07 -17.375 3.621 1 98.25 145 LYS B CA 1
ATOM 2864 C C . LYS B 1 145 ? -7.879 -18.297 3.887 1 98.25 145 LYS B C 1
ATOM 2866 O O . LYS B 1 145 ? -8.047 -19.391 4.402 1 98.25 145 LYS B O 1
ATOM 2871 N N . TYR B 1 146 ? -6.707 -17.828 3.521 1 98.38 146 TYR B N 1
ATOM 2872 C CA . TYR B 1 146 ? -5.504 -18.625 3.779 1 98.38 146 TYR B CA 1
ATOM 2873 C C . TYR B 1 146 ? -5.348 -18.906 5.27 1 98.38 146 TYR B C 1
ATOM 2875 O O . TYR B 1 146 ? -5.031 -20.031 5.66 1 98.38 146 TYR B O 1
ATOM 2883 N N . MET B 1 147 ? -5.547 -17.922 6.059 1 97.81 147 MET B N 1
ATOM 2884 C CA . MET B 1 147 ? -5.422 -18.062 7.508 1 97.81 147 MET B CA 1
ATOM 2885 C C . MET B 1 147 ? -6.453 -19.031 8.055 1 97.81 147 MET B C 1
ATOM 2887 O O . MET B 1 147 ? -6.16 -19.812 8.969 1 97.81 147 MET B O 1
ATOM 2891 N N . GLU B 1 148 ? -7.641 -18.938 7.496 1 97.88 148 GLU B N 1
ATOM 2892 C CA . GLU B 1 148 ? -8.688 -19.891 7.875 1 97.88 148 GLU B CA 1
ATOM 2893 C C . GLU B 1 148 ? -8.258 -21.328 7.59 1 97.88 148 GLU B C 1
ATOM 2895 O O . GLU B 1 148 ? -8.445 -22.203 8.43 1 97.88 148 GLU B O 1
ATOM 2900 N N . LEU B 1 149 ? -7.691 -21.594 6.484 1 97.69 149 LEU B N 1
ATOM 2901 C CA . LEU B 1 149 ? -7.293 -22.922 6.043 1 97.69 149 LEU B CA 1
ATOM 2902 C C . LEU B 1 149 ? -6.152 -23.453 6.902 1 97.69 149 LEU B C 1
ATOM 2904 O O . LEU B 1 149 ? -6.078 -24.656 7.16 1 97.69 149 LEU B O 1
ATOM 2908 N N . THR B 1 150 ? -5.254 -22.609 7.34 1 97.25 150 THR B N 1
ATOM 2909 C CA . THR B 1 150 ? -4.039 -23.031 8.023 1 97.25 150 THR B CA 1
ATOM 2910 C C . THR B 1 150 ? -4.168 -22.828 9.531 1 97.25 150 THR B C 1
ATOM 2912 O O . THR B 1 150 ? -3.324 -23.281 10.305 1 97.25 150 THR B O 1
ATOM 2915 N N . LYS B 1 151 ? -5.137 -22 9.969 1 96.81 151 LYS B N 1
ATOM 2916 C CA . LYS B 1 151 ? -5.387 -21.656 11.367 1 96.81 151 LYS B CA 1
ATOM 2917 C C . LYS B 1 151 ? -4.273 -20.766 11.922 1 96.81 151 LYS B C 1
ATOM 2919 O O . LYS B 1 151 ? -4.035 -20.75 13.133 1 96.81 151 LYS B O 1
ATOM 2924 N N . CYS B 1 152 ? -3.584 -20.219 11.07 1 95.19 152 CYS B N 1
ATOM 2925 C CA . CYS B 1 152 ? -2.527 -19.297 11.477 1 95.19 152 CYS B CA 1
ATOM 2926 C C . CYS B 1 152 ? -3.102 -17.938 11.836 1 95.19 152 CYS B C 1
ATOM 2928 O O . CYS B 1 152 ? -4.059 -17.469 11.211 1 95.19 152 CYS B O 1
ATOM 2930 N N . GLN B 1 153 ? -2.51 -17.234 12.805 1 94.5 153 GLN B N 1
ATOM 2931 C CA . GLN B 1 153 ? -2.912 -15.891 13.188 1 94.5 153 GLN B CA 1
ATOM 2932 C C . GLN B 1 153 ? -2.18 -14.836 12.359 1 94.5 153 GLN B C 1
ATOM 2934 O O . GLN B 1 153 ? -1.156 -15.133 11.742 1 94.5 153 GLN B O 1
ATOM 2939 N N . ASN B 1 154 ? -2.73 -13.609 12.367 1 92.44 154 ASN B N 1
ATOM 2940 C CA . ASN B 1 154 ? -2.17 -12.547 11.539 1 92.44 154 ASN B CA 1
ATOM 2941 C C . ASN B 1 154 ? -0.719 -12.258 11.906 1 92.44 154 ASN B C 1
ATOM 2943 O O . ASN B 1 154 ? 0.114 -12.016 11.031 1 92.44 154 ASN B O 1
ATOM 2947 N N . ASN B 1 155 ? -0.402 -12.375 13.195 1 89.62 155 ASN B N 1
ATOM 2948 C CA . ASN B 1 155 ? 0.942 -12.047 13.656 1 89.62 155 ASN B CA 1
ATOM 2949 C C . ASN B 1 155 ? 1.924 -13.18 13.383 1 89.62 155 ASN B C 1
ATOM 2951 O O . ASN B 1 155 ? 3.125 -13.039 13.617 1 89.62 155 ASN B O 1
ATOM 2955 N N . GLU B 1 156 ? 1.415 -14.289 12.812 1 94.25 156 GLU B N 1
ATOM 2956 C CA . GLU B 1 156 ? 2.23 -15.461 12.531 1 94.25 156 GLU B CA 1
ATOM 2957 C C . GLU B 1 156 ? 2.477 -15.617 11.031 1 94.25 156 GLU B C 1
ATOM 2959 O O . GLU B 1 156 ? 3.111 -16.578 10.594 1 94.25 156 GLU B O 1
ATOM 2964 N N . LEU B 1 157 ? 1.997 -14.664 10.273 1 95.12 157 LEU B N 1
ATOM 2965 C CA . LEU B 1 157 ? 2.023 -14.789 8.82 1 95.12 157 LEU B CA 1
ATOM 2966 C C . LEU B 1 157 ? 2.762 -13.617 8.18 1 95.12 157 LEU B C 1
ATOM 2968 O O . LEU B 1 157 ? 2.566 -12.469 8.578 1 95.12 157 LEU B O 1
ATOM 2972 N N . LEU B 1 158 ? 3.713 -13.914 7.289 1 95.38 158 LEU B N 1
ATOM 2973 C CA . LEU B 1 158 ? 4.355 -12.938 6.418 1 95.38 158 LEU B CA 1
ATOM 2974 C C . LEU B 1 158 ? 3.939 -13.148 4.965 1 95.38 158 LEU B C 1
ATOM 2976 O O . LEU B 1 158 ? 4.137 -14.234 4.41 1 95.38 158 LEU B O 1
ATOM 2980 N N . TYR B 1 159 ? 3.287 -12.18 4.434 1 96.81 159 TYR B N 1
ATOM 2981 C CA . TYR B 1 159 ? 2.908 -12.25 3.027 1 96.81 159 TYR B CA 1
ATOM 2982 C C . TYR B 1 159 ? 3.936 -11.547 2.148 1 96.81 159 TYR B C 1
ATOM 2984 O O . TYR B 1 159 ? 4.336 -10.414 2.436 1 96.81 159 TYR B O 1
ATOM 2992 N N . ILE B 1 160 ? 4.391 -12.195 1.109 1 95.88 160 ILE B N 1
ATOM 2993 C CA . ILE B 1 160 ? 5.449 -11.695 0.235 1 95.88 160 ILE B CA 1
ATOM 2994 C C . ILE B 1 160 ? 4.895 -11.484 -1.172 1 95.88 160 ILE B C 1
ATOM 2996 O O . ILE B 1 160 ? 4.316 -12.398 -1.764 1 95.88 160 ILE B O 1
ATOM 3000 N N . GLY B 1 161 ? 5.066 -10.328 -1.69 1 94 161 GLY B N 1
ATOM 3001 C CA . GLY B 1 161 ? 4.625 -10 -3.037 1 94 161 GLY B CA 1
ATOM 3002 C C . GLY B 1 161 ? 5.367 -8.828 -3.637 1 94 161 GLY B C 1
ATOM 3003 O O . GLY B 1 161 ? 6.234 -8.234 -2.986 1 94 161 GLY B O 1
ATOM 3004 N N . ASP B 1 162 ? 5.02 -8.484 -4.879 1 89.94 162 ASP B N 1
ATOM 3005 C CA . ASP B 1 162 ? 5.777 -7.461 -5.586 1 89.94 162 ASP B CA 1
ATOM 3006 C C . ASP B 1 162 ? 4.906 -6.238 -5.883 1 89.94 162 ASP B C 1
ATOM 3008 O O . ASP B 1 162 ? 5.418 -5.188 -6.273 1 89.94 162 ASP B O 1
ATOM 3012 N N . SER B 1 163 ? 3.67 -6.324 -5.699 1 88.12 163 SER B N 1
ATOM 3013 C CA . SER B 1 163 ? 2.787 -5.281 -6.211 1 88.12 163 SER B CA 1
ATOM 3014 C C . SER B 1 163 ? 2.127 -4.512 -5.074 1 88.12 163 SER B C 1
ATOM 3016 O O . SER B 1 163 ? 2.111 -4.973 -3.93 1 88.12 163 SER B O 1
ATOM 3018 N N . ILE B 1 164 ? 1.567 -3.365 -5.391 1 86 164 ILE B N 1
ATOM 3019 C CA . ILE B 1 164 ? 0.826 -2.535 -4.449 1 86 164 ILE B CA 1
ATOM 3020 C C . ILE B 1 164 ? -0.424 -3.275 -3.979 1 86 164 ILE B C 1
ATOM 3022 O O . ILE B 1 164 ? -0.859 -3.111 -2.836 1 86 164 ILE B O 1
ATOM 3026 N N . TYR B 1 165 ? -0.897 -4.113 -4.844 1 91.56 165 TYR B N 1
ATOM 3027 C CA . TYR B 1 165 ? -2.09 -4.879 -4.496 1 91.56 165 TYR B CA 1
ATOM 3028 C C . TYR B 1 165 ? -1.786 -5.895 -3.404 1 91.56 165 TYR B C 1
ATOM 3030 O O . TYR B 1 165 ? -2.607 -6.121 -2.512 1 91.56 165 TYR B O 1
ATOM 3038 N N . ASP B 1 166 ? -0.585 -6.461 -3.488 1 92.88 166 ASP B N 1
ATOM 3039 C CA . ASP B 1 166 ? -0.135 -7.352 -2.424 1 92.88 166 ASP B CA 1
ATOM 3040 C C . ASP B 1 166 ? -0.019 -6.609 -1.095 1 92.88 166 ASP B C 1
ATOM 3042 O O . ASP B 1 166 ? -0.47 -7.105 -0.06 1 92.88 166 ASP B O 1
ATOM 3046 N N . MET B 1 167 ? 0.584 -5.547 -1.219 1 88.25 167 MET B N 1
ATOM 3047 C CA . MET B 1 167 ? 0.806 -4.73 -0.03 1 88.25 167 MET B CA 1
ATOM 3048 C C . MET B 1 167 ? -0.519 -4.34 0.617 1 88.25 167 MET B C 1
ATOM 3050 O O . MET B 1 167 ? -0.667 -4.422 1.838 1 88.25 167 MET B O 1
ATOM 3054 N N . GLN B 1 168 ? -1.452 -3.924 -0.191 1 88.88 168 GLN B N 1
ATOM 3055 C CA . GLN B 1 168 ? -2.76 -3.512 0.309 1 88.88 168 GLN B CA 1
ATOM 3056 C C . GLN B 1 168 ? -3.502 -4.688 0.941 1 88.88 168 GLN B C 1
ATOM 3058 O O . GLN B 1 168 ? -4.129 -4.535 1.991 1 88.88 168 GLN B O 1
ATOM 3063 N N . CYS B 1 169 ? -3.395 -5.77 0.304 1 93.94 169 CYS B N 1
ATOM 3064 C CA . CYS B 1 169 ? -4.023 -6.977 0.827 1 93.94 169 CYS B CA 1
ATOM 3065 C C . CYS B 1 169 ? -3.484 -7.316 2.211 1 93.94 169 CYS B C 1
ATOM 3067 O O . CYS B 1 169 ? -4.258 -7.566 3.139 1 93.94 169 CYS B O 1
ATOM 3069 N N . ALA B 1 170 ? -2.191 -7.273 2.359 1 92.94 170 ALA B N 1
ATOM 3070 C CA . ALA B 1 170 ? -1.546 -7.562 3.639 1 92.94 170 ALA B CA 1
ATOM 3071 C C . ALA B 1 170 ? -1.947 -6.539 4.699 1 92.94 170 ALA B C 1
ATOM 3073 O O . ALA B 1 170 ? -2.277 -6.906 5.828 1 92.94 170 ALA B O 1
ATOM 3074 N N . TYR B 1 171 ? -1.954 -5.32 4.281 1 86.25 171 TYR B N 1
ATOM 3075 C CA . TYR B 1 171 ? -2.322 -4.234 5.184 1 86.25 171 TYR B CA 1
ATOM 3076 C C . TYR B 1 171 ? -3.736 -4.43 5.723 1 86.25 171 TYR B C 1
ATOM 3078 O O . TYR B 1 171 ? -3.961 -4.367 6.934 1 86.25 171 TYR B O 1
ATOM 3086 N N . ARG B 1 172 ? -4.625 -4.73 4.832 1 87.69 172 ARG B N 1
ATOM 3087 C CA . ARG B 1 172 ? -6.035 -4.848 5.188 1 87.69 172 ARG B CA 1
ATOM 3088 C C . ARG B 1 172 ? -6.289 -6.105 6.016 1 87.69 172 ARG B C 1
ATOM 3090 O O . ARG B 1 172 ? -7.211 -6.141 6.832 1 87.69 172 ARG B O 1
ATOM 3097 N N . ALA B 1 173 ? -5.461 -7.059 5.879 1 92.75 173 ALA B N 1
ATOM 3098 C CA . ALA B 1 173 ? -5.562 -8.297 6.645 1 92.75 173 ALA B CA 1
ATOM 3099 C C . ALA B 1 173 ? -4.781 -8.203 7.949 1 92.75 173 ALA B C 1
ATOM 3101 O O . ALA B 1 173 ? -4.777 -9.148 8.75 1 92.75 173 ALA B O 1
ATOM 3102 N N . ASN B 1 174 ? -4.062 -7.074 8.141 1 88.81 174 ASN B N 1
ATOM 3103 C CA . ASN B 1 174 ? -3.197 -6.879 9.297 1 88.81 174 ASN B CA 1
ATOM 3104 C C . ASN B 1 174 ? -2.104 -7.941 9.367 1 88.81 174 ASN B C 1
ATOM 3106 O O . ASN B 1 174 ? -1.905 -8.57 10.406 1 88.81 174 ASN B O 1
ATOM 3110 N N . VAL B 1 175 ? -1.547 -8.227 8.281 1 93.06 175 VAL B N 1
ATOM 3111 C CA . VAL B 1 175 ? -0.457 -9.188 8.141 1 93.06 175 VAL B CA 1
ATOM 3112 C C . VAL B 1 175 ? 0.819 -8.461 7.723 1 93.06 175 VAL B C 1
ATOM 3114 O O . VAL B 1 175 ? 0.771 -7.508 6.941 1 93.06 175 VAL B O 1
ATOM 3117 N N . ASP B 1 176 ? 1.959 -8.883 8.258 1 90.38 176 ASP B N 1
ATOM 3118 C CA . ASP B 1 176 ? 3.236 -8.32 7.832 1 90.38 176 ASP B CA 1
ATOM 3119 C C . ASP B 1 176 ? 3.479 -8.578 6.348 1 90.38 176 ASP B C 1
ATOM 3121 O O . ASP B 1 176 ? 3.051 -9.602 5.809 1 90.38 176 ASP B O 1
ATOM 3125 N N . PHE B 1 177 ? 4.145 -7.645 5.73 1 91.5 177 PHE B N 1
ATOM 3126 C CA . PHE B 1 177 ? 4.328 -7.715 4.285 1 91.5 177 PHE B CA 1
ATOM 3127 C C . PHE B 1 177 ? 5.805 -7.602 3.92 1 91.5 177 PHE B C 1
ATOM 3129 O O . PHE B 1 177 ? 6.523 -6.77 4.477 1 91.5 177 PHE B O 1
ATOM 3136 N N . GLY B 1 178 ? 6.227 -8.484 3.064 1 90 178 GLY B N 1
ATOM 3137 C CA . GLY B 1 178 ? 7.535 -8.414 2.434 1 90 178 GLY B CA 1
ATOM 3138 C C . GLY B 1 178 ? 7.469 -8.047 0.964 1 90 178 GLY B C 1
ATOM 3139 O O . GLY B 1 178 ? 6.992 -8.828 0.141 1 90 178 GLY B O 1
ATOM 3140 N N . LEU B 1 179 ? 7.973 -6.855 0.628 1 88.19 179 LEU B N 1
ATOM 3141 C CA . LEU B 1 179 ? 8.031 -6.395 -0.754 1 88.19 179 LEU B CA 1
ATOM 3142 C C . LEU B 1 179 ? 9.289 -6.91 -1.448 1 88.19 179 LEU B C 1
ATOM 3144 O O . LEU B 1 179 ? 10.398 -6.688 -0.969 1 88.19 179 LEU B O 1
ATOM 3148 N N . VAL B 1 180 ? 9.102 -7.609 -2.568 1 89.56 180 VAL B N 1
ATOM 3149 C CA . VAL B 1 180 ? 10.258 -8.125 -3.291 1 89.56 180 VAL B CA 1
ATOM 3150 C C . VAL B 1 180 ? 10.609 -7.191 -4.445 1 89.56 180 VAL B C 1
ATOM 3152 O O . VAL B 1 180 ? 9.711 -6.645 -5.098 1 89.56 180 VAL B O 1
ATOM 3155 N N . LYS B 1 181 ? 11.898 -7.02 -4.742 1 84.06 181 LYS B N 1
ATOM 3156 C CA . LYS B 1 181 ? 12.367 -6.062 -5.738 1 84.06 181 LYS B CA 1
ATOM 3157 C C . LYS B 1 181 ? 12.898 -6.777 -6.977 1 84.06 181 LYS B C 1
ATOM 3159 O O . LYS B 1 181 ? 13.211 -6.137 -7.984 1 84.06 181 LYS B O 1
ATOM 3164 N N . TRP B 1 182 ? 13.008 -7.984 -6.93 1 83.75 182 TRP B N 1
ATOM 3165 C CA . TRP B 1 182 ? 13.594 -8.711 -8.047 1 83.75 182 TRP B CA 1
ATOM 3166 C C . TRP B 1 182 ? 12.586 -8.875 -9.18 1 83.75 182 TRP B C 1
ATOM 3168 O O . TRP B 1 182 ? 12.961 -9.109 -10.328 1 83.75 182 TRP B O 1
ATOM 3178 N N . GLY B 1 183 ? 11.336 -8.859 -8.898 1 70.94 183 GLY B N 1
ATOM 3179 C CA . GLY B 1 183 ? 10.312 -9.008 -9.922 1 70.94 183 GLY B CA 1
ATOM 3180 C C . GLY B 1 183 ? 9.875 -7.691 -10.531 1 70.94 183 GLY B C 1
ATOM 3181 O O . GLY B 1 183 ? 9.477 -7.645 -11.695 1 70.94 183 GLY B O 1
ATOM 3182 N N . SER B 1 184 ? 9.633 -6.727 -9.75 1 63.38 184 SER B N 1
ATOM 3183 C CA . SER B 1 184 ? 9.039 -5.473 -10.211 1 63.38 184 SER B CA 1
ATOM 3184 C C . SER B 1 184 ? 10.102 -4.512 -10.734 1 63.38 184 SER B C 1
ATOM 3186 O O . SER B 1 184 ? 9.789 -3.549 -11.43 1 63.38 184 SER B O 1
ATOM 3188 N N . GLY B 1 185 ? 11.383 -4.953 -10.766 1 55.62 185 GLY B N 1
ATOM 3189 C CA . GLY B 1 185 ? 12.438 -4.027 -11.164 1 55.62 185 GLY B CA 1
ATOM 3190 C C . GLY B 1 185 ? 12.562 -2.836 -10.234 1 55.62 185 GLY B C 1
ATOM 3191 O O . GLY B 1 185 ? 12.336 -2.951 -9.031 1 55.62 185 GLY B O 1
ATOM 3192 N N . ASP B 1 186 ? 13.086 -1.694 -10.844 1 53 186 ASP B N 1
ATOM 3193 C CA . ASP B 1 186 ? 13.383 -0.428 -10.188 1 53 186 ASP B CA 1
ATOM 3194 C C . ASP B 1 186 ? 12.109 0.258 -9.711 1 53 186 ASP B C 1
ATOM 3196 O O . ASP B 1 186 ? 12.148 1.391 -9.227 1 53 186 ASP B O 1
ATOM 3200 N N . ARG B 1 187 ? 11.016 -0.461 -9.852 1 52.12 187 ARG B N 1
ATOM 3201 C CA . ARG B 1 187 ? 9.734 0.222 -9.711 1 52.12 187 ARG B CA 1
ATOM 3202 C C . ARG B 1 187 ? 9.344 0.365 -8.242 1 52.12 187 ARG B C 1
ATOM 3204 O O . ARG B 1 187 ? 8.359 1.031 -7.918 1 52.12 187 ARG B O 1
ATOM 3211 N N . VAL B 1 188 ? 10.203 -0.464 -7.453 1 56.59 188 VAL B N 1
ATOM 3212 C CA . VAL B 1 188 ? 9.484 -0.406 -6.188 1 56.59 188 VAL B CA 1
ATOM 3213 C C . VAL B 1 188 ? 10.383 0.189 -5.105 1 56.59 188 VAL B C 1
ATOM 3215 O O . VAL B 1 188 ? 11.508 -0.271 -4.906 1 56.59 188 VAL B O 1
ATOM 3218 N N . SER B 1 189 ? 9.93 1.257 -4.551 1 65.81 189 SER B N 1
ATOM 3219 C CA . SER B 1 189 ? 10.539 2.02 -3.467 1 65.81 189 SER B CA 1
ATOM 3220 C C . SER B 1 189 ? 10.539 1.226 -2.164 1 65.81 189 SER B C 1
ATOM 3222 O O . SER B 1 189 ? 9.75 0.295 -1.997 1 65.81 189 SER B O 1
ATOM 3224 N N . THR B 1 190 ? 11.594 1.379 -1.355 1 77.25 190 THR B N 1
ATOM 3225 C CA . THR B 1 190 ? 11.773 0.732 -0.061 1 77.25 190 THR B CA 1
ATOM 3226 C C . THR B 1 190 ? 10.711 1.197 0.932 1 77.25 190 THR B C 1
ATOM 3228 O O . THR B 1 190 ? 10.297 2.359 0.909 1 77.25 190 THR B O 1
ATOM 3231 N N . VAL B 1 191 ? 10.195 0.189 1.615 1 80 191 VAL B N 1
ATOM 3232 C CA . VAL B 1 191 ? 9.281 0.5 2.709 1 80 191 VAL B CA 1
ATOM 3233 C C . VAL B 1 191 ? 9.898 0.07 4.039 1 80 191 VAL B C 1
ATOM 3235 O O . VAL B 1 191 ? 10.414 -1.045 4.16 1 80 191 VAL B O 1
ATOM 3238 N N . ILE B 1 192 ? 9.938 0.994 5.023 1 80.44 192 ILE B N 1
ATOM 3239 C CA . ILE B 1 192 ? 10.461 0.74 6.363 1 80.44 192 ILE B CA 1
ATOM 3240 C C . ILE B 1 192 ? 9.406 1.104 7.406 1 80.44 192 ILE B C 1
ATOM 3242 O O . ILE B 1 192 ? 8.68 2.084 7.242 1 80.44 192 ILE B O 1
ATOM 3246 N N . SER B 1 193 ? 9.25 0.277 8.406 1 83.25 193 SER B N 1
ATOM 3247 C CA . SER B 1 193 ? 8.336 0.609 9.492 1 83.25 193 SER B CA 1
ATOM 3248 C C . SER B 1 193 ? 9.094 1.139 10.711 1 83.25 193 SER B C 1
ATOM 3250 O O . SER B 1 193 ? 10.18 0.653 11.031 1 83.25 193 SER B O 1
ATOM 3252 N N . PHE B 1 194 ? 8.484 2.119 11.398 1 84.81 194 PHE B N 1
ATOM 3253 C CA . PHE B 1 194 ? 9.039 2.697 12.617 1 84.81 194 PHE B CA 1
ATOM 3254 C C . PHE B 1 194 ? 8.062 2.572 13.773 1 84.81 194 PHE B C 1
ATOM 3256 O O . PHE B 1 194 ? 6.895 2.959 13.648 1 84.81 194 PHE B O 1
ATOM 3263 N N . THR B 1 195 ? 8.469 2.049 14.922 1 83.62 195 THR B N 1
ATOM 3264 C CA . THR B 1 195 ? 7.625 1.896 16.094 1 83.62 195 THR B CA 1
ATOM 3265 C C . THR B 1 195 ? 7.578 3.191 16.906 1 83.62 195 THR B C 1
ATOM 3267 O O . THR B 1 195 ? 6.543 3.529 17.484 1 83.62 195 THR B O 1
ATOM 3270 N N . THR B 1 196 ? 8.742 3.854 16.906 1 89.5 196 THR B N 1
ATOM 3271 C CA . THR B 1 196 ? 8.852 5.156 17.562 1 89.5 196 THR B CA 1
ATOM 3272 C C . THR B 1 196 ? 9.547 6.16 16.656 1 89.5 196 THR B C 1
ATOM 3274 O O . THR B 1 196 ? 10.305 5.773 15.758 1 89.5 196 THR B O 1
ATOM 3277 N N . PRO B 1 197 ? 9.32 7.434 16.844 1 92.75 197 PRO B N 1
ATOM 3278 C CA . PRO B 1 197 ? 9.992 8.453 16.047 1 92.75 197 PRO B CA 1
ATOM 3279 C C . PRO B 1 197 ? 11.516 8.336 16.109 1 92.75 197 PRO B C 1
ATOM 3281 O O . PRO B 1 197 ? 12.195 8.555 15.094 1 92.75 197 PRO B O 1
ATOM 3284 N N . LEU B 1 198 ? 11.977 7.938 17.172 1 91.75 198 LEU B N 1
ATOM 3285 C CA . LEU B 1 198 ? 13.422 7.879 17.328 1 91.75 198 LEU B CA 1
ATOM 3286 C C . LEU B 1 198 ? 14.008 6.707 16.547 1 91.75 198 LEU B C 1
ATOM 3288 O O . LEU B 1 198 ? 15.203 6.672 16.266 1 91.75 198 LEU B O 1
ATOM 3292 N N . ASP B 1 199 ? 13.203 5.719 16.172 1 87.06 199 ASP B N 1
ATOM 3293 C CA . ASP B 1 199 ? 13.641 4.645 15.289 1 87.06 199 ASP B CA 1
ATOM 3294 C C . ASP B 1 199 ? 14.156 5.207 13.961 1 87.06 199 ASP B C 1
ATOM 3296 O O . ASP B 1 199 ? 15.102 4.672 13.375 1 87.06 199 ASP B O 1
ATOM 3300 N N . LEU B 1 200 ? 13.516 6.285 13.484 1 88.88 200 LEU B N 1
ATOM 3301 C CA . LEU B 1 200 ? 13.906 6.918 12.227 1 88.88 200 LEU B CA 1
ATOM 3302 C C . LEU B 1 200 ? 15.328 7.465 12.32 1 88.88 200 LEU B C 1
ATOM 3304 O O . LEU B 1 200 ? 16.125 7.301 11.391 1 88.88 200 LEU B O 1
ATOM 3308 N N . ILE B 1 201 ? 15.641 8.047 13.43 1 89.94 201 ILE B N 1
ATOM 3309 C CA . ILE B 1 201 ? 16.953 8.648 13.625 1 89.94 201 ILE B CA 1
ATOM 3310 C C . ILE B 1 201 ? 18.031 7.566 13.625 1 89.94 201 ILE B C 1
ATOM 3312 O O . ILE B 1 201 ? 19.094 7.738 13.031 1 89.94 201 ILE B O 1
ATOM 3316 N N . ARG B 1 202 ? 17.734 6.508 14.297 1 84.56 202 ARG B N 1
ATOM 3317 C CA . ARG B 1 202 ? 18.656 5.391 14.328 1 84.56 202 ARG B CA 1
ATOM 3318 C C . ARG B 1 202 ? 18.938 4.867 12.922 1 84.56 202 ARG B C 1
ATOM 3320 O O . ARG B 1 202 ? 20.078 4.512 12.594 1 84.56 202 ARG B O 1
ATOM 3327 N N . GLN B 1 203 ? 17.938 4.898 12.133 1 81.62 203 GLN B N 1
ATOM 3328 C CA . GLN B 1 203 ? 18.078 4.41 10.758 1 81.62 203 GLN B CA 1
ATOM 3329 C C . GLN B 1 203 ? 18.875 5.383 9.906 1 81.62 203 GLN B C 1
ATOM 3331 O O . GLN B 1 203 ? 19.672 4.965 9.062 1 81.62 203 GLN B O 1
ATOM 3336 N N . LEU B 1 204 ? 18.625 6.641 10.078 1 85.31 204 LEU B N 1
ATOM 3337 C CA . LEU B 1 204 ? 19.312 7.668 9.297 1 85.31 204 LEU B CA 1
ATOM 3338 C C . LEU B 1 204 ? 20.797 7.734 9.664 1 85.31 204 LEU B C 1
ATOM 3340 O O . LEU B 1 204 ? 21.625 8.062 8.82 1 85.31 204 LEU B O 1
ATOM 3344 N N . SER B 1 205 ? 21.047 7.461 10.914 1 77.94 205 SER B N 1
ATOM 3345 C CA . SER B 1 205 ? 22.406 7.559 11.406 1 77.94 205 SER B CA 1
ATOM 3346 C C . SER B 1 205 ? 23.25 6.363 10.953 1 77.94 205 SER B C 1
ATOM 3348 O O . SER B 1 205 ? 24.453 6.477 10.781 1 77.94 205 SER B O 1
ATOM 3350 N N . VAL B 1 206 ? 22.609 5.164 10.914 1 62.12 206 VAL B N 1
ATOM 3351 C CA . VAL B 1 206 ? 23.328 3.975 10.469 1 62.12 206 VAL B CA 1
ATOM 3352 C C . VAL B 1 206 ? 23.688 4.105 8.992 1 62.12 206 VAL B C 1
ATOM 3354 O O . VAL B 1 206 ? 24.75 3.668 8.555 1 62.12 206 VAL B O 1
ATOM 3357 N N . SER B 1 207 ? 22.859 4.621 8.234 1 55.53 207 SER B N 1
ATOM 3358 C CA . SER B 1 207 ? 23.125 4.742 6.805 1 55.53 207 SER B CA 1
ATOM 3359 C C . SER B 1 207 ? 24.234 5.754 6.531 1 55.53 207 SER B C 1
ATOM 3361 O O . SER B 1 207 ? 24.859 5.723 5.469 1 55.53 207 SER B O 1
ATOM 3363 N N . SER B 1 208 ? 24.438 6.805 7.34 1 48.09 208 SER B N 1
ATOM 3364 C CA . SER B 1 208 ? 25.484 7.809 7.145 1 48.09 208 SER B CA 1
ATOM 3365 C C . SER B 1 208 ? 26.859 7.266 7.516 1 48.09 208 SER B C 1
ATOM 3367 O O . SER B 1 208 ? 27.875 7.883 7.215 1 48.09 208 SER B O 1
ATOM 3369 N N . ASN B 1 209 ? 26.984 6.109 8.18 1 41.41 209 ASN B N 1
ATOM 3370 C CA . ASN B 1 209 ? 28.328 5.598 8.43 1 41.41 209 ASN B CA 1
ATOM 3371 C C . ASN B 1 209 ? 28.734 4.578 7.367 1 41.41 209 ASN B C 1
ATOM 3373 O O . ASN B 1 209 ? 27.953 3.689 7.02 1 41.41 209 ASN B O 1
#

InterPro domains:
  IPR006439 HAD hydrolase, subfamily IA [TIGR01549] (6-173)
  IPR023198 Phosphoglycolate phosphatase-like, domain 2 [G3DSA:1.10.150.240] (17-79)
  IPR023214 HAD superfamily [G3DSA:3.40.50.1000] (7-183)
  IPR036412 HAD-like superfamily [SSF56784] (1-185)
  IPR041492 Haloacid dehalogenase-like hydrolase [PF13419] (6-179)
  IPR050155 HAD-like hydrolase superfamily [PTHR43434] (1-187)

Secondary structure (DSSP, 8-state):
---SEEEE--BTTTEE-HHHHHHHHHHHHHHHHS----GGGGGGGTTS-HHHHHHHTT-S-HHHHHHHHHHHHHTTGGG-EEPTTHHHHHHHHHHTT-EEEEE-SS-HHHHHHHTTTSTTGGG-SEEE-GGGSSS-TTSSHHHHHHHHHHT--GGGEEEEESSHHHHHHHHHTT-EEEEESTTTGGG---EEEESSHHHHHHHHHHHT-/---SEEEE--BTTTEE-HHHHHHHHHHHHHHHH-----GGGGGGGTTS-HHHHHHHTT-S-HHHHHHHHHHHHHTTGGG-EEPTTHHHHHHHHHHTT-EEEEE-SS-HHHHHHHTTTSTTGGG-SEEE-GGGSSS-TTSSHHHHHHHHHHT--GGGEEEEESSHHHHHHHHHTT-EEEEESTTTGGG---EEEESSHHHHHHHHHHHT-

Nearest PDB structures (foldseek):
  2hdo-assembly1_A  TM=8.312E-01  e=3.083E-17  Lactiplantibacillus plantarum
  3d6j-assembly1_A  TM=8.432E-01  e=2.370E-15  Bacteroides fragilis NCTC 9343
  3s6j-assembly2_F  TM=7.964E-01  e=1.491E-11  Pseudomonas syringae pv. tomato
  7ocr-assembly1_B  TM=8.108E-01  e=5.836E-11  Acinetobacter baumannii ATCC 19606 = CIP 70.34 = JCM 6841
  3s6j-assembly3_C  TM=7.878E-01  e=1.897E-10  Pseudomonas syringae pv. tomato

Foldseek 3Di:
DAAQEEEEEPDLTFKQCLVLLLVLLQVLCCVQVVDRDDSVVQSVVPQAAQQVSCVVVVPDPSPVSVVSSLVSSVVCLVVMGGDPCSQVVLVVCVVVNHAYAYEYQADPVCCVVRPCPDPCNVSHDYYFYNVNDPDHFLDQVSVVVSCVVVVDDQANYEYEYADPRSVSNNVNNVHHYHHDQSRVPPPDDDDDDDPDPVSVVVVVVVVVD/DAAQEEEEEPDLTFKQCLVLLLVLLQVLCCVQVVDRDDSVVQSVVPQAAQQVSCVVVVPDPSPVSVVSSLVSSVVCLVVMGGDPCSQVVLVVCVVVNHAYAYEYQADPVCCVVRPCPDPCNVSHDYYFYNVNDPDHFLDQVSVVVSCVVVVDDQANYEYEYADVRSVSNNVNVVHHYHHDQSRVPPPDDDDDDDPDPVSVVVVVVVVVD

Sequence (418 aa):
MDYKEIVFDVDNTLIDTEYAILHSLQDTIKQINRKIIPIKELSFALGITGEDALRYLKIEDITIALSMWDRNMEKYKNTVLVFKEIKEMLTEIIKLNIGIGIVTSKTHEEFRNDFLSFDIAPYFNTVVCSNDTLEHKPKAVPLLKYMELTKCQNNELLYIGDSIYDMQCAYRANVDFGLVKWGSGDRVSTVISFTTPLDLIRQLSVSSNMDYKEIVFDVDNTLIDTEYAILHSLQDTIKQINRKIIPIKELSFALGITGEDALRYLKIEDITIALSMWDRNMEKYKNTVLVFKEIKEMLTEIIKLNIGIGIVTSKTHEEFRNDFLSFDIAPYFNTVVCSNDTLEHKPKAVPLLKYMELTKCQNNELLYIGDSIYDMQCAYRANVDFGLVKWGSGDRVSTVISFTTPLDLIRQLSVSSN

Solvent-accessible surface area (backbone atoms only — not comparable to full-atom values): 21844 Å² total; per-residue (Å²): 101,77,56,50,32,44,30,29,29,42,74,24,53,44,29,42,34,63,70,30,53,42,52,14,46,36,53,34,42,27,71,72,71,70,40,85,61,60,63,83,79,45,56,79,42,64,75,45,32,69,67,57,40,38,51,74,70,66,50,82,62,55,69,62,49,50,55,46,26,55,57,39,33,59,78,30,49,87,68,49,42,71,42,81,52,40,66,60,35,54,54,55,42,51,74,70,73,32,45,46,28,37,47,33,52,41,36,65,67,51,38,52,73,74,42,55,82,43,89,64,41,80,70,48,80,48,74,39,35,35,76,76,42,96,49,44,71,41,44,26,50,45,60,51,51,50,26,64,77,70,70,51,53,44,83,22,33,36,40,33,23,44,41,70,36,46,50,40,14,23,41,68,48,40,18,25,28,35,40,40,32,70,47,52,44,94,55,59,43,52,41,42,60,29,74,46,48,57,49,52,53,56,53,52,54,57,43,72,100,101,76,54,50,32,44,30,28,30,44,74,23,54,46,30,41,35,63,69,32,54,43,53,14,47,36,51,35,43,27,72,73,69,71,41,85,61,59,62,83,78,44,58,78,40,65,75,46,34,69,66,56,40,39,51,72,69,67,48,82,62,55,70,60,49,51,55,45,28,55,56,40,32,60,79,29,50,87,69,48,40,72,42,81,53,41,65,61,35,52,53,55,42,49,73,70,72,32,45,46,31,36,49,34,52,40,37,65,66,51,40,52,72,73,42,56,82,43,90,62,41,79,70,48,79,47,74,40,35,34,76,76,41,95,49,44,70,41,44,25,49,47,59,50,51,50,26,63,77,69,68,50,52,44,84,23,34,36,40,33,24,43,40,72,36,47,48,40,15,23,42,67,48,40,18,25,28,34,41,41,32,69,46,54,46,94,56,59,42,52,41,42,62,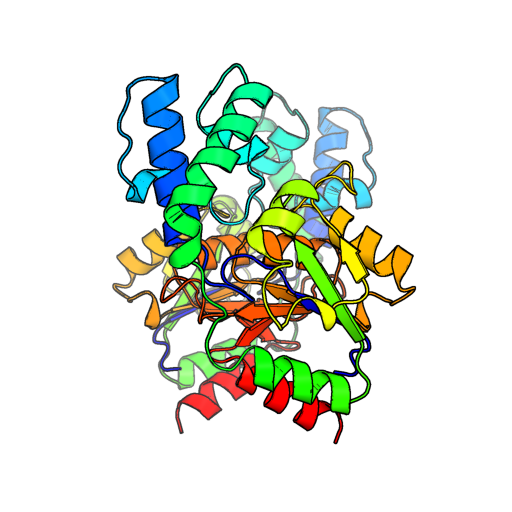31,72,45,49,56,50,54,54,55,52,55,54,56,42,73,104

Organism: Clostridioides difficile (strain 630) (NCBI:txid272563)